Protein AF-A0A0N1I2M0-F1 (afdb_monomer_lite)

Radius of gyration: 33.73 Å; chains: 1; bounding box: 94×77×78 Å

Organism: Papilio xuthus (NCBI:txid66420)

Sequence (434 aa):
MSNEFFLDILQDSLRSSKVVVIFVEEMLCSEDISSRDIKGTPYLNLHEGLLTERVRYFPAVRNPYKSLKQIFANHNTNVFHVSNMDKLKMYDSRNSHYYIYFEDTLNETRIETLRRHDLIIKEIYHAVRNYATGPVLGFYTGKNNPMLGKEIKVLPLKRNIISSDTGVSVESNDALFHFVGVYSSSAKRQSRFSQAPVVADERLTRRHLSTKVAYTDFELEFNFSFKKDGWIIDDVALLEGGEEVGRTRMCAGAPWEHSYVCGEPLVIINLRDGSAVTISFYQIVSAFDLRKNASDLMSVSKDEIKVMHGVRFLTAFMVVTLHVMFINIMATAGNGLDMNDDFKRYAGFLSHSSVVVDTYFMMSGLLLMRSFKPETGRLIREWTYRKRKYPLTVRPPSVELRFNADIFGNFSENVLNFRLGFCPNPGKNGPAIL

pLDDT: mean 70.03, std 20.55, range [20.16, 94.44]

Secondary structure (DSSP, 8-state):
--HHHHHHHHHHHHHH-SEEEEEEEEE--HHHHH--BTTB-S-HHHHHHHHTTSS---TT-SSHHHHHHHHS---GGGEEEESSGGG-----TT-SEEEEEE---TTS-HHHHHHHHHHHHHHHHHHHHHH-SS-EEEEEEEEE-TT--------TT----------EEEE-SSEEEEEEEEEEEETTEEEEE-SPPEEEEEEE-SSEEEEEEE-SS-EEEEEEEE-SSEEEEEEEEEEETTEEEEEEEEEEEEETT--EEE-S-EEEE-TTT--EEEEEEEEEEE---HHHHHHHHT---TTS-HHHHHHHHHHHHHHHHHHHHHHHHHHHTT-HHHHHHHHHHHHHHHTTHHHHHHHHHHHHHHHHHHHT--TT--PPPTTTTHHHH-----PPP---------S---------------------------

Structure (mmCIF, N/CA/C/O backbone):
data_AF-A0A0N1I2M0-F1
#
_entry.id   AF-A0A0N1I2M0-F1
#
loop_
_atom_site.group_PDB
_atom_site.id
_atom_site.type_symbol
_atom_site.label_atom_id
_atom_site.label_alt_id
_atom_site.label_comp_id
_atom_site.label_asym_id
_atom_site.label_entity_id
_atom_site.label_seq_id
_atom_site.pdbx_PDB_ins_code
_atom_site.Cartn_x
_atom_site.Cartn_y
_atom_site.Cartn_z
_atom_site.occupancy
_atom_site.B_iso_or_equiv
_atom_site.auth_seq_id
_atom_site.auth_comp_id
_atom_site.auth_asym_id
_atom_site.auth_atom_id
_atom_site.pdbx_PDB_model_num
ATOM 1 N N . MET A 1 1 ? -14.480 2.207 10.860 1.00 53.50 1 MET A N 1
ATOM 2 C CA . MET A 1 1 ? -15.670 1.389 11.197 1.00 53.50 1 MET A CA 1
ATOM 3 C C . MET A 1 1 ? -16.805 1.741 10.232 1.00 53.50 1 MET A C 1
ATOM 5 O O . MET A 1 1 ? -16.891 2.907 9.858 1.00 53.50 1 MET A O 1
ATOM 9 N N . SER A 1 2 ? -17.624 0.790 9.753 1.00 61.94 2 SER A N 1
ATOM 10 C CA . SER A 1 2 ? -18.790 1.138 8.915 1.00 61.94 2 SER A CA 1
ATOM 11 C C . SER A 1 2 ? -19.864 1.807 9.779 1.00 61.94 2 SER A C 1
ATOM 13 O O . SER A 1 2 ? -20.082 1.396 10.914 1.00 61.94 2 SER A O 1
ATOM 15 N N . ASN A 1 3 ? -20.530 2.843 9.258 1.00 68.19 3 ASN A N 1
ATOM 16 C CA . ASN A 1 3 ? -21.578 3.558 10.000 1.00 68.19 3 ASN A CA 1
ATOM 17 C C . ASN A 1 3 ? -22.731 2.618 10.411 1.00 68.19 3 ASN A C 1
ATOM 19 O O . ASN A 1 3 ? -23.283 2.756 11.493 1.00 68.19 3 ASN A O 1
ATOM 23 N N . GLU A 1 4 ? -23.023 1.612 9.581 1.00 74.75 4 GLU A N 1
ATOM 24 C CA . GLU A 1 4 ? -24.009 0.556 9.859 1.00 74.75 4 GLU A CA 1
ATOM 25 C C . GLU A 1 4 ? -23.700 -0.204 11.154 1.00 74.75 4 GLU A C 1
ATOM 27 O O . GLU A 1 4 ? -24.576 -0.367 11.989 1.00 74.75 4 GLU A O 1
ATOM 32 N N . PHE A 1 5 ? -22.436 -0.576 11.379 1.00 78.44 5 PHE A N 1
ATOM 33 C CA . PHE A 1 5 ? -22.047 -1.310 12.585 1.00 78.44 5 PHE A CA 1
ATOM 34 C C . PHE A 1 5 ? -22.198 -0.458 13.852 1.00 78.44 5 PHE A C 1
ATOM 36 O O . PHE A 1 5 ? -22.575 -0.961 14.905 1.00 78.44 5 PHE A O 1
ATOM 43 N N . PHE A 1 6 ? -21.925 0.846 13.755 1.00 81.25 6 PHE A N 1
ATOM 44 C CA . PHE A 1 6 ? -22.147 1.763 14.871 1.00 81.25 6 PHE A CA 1
ATOM 45 C C . PHE A 1 6 ? -23.642 1.942 15.168 1.00 81.25 6 PHE A C 1
ATOM 47 O O . PHE A 1 6 ? -24.031 1.964 16.331 1.00 81.25 6 PHE A O 1
ATOM 54 N N . LEU A 1 7 ? -24.491 2.012 14.137 1.00 82.06 7 LEU A N 1
ATOM 55 C CA . LEU A 1 7 ? -25.945 2.068 14.311 1.00 82.06 7 LEU A CA 1
ATOM 56 C C . LEU A 1 7 ? -26.498 0.794 14.959 1.00 82.06 7 LEU A C 1
ATOM 58 O O . LEU A 1 7 ? -27.335 0.906 15.853 1.00 82.06 7 LEU A O 1
ATOM 62 N N . ASP A 1 8 ? -25.996 -0.383 14.580 1.00 82.88 8 ASP A N 1
ATOM 63 C CA . ASP A 1 8 ? -26.370 -1.653 15.215 1.00 82.88 8 ASP A CA 1
ATOM 64 C C . ASP A 1 8 ? -26.036 -1.634 16.717 1.00 82.88 8 ASP A C 1
ATOM 66 O O . ASP A 1 8 ? -26.884 -1.958 17.549 1.00 82.88 8 ASP A O 1
ATOM 70 N N . ILE A 1 9 ? -24.846 -1.138 17.088 1.00 82.19 9 ILE A N 1
ATOM 71 C CA . ILE A 1 9 ? -24.457 -0.964 18.499 1.00 82.19 9 ILE A CA 1
ATOM 72 C C . ILE A 1 9 ? -25.418 -0.019 19.226 1.00 82.19 9 ILE A C 1
ATOM 74 O O . ILE A 1 9 ? -25.801 -0.298 20.363 1.00 82.19 9 ILE A O 1
ATOM 78 N N . LEU A 1 10 ? -25.810 1.098 18.607 1.00 83.50 10 LEU A N 1
ATOM 79 C CA . LEU A 1 10 ? -26.746 2.047 19.218 1.00 83.50 10 LEU A CA 1
ATOM 80 C C . LEU A 1 10 ? -28.143 1.436 19.407 1.00 83.50 10 LEU A C 1
ATOM 82 O O . LEU A 1 10 ? -28.784 1.683 20.428 1.00 83.50 10 LEU A O 1
ATOM 86 N N . GLN A 1 11 ? -28.607 0.607 18.470 1.00 83.19 11 GLN A N 1
ATOM 87 C CA . GLN A 1 11 ? -29.886 -0.099 18.587 1.00 83.19 11 GLN A CA 1
ATOM 88 C C . GLN A 1 11 ? -29.857 -1.179 19.675 1.00 83.19 11 GLN A C 1
ATOM 90 O O . GLN A 1 11 ? -30.793 -1.276 20.471 1.00 83.19 11 GLN A O 1
ATOM 95 N N . ASP A 1 12 ? -28.775 -1.952 19.765 1.00 82.12 12 ASP A N 1
ATOM 96 C CA . ASP A 1 12 ? -28.584 -2.933 20.839 1.00 82.12 12 ASP A CA 1
ATOM 97 C C . ASP A 1 12 ? -28.463 -2.249 22.208 1.00 82.12 12 ASP A C 1
ATOM 99 O O . ASP A 1 12 ? -29.004 -2.719 23.213 1.00 82.12 12 ASP A O 1
ATOM 103 N N . SER A 1 13 ? -27.819 -1.084 22.242 1.00 77.38 13 SER A N 1
ATOM 104 C CA . SER A 1 13 ? -27.716 -0.229 23.425 1.00 77.38 13 SER A CA 1
ATOM 105 C C . SER A 1 13 ? -29.082 0.276 23.891 1.00 77.38 13 SER A C 1
ATOM 107 O O . SER A 1 13 ? -29.373 0.247 25.085 1.00 77.38 13 SER A O 1
ATOM 109 N N . LEU A 1 14 ? -29.960 0.673 22.966 1.00 78.94 14 LEU A N 1
ATOM 110 C CA . LEU A 1 14 ? -31.329 1.093 23.277 1.00 78.94 14 LEU A CA 1
ATOM 111 C C . LEU A 1 14 ? -32.161 -0.049 23.883 1.00 78.94 14 LEU A C 1
ATOM 113 O O . LEU A 1 14 ? -32.976 0.181 24.768 1.00 78.94 14 LEU A O 1
ATOM 117 N N . ARG A 1 15 ? -31.956 -1.286 23.417 1.00 80.44 15 ARG A N 1
ATOM 118 C CA . ARG A 1 15 ? -32.669 -2.468 23.933 1.00 80.44 15 ARG A CA 1
ATOM 119 C C . ARG A 1 15 ? -32.161 -2.920 25.298 1.00 80.44 15 ARG A C 1
ATOM 121 O O . ARG A 1 15 ? -32.925 -3.478 26.079 1.00 80.44 15 ARG A O 1
ATOM 128 N N . SER A 1 16 ? -30.870 -2.729 25.557 1.00 79.56 16 SER A N 1
ATOM 129 C CA . SER A 1 16 ? -30.197 -3.227 26.759 1.00 79.56 16 SER A CA 1
ATOM 130 C C . SER A 1 16 ? -30.138 -2.217 27.905 1.00 79.56 16 SER A C 1
ATOM 132 O O . SER A 1 16 ? -29.881 -2.625 29.035 1.00 79.56 16 SER A O 1
ATOM 134 N N . SER A 1 17 ? -30.387 -0.928 27.653 1.00 81.06 17 SER A N 1
ATOM 135 C CA . SER A 1 17 ? -30.320 0.136 28.660 1.00 81.06 17 SER A CA 1
ATOM 136 C C . SER A 1 17 ? -31.691 0.749 28.956 1.00 81.06 17 SER A C 1
ATOM 138 O O . SER A 1 17 ? -32.547 0.873 28.086 1.00 81.06 17 SER A O 1
ATOM 140 N N . LYS A 1 18 ? -31.905 1.133 30.219 1.00 80.88 18 LYS A N 1
ATOM 141 C CA . LYS A 1 18 ? -33.105 1.858 30.668 1.00 80.88 18 LYS A CA 1
ATOM 142 C C . LYS A 1 18 ? -32.882 3.371 30.664 1.00 80.88 18 LYS A C 1
ATOM 144 O O . LYS A 1 18 ? -33.833 4.126 30.486 1.00 80.88 18 LYS A O 1
ATOM 149 N N . VAL A 1 19 ? -31.636 3.796 30.885 1.00 83.88 19 VAL A N 1
ATOM 150 C CA . VAL A 1 19 ? -31.223 5.202 30.889 1.00 83.88 19 VAL A CA 1
ATOM 151 C C . VAL A 1 19 ? -29.927 5.350 30.097 1.00 83.88 19 VAL A C 1
ATOM 153 O O . VAL A 1 19 ? -28.970 4.611 30.337 1.00 83.88 19 VAL A O 1
ATOM 156 N N . VAL A 1 20 ? -29.884 6.322 29.188 1.00 86.56 20 VAL A N 1
ATOM 157 C CA . VAL A 1 20 ? -28.702 6.645 28.377 1.00 86.56 20 VAL A CA 1
ATOM 158 C C . VAL A 1 20 ? -28.195 8.045 28.715 1.00 86.56 20 VAL A C 1
ATOM 160 O O . VAL A 1 20 ? -28.949 9.010 28.694 1.00 86.56 20 VAL A O 1
ATOM 163 N N . VAL A 1 21 ? -26.907 8.186 29.004 1.00 87.31 21 VAL A N 1
ATOM 164 C CA . VAL A 1 21 ? -26.270 9.480 29.274 1.00 87.31 21 VAL A CA 1
ATOM 165 C C . VAL A 1 21 ? -25.265 9.770 28.168 1.00 87.31 21 VAL A C 1
ATOM 167 O O . VAL A 1 21 ? -24.397 8.952 27.888 1.00 87.31 21 VAL A O 1
ATOM 170 N N . ILE A 1 22 ? -25.390 10.918 27.512 1.00 89.56 22 ILE A N 1
ATOM 171 C CA . ILE A 1 22 ? -24.578 11.315 2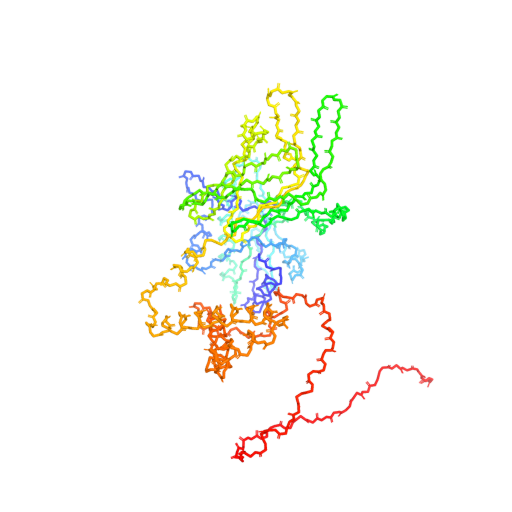6.364 1.00 89.56 22 ILE A CA 1
ATOM 172 C C . ILE A 1 22 ? -23.801 12.569 26.746 1.00 89.56 22 ILE A C 1
ATOM 174 O O . ILE A 1 22 ? -24.355 13.662 26.828 1.00 89.56 22 ILE A O 1
ATOM 178 N N . PHE A 1 23 ? -22.507 12.400 26.964 1.00 90.19 23 PHE A N 1
ATOM 179 C CA . PHE A 1 23 ? -21.549 13.457 27.238 1.00 90.19 23 PHE A CA 1
ATOM 180 C C . PHE A 1 23 ? -20.991 13.994 25.918 1.00 90.19 23 PHE A C 1
ATOM 182 O O . PHE A 1 23 ? -20.499 13.226 25.085 1.00 90.19 23 PHE A O 1
ATOM 189 N N . VAL A 1 24 ? -21.096 15.306 25.722 1.00 89.00 24 VAL A N 1
ATOM 190 C CA . VAL A 1 24 ? -20.780 15.985 24.468 1.00 89.00 24 VAL A CA 1
ATOM 191 C C . VAL A 1 24 ? -19.744 17.076 24.698 1.00 89.00 24 VAL A C 1
ATOM 193 O O . VAL A 1 24 ? -20.010 18.082 25.353 1.00 89.00 24 VAL A O 1
ATOM 196 N N . GLU A 1 25 ? -18.583 16.889 24.087 1.00 87.44 25 GLU A N 1
ATOM 197 C CA . GLU A 1 25 ? -17.538 17.905 23.956 1.00 87.44 25 GLU A CA 1
ATOM 198 C C . GLU A 1 25 ? -17.787 18.781 22.731 1.00 87.44 25 GLU A C 1
ATOM 200 O O . GLU A 1 25 ? -18.238 18.282 21.697 1.00 87.44 25 GLU A O 1
ATOM 205 N N . GLU A 1 26 ? -17.436 20.068 22.784 1.00 82.25 26 GLU A N 1
ATOM 206 C CA . GLU A 1 26 ? -17.550 20.939 21.604 1.00 82.25 26 GLU A CA 1
ATOM 207 C C . GLU A 1 26 ? -16.573 20.495 20.500 1.00 82.25 26 GLU A C 1
ATOM 209 O O . GLU A 1 26 ? -16.955 20.360 19.334 1.00 82.25 26 GLU A O 1
ATOM 214 N N . MET A 1 27 ? -15.334 20.186 20.891 1.00 80.62 27 MET A N 1
ATOM 215 C CA . MET A 1 27 ? -14.269 19.669 20.034 1.00 80.62 27 MET A CA 1
ATOM 216 C C . MET A 1 27 ? -13.685 18.431 20.710 1.00 80.62 27 MET A C 1
ATOM 218 O O . MET A 1 27 ? -13.259 18.519 21.854 1.00 80.62 27 MET A O 1
ATOM 222 N N . LEU A 1 28 ? -13.667 17.282 20.036 1.00 82.69 28 LEU A N 1
ATOM 223 C CA . LEU A 1 28 ? -12.971 16.082 20.517 1.00 82.69 28 LEU A CA 1
ATOM 224 C C . LEU A 1 28 ? -12.279 15.411 19.337 1.00 82.69 28 LEU A C 1
ATOM 226 O O . LEU A 1 28 ? -12.919 15.126 18.319 1.00 82.69 28 LEU A O 1
ATOM 230 N N . CYS A 1 29 ? -10.983 15.147 19.472 1.00 76.50 29 CYS A N 1
ATOM 231 C CA . CYS A 1 29 ? -10.190 14.473 18.448 1.00 76.50 29 CYS A CA 1
ATOM 232 C C . CYS A 1 29 ? -9.466 13.236 18.992 1.00 76.50 29 CYS A C 1
ATOM 234 O O . CYS A 1 29 ? -9.376 13.005 20.196 1.00 76.50 29 CYS A O 1
ATOM 236 N N . SER A 1 30 ? -8.933 12.412 18.088 1.00 77.12 30 SER A N 1
ATOM 237 C CA . SER A 1 30 ? -8.111 11.261 18.476 1.00 77.12 30 SER A CA 1
ATOM 238 C C . SER A 1 30 ? -6.809 11.676 19.162 1.00 77.12 30 SER A C 1
ATOM 240 O O . SER A 1 30 ? -6.307 10.927 19.996 1.00 77.12 30 SER A O 1
ATOM 242 N N . GLU A 1 31 ? -6.281 12.859 18.831 1.00 78.56 31 GLU A N 1
ATOM 243 C CA . GLU A 1 31 ? -5.066 13.395 19.449 1.00 78.56 31 GLU A CA 1
ATOM 244 C C . GLU A 1 31 ? -5.284 13.679 20.937 1.00 78.56 31 GLU A C 1
ATOM 246 O O . GLU A 1 31 ? -4.465 13.244 21.743 1.00 78.56 31 GLU A O 1
ATOM 251 N N . ASP A 1 32 ? -6.428 14.269 21.308 1.00 80.88 32 ASP A N 1
ATOM 252 C CA . ASP A 1 32 ? -6.822 14.510 22.704 1.00 80.88 32 ASP A CA 1
ATOM 253 C C . ASP A 1 32 ? -6.780 13.214 23.530 1.00 80.88 32 ASP A C 1
ATOM 255 O O . ASP A 1 32 ? -6.270 13.198 24.649 1.00 80.88 32 ASP A O 1
ATOM 259 N N . ILE A 1 33 ? -7.269 12.106 22.961 1.00 80.56 33 ILE A N 1
ATOM 260 C CA . ILE A 1 33 ? -7.309 10.783 23.609 1.00 80.56 33 ILE A CA 1
ATOM 261 C C . ILE A 1 33 ? -5.909 10.164 23.713 1.00 80.56 33 ILE A C 1
ATOM 263 O O . ILE A 1 33 ? -5.599 9.487 24.692 1.00 80.56 33 ILE A O 1
ATOM 267 N N . SER A 1 34 ? -5.054 10.388 22.711 1.00 78.06 34 SER A N 1
ATOM 268 C CA . SER A 1 34 ? -3.677 9.875 22.692 1.00 78.06 34 SER A CA 1
ATOM 269 C C . SER A 1 34 ? -2.674 10.733 23.470 1.00 78.06 34 SER A C 1
ATOM 271 O O . SER A 1 34 ? -1.547 10.287 23.697 1.00 78.06 34 SER A O 1
ATOM 273 N N . SER A 1 35 ? -3.064 11.947 23.865 1.00 78.25 35 SER A N 1
ATOM 274 C CA . SER A 1 35 ? -2.185 12.906 24.527 1.00 78.25 35 SER A CA 1
ATOM 275 C C . SER A 1 35 ? -1.706 12.395 25.892 1.00 78.25 35 SER A C 1
ATOM 277 O O . SER A 1 35 ? -2.443 11.752 26.647 1.00 78.25 35 SER A O 1
ATOM 279 N N . ARG A 1 36 ? -0.430 12.650 26.201 1.00 79.69 36 ARG A N 1
ATOM 280 C CA . ARG A 1 36 ? 0.202 12.293 27.477 1.00 79.69 36 ARG A CA 1
ATOM 281 C C . ARG A 1 36 ? 1.066 13.447 27.954 1.00 79.69 36 ARG A C 1
ATOM 283 O O . ARG A 1 36 ? 1.819 14.009 27.163 1.00 79.69 36 ARG A O 1
ATOM 290 N N . ASP A 1 37 ? 0.984 13.760 29.238 1.00 79.19 37 ASP A N 1
ATOM 291 C CA . ASP A 1 37 ? 1.876 14.710 29.898 1.00 79.19 37 ASP A CA 1
ATOM 292 C C . ASP A 1 37 ? 2.664 14.033 31.036 1.00 79.19 37 ASP A C 1
ATOM 294 O O . ASP A 1 37 ? 2.655 12.810 31.189 1.00 79.19 37 ASP A O 1
ATOM 298 N N . ILE A 1 38 ? 3.342 14.840 31.856 1.00 78.81 38 ILE A N 1
ATOM 299 C CA . ILE A 1 38 ? 4.134 14.388 33.012 1.00 78.81 38 ILE A CA 1
ATOM 300 C C . ILE A 1 38 ? 3.270 13.627 34.042 1.00 78.81 38 ILE A C 1
ATOM 302 O O . ILE A 1 38 ? 3.773 12.758 34.749 1.00 78.81 38 ILE A O 1
ATOM 306 N N . LYS A 1 39 ? 1.965 13.920 34.117 1.00 75.69 39 LYS A N 1
ATOM 307 C CA . LYS A 1 39 ? 0.986 13.263 34.997 1.00 75.69 39 LYS A CA 1
ATOM 308 C C . LYS A 1 39 ? 0.252 12.102 34.298 1.00 75.69 39 LYS A C 1
ATOM 310 O O . LYS A 1 39 ? -0.654 11.520 34.889 1.00 75.69 39 LYS A O 1
ATOM 315 N N . GLY A 1 40 ? 0.629 11.748 33.067 1.00 81.19 40 GLY A N 1
ATOM 316 C CA . GLY A 1 40 ? 0.048 10.646 32.301 1.00 81.19 40 GLY A CA 1
ATOM 317 C C . GLY A 1 40 ? -1.086 11.080 31.369 1.00 81.19 40 GLY A C 1
ATOM 318 O O . GLY A 1 40 ? -1.019 12.123 30.722 1.00 81.19 40 GLY A O 1
ATOM 319 N N . THR A 1 41 ? -2.116 10.243 31.232 1.00 84.38 41 THR A N 1
ATOM 320 C CA . THR A 1 41 ? -3.260 10.529 30.350 1.00 84.38 41 THR A CA 1
ATOM 321 C C . THR A 1 41 ? -4.209 11.541 31.003 1.00 84.38 41 THR A C 1
ATOM 323 O O . THR A 1 41 ? -4.422 11.452 32.215 1.00 84.38 41 THR A O 1
ATOM 326 N N . PRO A 1 42 ? -4.860 12.444 30.249 1.00 85.06 42 PRO A N 1
ATOM 327 C CA . PRO A 1 42 ? -5.887 13.324 30.815 1.00 85.06 42 PRO A CA 1
ATOM 328 C C . PRO A 1 42 ? -7.137 12.566 31.298 1.00 85.06 42 PRO A C 1
ATOM 330 O O . PRO A 1 42 ? -7.839 13.050 32.177 1.00 85.06 42 PRO A O 1
ATOM 333 N N . TYR A 1 43 ? -7.380 11.360 30.780 1.00 86.56 43 TYR A N 1
ATOM 334 C CA . TYR A 1 43 ? -8.559 10.542 31.074 1.00 86.56 43 TYR A CA 1
ATOM 335 C C . TYR A 1 43 ? -8.263 9.413 32.067 1.00 86.56 43 TYR A C 1
ATOM 337 O O . TYR A 1 43 ? -8.255 8.241 31.692 1.00 86.56 43 TYR A O 1
ATOM 345 N N . LEU A 1 44 ? -7.969 9.738 33.325 1.00 86.12 44 LEU A N 1
ATOM 346 C CA . LEU A 1 44 ? -7.575 8.728 34.314 1.00 86.12 44 LEU A CA 1
ATOM 347 C C . LEU A 1 44 ? -8.697 7.708 34.582 1.00 86.12 44 LEU A C 1
ATOM 349 O O . LEU A 1 44 ? -8.453 6.502 34.574 1.00 86.12 44 LEU A O 1
ATOM 353 N N . ASN A 1 45 ? -9.929 8.183 34.775 1.00 87.06 45 ASN A N 1
ATOM 354 C CA . ASN A 1 45 ? -11.063 7.342 35.160 1.00 87.06 45 ASN A CA 1
ATOM 355 C C . ASN A 1 45 ? -11.582 6.518 33.975 1.00 87.06 45 ASN A C 1
ATOM 357 O O . ASN A 1 45 ? -11.864 5.326 34.117 1.00 87.06 45 ASN A O 1
ATOM 361 N N . LEU A 1 46 ? -11.672 7.118 32.784 1.00 86.75 46 LEU A N 1
ATOM 362 C CA . LEU A 1 46 ? -12.022 6.363 31.579 1.00 86.75 46 LEU A CA 1
ATOM 363 C C . LEU A 1 46 ? -10.930 5.354 31.191 1.00 86.75 46 LEU A C 1
ATOM 365 O O . LEU A 1 46 ? -11.263 4.275 30.698 1.00 86.75 46 LEU A O 1
ATOM 369 N N . HIS A 1 47 ? -9.649 5.653 31.439 1.00 86.00 47 HIS A N 1
ATOM 370 C CA . HIS A 1 47 ? -8.557 4.706 31.204 1.00 86.00 47 HIS A CA 1
ATOM 371 C C . HIS A 1 47 ? -8.648 3.484 32.129 1.00 86.00 47 HIS A C 1
ATOM 373 O O . HIS A 1 47 ? -8.547 2.352 31.657 1.00 86.00 47 HIS A O 1
ATOM 379 N N . GLU A 1 48 ? -8.931 3.683 33.419 1.00 86.19 48 GLU A N 1
ATOM 380 C CA . GLU A 1 48 ? -9.204 2.585 34.358 1.00 86.19 48 GLU A CA 1
ATOM 381 C C . GLU A 1 48 ? -10.436 1.761 33.928 1.00 86.19 48 GLU A C 1
ATOM 383 O O . GLU A 1 48 ? -10.429 0.525 33.951 1.00 86.19 48 GLU A O 1
ATOM 388 N N . GLY A 1 49 ? -11.483 2.435 33.444 1.00 83.75 49 GLY A N 1
ATOM 389 C CA . GLY A 1 49 ? -12.664 1.795 32.863 1.00 83.75 49 GLY A CA 1
ATOM 390 C C . GLY A 1 49 ? -12.358 0.943 31.625 1.00 83.75 49 GLY A C 1
ATOM 391 O O . GLY A 1 49 ? -13.008 -0.079 31.405 1.00 83.75 49 GLY A O 1
ATOM 392 N N . LEU A 1 50 ? -11.360 1.333 30.831 1.00 85.62 50 LEU A N 1
ATOM 393 C CA . LEU A 1 50 ? -10.913 0.585 29.657 1.00 85.62 50 LEU A CA 1
ATOM 394 C C . LEU A 1 50 ? -10.130 -0.674 30.057 1.00 85.62 50 LEU A C 1
ATOM 396 O O . LEU A 1 50 ? -10.365 -1.739 29.492 1.00 85.62 50 LEU A O 1
ATOM 400 N N . LEU A 1 51 ? -9.254 -0.575 31.064 1.00 85.81 51 LEU A N 1
ATOM 401 C CA . LEU A 1 51 ? -8.507 -1.720 31.606 1.00 85.81 51 LEU A CA 1
ATOM 402 C C . LEU A 1 51 ? -9.424 -2.765 32.256 1.00 85.81 51 LEU A C 1
ATOM 404 O O . LEU A 1 51 ? -9.149 -3.958 32.194 1.00 85.81 51 LEU A O 1
ATOM 408 N N . THR A 1 52 ? -10.527 -2.319 32.858 1.00 86.00 52 THR A N 1
ATOM 409 C CA . THR A 1 52 ? -11.537 -3.189 33.483 1.00 86.00 52 THR A CA 1
ATOM 410 C C . THR A 1 52 ? -12.627 -3.661 32.511 1.00 86.00 52 THR A C 1
ATOM 412 O O . THR A 1 52 ? -13.629 -4.224 32.948 1.00 86.00 52 THR A O 1
ATOM 415 N N . GLU A 1 53 ? -12.460 -3.411 31.205 1.00 82.12 53 GLU A N 1
ATOM 416 C CA . GLU A 1 53 ? -13.407 -3.726 30.118 1.00 82.12 53 GLU A CA 1
ATOM 417 C C . GLU A 1 53 ? -14.823 -3.130 30.278 1.00 82.12 53 GLU A C 1
ATOM 419 O O . GLU A 1 53 ? -15.759 -3.498 29.561 1.00 82.12 53 GLU A O 1
ATOM 424 N N . ARG A 1 54 ? -15.001 -2.165 31.189 1.00 82.88 54 ARG A N 1
ATOM 425 C CA . ARG A 1 54 ? -16.270 -1.450 31.415 1.00 82.88 54 ARG A CA 1
ATOM 426 C C . ARG A 1 54 ? -16.509 -0.346 30.390 1.00 82.88 54 ARG A C 1
ATOM 428 O O . ARG A 1 54 ? -17.654 0.032 30.154 1.00 82.88 54 ARG A O 1
ATOM 435 N N . VAL A 1 55 ? -15.440 0.163 29.781 1.00 86.44 55 VAL A N 1
ATOM 436 C CA . VAL A 1 55 ? -15.465 1.196 28.742 1.00 86.44 55 VAL A CA 1
ATOM 437 C C . VAL A 1 55 ? -14.912 0.614 27.448 1.00 86.44 55 VAL A C 1
ATOM 439 O O . VAL A 1 55 ? -13.866 -0.031 27.436 1.00 86.44 55 VAL A O 1
ATOM 442 N N . ARG A 1 56 ? -15.602 0.870 26.333 1.00 86.44 56 ARG A N 1
ATOM 443 C CA . ARG A 1 56 ? -15.140 0.495 24.992 1.00 86.44 56 ARG A CA 1
ATOM 444 C C . ARG A 1 56 ? -14.865 1.740 24.170 1.00 86.44 56 ARG A C 1
ATOM 446 O O . ARG A 1 56 ? -15.723 2.609 24.047 1.00 86.44 56 ARG A O 1
ATOM 453 N N . TYR A 1 57 ? -13.677 1.790 23.579 1.00 83.81 57 TYR A N 1
ATOM 454 C CA . TYR A 1 57 ? -13.285 2.862 22.678 1.00 83.81 57 TYR A CA 1
ATOM 455 C C . TYR A 1 57 ? -13.522 2.458 21.219 1.00 83.81 57 TYR A C 1
ATOM 457 O O . TYR A 1 57 ? -13.035 1.423 20.762 1.00 83.81 57 TYR A O 1
ATOM 465 N N . PHE A 1 58 ? -14.260 3.288 20.481 1.00 84.25 58 PHE A N 1
ATOM 466 C CA . PHE A 1 58 ? -14.562 3.072 19.067 1.00 84.25 58 PHE A CA 1
ATOM 467 C C . PHE A 1 58 ? -13.872 4.134 18.200 1.00 84.25 58 PHE A C 1
ATOM 469 O O . PHE A 1 58 ? -14.417 5.227 18.017 1.00 84.25 58 PHE A O 1
ATOM 476 N N . PRO A 1 59 ? -12.683 3.843 17.641 1.00 75.75 59 PRO A N 1
ATOM 477 C CA . PRO A 1 59 ? -11.995 4.788 16.774 1.00 75.75 59 PRO A CA 1
ATOM 478 C C . PRO A 1 59 ? -12.687 4.915 15.407 1.00 75.75 59 PRO A C 1
ATOM 480 O O . PRO A 1 59 ? -13.276 3.966 14.880 1.00 75.75 59 PRO A O 1
ATOM 483 N N . ALA A 1 60 ? -12.547 6.093 14.791 1.00 69.94 60 ALA A N 1
ATOM 484 C CA . ALA A 1 60 ? -12.952 6.364 13.407 1.00 69.94 60 ALA A CA 1
ATOM 485 C C . ALA A 1 60 ? -14.444 6.095 13.097 1.00 69.94 60 ALA A C 1
ATOM 487 O O . ALA A 1 60 ? -14.788 5.560 12.034 1.00 69.94 60 ALA A O 1
ATOM 488 N N . VAL A 1 61 ? -15.336 6.472 14.020 1.00 75.00 61 VAL A N 1
ATOM 489 C CA . VAL A 1 61 ? -16.783 6.560 13.766 1.00 75.00 61 VAL A CA 1
ATOM 490 C C . VAL A 1 61 ? -17.080 7.862 13.018 1.00 75.00 61 VAL A C 1
ATOM 492 O O . VAL A 1 61 ? -16.638 8.938 13.418 1.00 75.00 61 VAL A O 1
ATOM 495 N N . ARG A 1 62 ? -17.825 7.780 11.909 1.00 71.19 62 ARG A N 1
ATOM 496 C CA . ARG A 1 62 ? -18.194 8.959 11.111 1.00 71.19 62 ARG A CA 1
ATOM 497 C C . ARG A 1 62 ? -19.344 9.709 11.782 1.00 71.19 62 ARG A C 1
ATOM 499 O O . ARG A 1 62 ? -20.430 9.160 11.897 1.00 71.19 62 ARG A O 1
ATOM 506 N N . ASN A 1 63 ? -19.116 10.971 12.153 1.00 75.88 63 ASN A N 1
ATOM 507 C CA . ASN A 1 63 ? -20.121 11.879 12.731 1.00 75.88 63 ASN A CA 1
ATOM 508 C C . ASN A 1 63 ? -20.983 11.245 13.852 1.00 75.88 63 ASN A C 1
ATOM 510 O O . ASN A 1 63 ? -22.214 11.269 13.754 1.00 75.88 63 ASN A O 1
ATOM 514 N N . PRO A 1 64 ? -20.370 10.702 14.923 1.00 81.81 64 PRO A N 1
ATOM 515 C CA . PRO A 1 64 ? -21.079 9.968 15.978 1.00 81.81 64 PRO A CA 1
ATOM 516 C C . PRO A 1 64 ? -22.209 10.781 16.626 1.00 81.81 64 PRO A C 1
ATOM 518 O O . PRO A 1 64 ? -23.293 10.248 16.853 1.00 81.81 64 PRO A O 1
ATOM 521 N N . TYR A 1 65 ? -22.003 12.085 16.837 1.00 84.31 65 TYR A N 1
ATOM 522 C CA . TYR A 1 65 ? -23.015 12.985 17.395 1.00 84.31 65 TYR A CA 1
ATOM 523 C C . TYR A 1 65 ? -24.302 13.054 16.551 1.00 84.31 65 TYR A C 1
ATOM 525 O O . TYR A 1 65 ? -25.402 13.052 17.103 1.00 84.31 65 TYR A O 1
ATOM 533 N N . LYS A 1 66 ? -24.196 13.055 15.210 1.00 83.88 66 LYS A N 1
ATOM 534 C CA . LYS A 1 66 ? -25.376 13.067 14.324 1.00 83.88 66 LYS A CA 1
ATOM 535 C C . LYS A 1 66 ? -26.171 11.767 14.438 1.00 83.88 66 LYS A C 1
ATOM 537 O O . LYS A 1 66 ? -27.393 11.822 14.537 1.00 83.88 66 LYS A O 1
ATOM 542 N N . SER A 1 67 ? -25.483 10.625 14.463 1.00 83.38 67 SER A N 1
ATOM 543 C CA . SER A 1 67 ? -26.116 9.308 14.613 1.00 83.38 67 SER A CA 1
ATOM 544 C C . SER A 1 67 ? -26.804 9.163 15.974 1.00 83.38 67 SER A C 1
ATOM 546 O O . SER A 1 67 ? -27.925 8.667 16.045 1.00 83.38 67 SER A O 1
ATOM 548 N N . LEU A 1 68 ? -26.182 9.669 17.045 1.00 84.44 68 LEU A N 1
ATOM 549 C CA . LEU A 1 68 ? -26.791 9.705 18.375 1.00 84.44 68 LEU A CA 1
ATOM 550 C C . LEU A 1 68 ? -28.048 10.578 18.393 1.00 84.44 68 LEU A C 1
ATOM 552 O O . LEU A 1 68 ? -29.082 10.120 18.856 1.00 84.44 68 LEU A O 1
ATOM 556 N N . LYS A 1 69 ? -27.993 11.787 17.822 1.00 83.75 69 LYS A N 1
ATOM 557 C CA . LYS A 1 69 ? -29.143 12.706 17.750 1.00 83.75 69 LYS A CA 1
ATOM 558 C C . LYS A 1 69 ? -30.308 12.168 16.908 1.00 83.75 69 LYS A C 1
ATOM 560 O O . LYS A 1 69 ? -31.454 12.548 17.129 1.00 83.75 69 LYS A O 1
ATOM 565 N N . GLN A 1 70 ? -30.028 11.307 15.928 1.00 82.62 70 GLN A N 1
ATOM 566 C CA . GLN A 1 70 ? -31.062 10.655 15.119 1.00 82.62 70 GLN A CA 1
ATOM 567 C C . GLN A 1 70 ? -31.852 9.610 15.921 1.00 82.62 70 GLN A C 1
ATOM 569 O O . GLN A 1 70 ? -33.043 9.434 15.679 1.00 82.62 70 GLN A O 1
ATOM 574 N N . ILE A 1 71 ? -31.195 8.913 16.852 1.00 79.69 71 ILE A N 1
ATOM 575 C CA . ILE A 1 71 ? -31.802 7.846 17.662 1.00 79.69 71 ILE A CA 1
ATOM 576 C C . ILE A 1 71 ? -32.381 8.406 18.968 1.00 79.69 71 ILE A C 1
ATOM 578 O O . ILE A 1 71 ? -33.474 8.022 19.377 1.00 79.69 71 ILE A O 1
ATOM 582 N N . PHE A 1 72 ? -31.671 9.338 19.600 1.00 79.44 72 PHE A N 1
ATOM 583 C CA . PHE A 1 72 ? -32.059 10.009 20.834 1.00 79.44 72 PHE A CA 1
ATOM 584 C C . PHE A 1 72 ? -32.401 11.466 20.507 1.00 79.44 72 PHE A C 1
ATOM 586 O O . PHE A 1 72 ? -31.523 12.311 20.350 1.00 79.44 72 PHE A O 1
ATOM 593 N N . ALA A 1 73 ? -33.688 11.761 20.328 1.00 73.06 73 ALA A N 1
ATOM 594 C CA . ALA A 1 73 ? -34.125 13.097 19.940 1.00 73.06 73 ALA A CA 1
ATOM 595 C C . ALA A 1 73 ? -33.903 14.110 21.076 1.00 73.06 73 ALA A C 1
ATOM 597 O O . ALA A 1 73 ? -34.412 13.942 22.182 1.00 73.06 73 ALA A O 1
ATOM 598 N N . ASN A 1 74 ? -33.188 15.202 20.791 1.00 63.44 74 ASN A N 1
ATOM 599 C CA . ASN A 1 74 ? -32.969 16.274 21.764 1.00 63.44 74 ASN A CA 1
ATOM 600 C C . ASN A 1 74 ? -34.290 17.000 22.062 1.00 63.44 74 ASN A C 1
ATOM 602 O O . ASN A 1 74 ? -34.700 17.886 21.311 1.00 63.44 74 ASN A O 1
ATOM 606 N N . HIS A 1 75 ? -34.927 16.668 23.178 1.00 63.22 75 HIS A N 1
ATOM 607 C CA . HIS A 1 75 ? -35.959 17.509 23.774 1.00 63.22 75 HIS A CA 1
ATOM 608 C C . HIS A 1 75 ? -35.308 18.477 24.768 1.00 63.22 75 HIS A C 1
ATOM 610 O O . HIS A 1 75 ? -34.356 18.109 25.457 1.00 63.22 75 HIS A O 1
ATOM 616 N N . ASN A 1 76 ? -35.814 19.711 24.865 1.00 58.75 76 ASN A N 1
ATOM 617 C CA . ASN A 1 76 ? -35.248 20.751 25.742 1.00 58.75 76 ASN A CA 1
ATOM 618 C C . ASN A 1 76 ? -35.197 20.339 27.228 1.00 58.75 76 ASN A C 1
ATOM 620 O O . ASN A 1 76 ? -34.422 20.902 27.989 1.00 58.75 76 ASN A O 1
ATOM 624 N N . THR A 1 77 ? -35.986 19.343 27.636 1.00 61.06 77 THR A N 1
ATOM 625 C CA . THR A 1 77 ? -35.998 18.765 28.991 1.00 61.06 77 THR A CA 1
ATOM 626 C C . THR A 1 77 ? -34.814 17.840 29.285 1.00 61.06 77 THR A C 1
ATOM 628 O O . THR A 1 77 ? -34.581 17.503 30.442 1.00 61.06 77 THR A O 1
ATOM 631 N N . ASN A 1 78 ? -34.080 17.412 28.253 1.00 71.12 78 ASN A N 1
ATOM 632 C CA . ASN A 1 78 ? -33.058 16.366 28.339 1.00 71.12 78 ASN A CA 1
ATOM 633 C C . ASN A 1 78 ? -31.649 16.915 28.084 1.00 71.12 78 ASN A C 1
ATOM 635 O O . ASN A 1 78 ? -30.711 16.130 27.992 1.00 71.12 78 ASN A O 1
ATOM 639 N N . VAL A 1 79 ? -31.490 18.232 27.925 1.00 77.81 79 VAL A N 1
ATOM 640 C CA . VAL A 1 79 ? -30.225 18.887 27.568 1.00 77.81 79 VAL A CA 1
ATOM 641 C C . VAL A 1 79 ? -29.732 19.738 28.729 1.00 77.81 79 VAL A C 1
ATOM 643 O O . VAL A 1 79 ? -30.452 20.601 29.221 1.00 77.81 79 VAL A O 1
ATOM 646 N N . PHE A 1 80 ? -28.485 19.517 29.134 1.00 78.50 80 PHE A N 1
ATOM 647 C CA . PHE A 1 80 ? -27.868 20.181 30.271 1.00 78.50 80 PHE A CA 1
ATOM 648 C C . PHE A 1 80 ? -26.479 20.678 29.899 1.00 78.50 80 PHE A C 1
ATOM 650 O O . PHE A 1 80 ? -25.722 19.978 29.232 1.00 78.50 80 PHE A O 1
ATOM 657 N N . HIS A 1 81 ? -26.156 21.887 30.341 1.00 79.44 81 HIS A N 1
ATOM 658 C CA . HIS A 1 81 ? -24.856 22.513 30.141 1.00 79.44 81 HIS A CA 1
ATOM 659 C C . HIS A 1 81 ? -24.155 22.618 31.494 1.00 79.44 81 HIS A C 1
ATOM 661 O O . HIS A 1 81 ? -24.705 23.193 32.439 1.00 79.44 81 HIS A O 1
ATOM 667 N N . VAL A 1 82 ? -22.982 21.997 31.609 1.00 76.75 82 VAL A N 1
ATOM 668 C CA . VAL A 1 82 ? -22.277 21.828 32.882 1.00 76.75 82 VAL A CA 1
ATOM 669 C C . VAL A 1 82 ? -20.883 22.438 32.778 1.00 76.75 82 VAL A C 1
ATOM 671 O O . VAL A 1 82 ? -20.003 21.906 32.108 1.00 76.75 82 VAL A O 1
ATOM 674 N N . SER A 1 83 ? -20.694 23.550 33.486 1.00 66.31 83 SER A N 1
ATOM 675 C CA . SER A 1 83 ? -19.393 24.180 33.758 1.00 66.31 83 SER A CA 1
ATOM 676 C C . SER A 1 83 ? -18.813 23.717 35.100 1.00 66.31 83 SER A C 1
ATOM 678 O O . SER A 1 83 ? -17.613 23.472 35.205 1.00 66.31 83 SER A O 1
ATOM 680 N N . ASN A 1 84 ? -19.676 23.550 36.112 1.00 60.34 84 ASN A N 1
ATOM 681 C CA . ASN A 1 84 ? -19.332 23.113 37.468 1.00 60.34 84 ASN A CA 1
ATOM 682 C C . ASN A 1 84 ? -20.400 22.169 38.049 1.00 60.34 84 ASN A C 1
ATOM 684 O O . ASN A 1 84 ? -21.571 22.220 37.665 1.00 60.34 84 ASN A O 1
ATOM 688 N N . MET A 1 85 ? -19.983 21.340 39.010 1.00 57.94 85 MET A N 1
ATOM 689 C CA . MET A 1 85 ? -20.775 20.271 39.645 1.00 57.94 85 MET A CA 1
ATOM 690 C C . MET A 1 85 ? -22.083 20.739 40.312 1.00 57.94 85 MET A C 1
ATOM 692 O O . MET A 1 85 ? -23.026 19.959 40.436 1.00 57.94 85 MET A O 1
ATOM 696 N N . ASP A 1 86 ? -22.182 22.017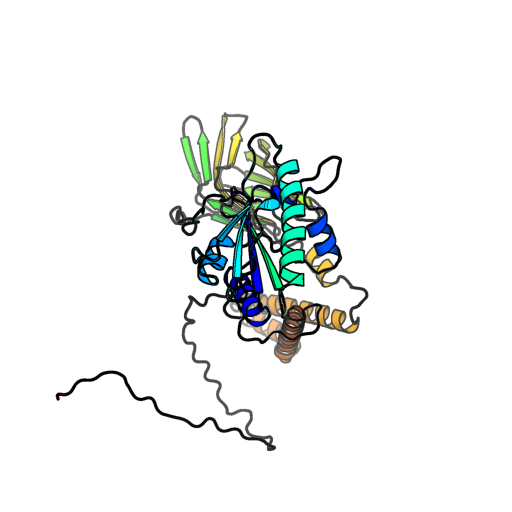 40.685 1.00 54.12 86 ASP A N 1
ATOM 697 C CA . ASP A 1 86 ? -23.273 22.549 41.517 1.00 54.12 86 ASP A CA 1
ATOM 698 C C . ASP A 1 86 ? -24.637 22.664 40.809 1.00 54.12 86 ASP A C 1
ATOM 700 O O . ASP A 1 86 ? -25.652 22.945 41.450 1.00 54.12 86 ASP A O 1
ATOM 704 N N . LYS A 1 87 ? -24.704 22.435 39.489 1.00 51.12 87 LYS A N 1
ATOM 705 C CA . LYS A 1 87 ? -25.951 22.551 38.705 1.00 51.12 87 LYS A CA 1
ATOM 706 C C . LYS A 1 87 ? -26.717 21.233 38.512 1.00 51.12 87 LYS A C 1
ATOM 708 O O . LYS A 1 87 ? -27.795 21.243 37.918 1.00 51.12 87 LYS A O 1
ATOM 713 N N . LEU A 1 88 ? -26.224 20.098 39.011 1.00 55.22 88 LEU A N 1
ATOM 714 C CA . LEU A 1 88 ? -26.830 18.786 38.744 1.00 55.22 88 LEU A CA 1
ATOM 715 C C . LEU A 1 88 ? -28.005 18.435 39.677 1.00 55.22 88 LEU A C 1
ATOM 717 O O . LEU A 1 88 ? -27.913 17.568 40.539 1.00 55.22 88 LEU A O 1
ATOM 721 N N . LYS A 1 89 ? -29.171 19.043 39.433 1.00 55.97 89 LYS A N 1
ATOM 722 C CA . LYS A 1 89 ? -30.483 18.505 39.854 1.00 55.97 89 LYS A CA 1
ATOM 723 C C . LYS A 1 89 ? -31.154 17.809 38.664 1.00 55.97 89 LYS A C 1
ATOM 725 O O . LYS A 1 89 ? -32.165 18.278 38.158 1.00 55.97 89 LYS A O 1
ATOM 730 N N . MET A 1 90 ? -30.526 16.758 38.137 1.00 58.06 90 MET A N 1
ATOM 731 C CA . MET A 1 90 ? -30.804 16.283 36.769 1.00 58.06 90 MET A CA 1
ATOM 732 C C . MET A 1 90 ? -31.705 15.054 36.636 1.00 58.06 90 MET A C 1
ATOM 734 O O . MET A 1 90 ? -32.027 14.681 35.512 1.00 58.06 90 MET A O 1
ATOM 738 N N . TYR A 1 91 ? -32.118 14.404 37.723 1.00 54.56 91 TYR A N 1
ATOM 739 C CA . TYR A 1 91 ? -32.884 13.166 37.587 1.00 54.56 91 TYR A CA 1
ATOM 740 C C . TYR A 1 91 ? -34.394 13.428 37.581 1.00 54.56 91 TYR A C 1
ATOM 742 O O . TYR A 1 91 ? -35.009 13.562 38.637 1.00 54.56 91 TYR A O 1
ATOM 750 N N . ASP A 1 92 ? -34.993 13.450 36.389 1.00 59.62 92 ASP A N 1
ATOM 751 C CA . ASP A 1 92 ? -36.428 13.210 36.229 1.00 59.62 92 ASP A CA 1
ATOM 752 C C . ASP A 1 92 ? -36.621 11.774 35.729 1.00 59.62 92 ASP A C 1
ATOM 754 O O . ASP A 1 92 ? -36.224 11.414 34.621 1.00 59.62 92 ASP A O 1
ATOM 758 N N . SER A 1 93 ? -37.253 10.937 36.551 1.00 57.25 93 SER A N 1
ATOM 759 C CA . SER A 1 93 ? -37.552 9.523 36.263 1.00 57.25 93 SER A CA 1
ATOM 760 C C . SER A 1 93 ? -38.249 9.256 34.916 1.00 57.25 93 SER A C 1
ATOM 762 O O . SER A 1 93 ? -38.310 8.106 34.479 1.00 57.25 93 SER A O 1
ATOM 764 N N . ARG A 1 94 ? -38.784 10.296 34.263 1.00 62.12 94 ARG A N 1
ATOM 765 C CA . ARG A 1 94 ? -39.475 10.225 32.970 1.00 62.12 94 ARG A CA 1
ATOM 766 C C . ARG A 1 94 ? -38.540 10.228 31.760 1.00 62.12 94 ARG A C 1
ATOM 768 O O . ARG A 1 94 ? -38.954 9.780 30.692 1.00 62.12 94 ARG A O 1
ATOM 775 N N . ASN A 1 95 ? -37.299 10.693 31.904 1.00 69.12 95 ASN A N 1
ATOM 776 C CA . ASN A 1 95 ? -36.380 10.824 30.776 1.00 69.12 95 ASN A CA 1
ATOM 777 C C . ASN A 1 95 ? -35.534 9.560 30.596 1.00 69.12 95 ASN A C 1
ATOM 779 O O . ASN A 1 95 ? -34.764 9.164 31.472 1.00 69.12 95 ASN A O 1
ATOM 783 N N . SER A 1 96 ? -35.659 8.938 29.422 1.00 74.62 96 SER A N 1
ATOM 784 C CA . SER A 1 96 ? -34.872 7.761 29.031 1.00 74.62 96 SER A CA 1
ATOM 785 C C . SER A 1 96 ? -33.443 8.104 28.608 1.00 74.62 96 SER A C 1
ATOM 787 O O . SER A 1 96 ? -32.588 7.220 28.564 1.00 74.62 96 SER A O 1
ATOM 789 N N . HIS A 1 97 ? -33.166 9.372 28.291 1.00 82.25 97 HIS A N 1
ATOM 790 C CA . HIS A 1 97 ? -31.847 9.816 27.865 1.00 82.25 97 HIS A CA 1
ATOM 791 C C . HIS A 1 97 ? -31.543 11.261 28.273 1.00 82.25 97 HIS A C 1
ATOM 793 O O . HIS A 1 97 ? -32.447 12.092 28.359 1.00 82.25 97 HIS A O 1
ATOM 799 N N . TYR A 1 98 ? -30.258 11.553 28.478 1.00 84.19 98 TYR A N 1
ATOM 800 C CA . TYR A 1 98 ? -29.739 12.851 28.908 1.00 84.19 98 TYR A CA 1
ATOM 801 C C . TYR A 1 98 ? -28.547 13.263 28.049 1.00 84.19 98 TYR A C 1
ATOM 803 O O . TYR A 1 98 ? -27.637 12.468 27.838 1.00 84.19 98 TYR A O 1
ATOM 811 N N . TYR A 1 99 ? -28.527 14.511 27.596 1.00 85.25 99 TYR A N 1
ATOM 812 C CA . TYR A 1 99 ? -27.407 15.150 26.921 1.00 85.25 99 TYR A CA 1
ATOM 813 C C . TYR A 1 99 ? -26.722 16.125 27.872 1.00 85.25 99 TYR A C 1
ATOM 815 O O . TYR A 1 99 ? -27.366 17.029 28.401 1.00 85.25 99 TYR A O 1
ATOM 823 N N . ILE A 1 100 ? -25.417 15.963 28.050 1.00 86.81 100 ILE A N 1
ATOM 824 C CA . ILE A 1 100 ? -24.582 16.799 28.908 1.00 86.81 100 ILE A CA 1
ATOM 825 C C . ILE A 1 100 ? -23.523 17.442 28.026 1.00 86.81 100 ILE A C 1
ATOM 827 O O . ILE A 1 100 ? -22.665 16.749 27.489 1.00 86.81 100 ILE A O 1
ATOM 831 N N . TYR A 1 101 ? -23.600 18.755 27.868 1.00 86.69 101 TYR A N 1
ATOM 832 C CA . TYR A 1 101 ? -22.617 19.558 27.155 1.00 86.69 101 TYR A CA 1
ATOM 833 C C . TYR A 1 101 ? -21.659 20.177 28.165 1.00 86.69 101 TYR A C 1
ATOM 835 O O . TYR A 1 101 ? -22.103 20.773 29.151 1.00 86.69 101 TYR A O 1
ATOM 843 N N . PHE A 1 102 ? -20.362 20.049 27.916 1.00 85.50 102 PHE A N 1
ATOM 844 C CA . PHE A 1 102 ? -19.357 20.701 28.746 1.00 85.50 102 PHE A CA 1
ATOM 845 C C . PHE A 1 102 ? -19.241 22.183 28.386 1.00 85.50 102 PHE A C 1
ATOM 847 O O . PHE A 1 102 ? -19.233 22.552 27.211 1.00 85.50 102 PHE A O 1
ATOM 854 N N . GLU A 1 103 ? -19.190 23.033 29.409 1.00 81.56 103 GLU A N 1
ATOM 855 C CA . GLU A 1 103 ? -18.868 24.452 29.268 1.00 81.56 103 GLU A CA 1
ATOM 856 C C . GLU A 1 103 ? -17.437 24.692 29.755 1.00 81.56 103 GLU A C 1
ATOM 858 O O . GLU A 1 103 ? -17.131 24.499 30.937 1.00 81.56 103 GLU A O 1
ATOM 863 N N . ASP A 1 104 ? -16.576 25.125 28.835 1.00 78.06 104 ASP A N 1
ATOM 864 C CA . ASP A 1 104 ? -15.162 25.378 29.102 1.00 78.06 104 ASP A CA 1
ATOM 865 C C . ASP A 1 104 ? -14.935 26.777 29.680 1.00 78.06 104 ASP A C 1
ATOM 867 O O . ASP A 1 104 ? -15.524 27.768 29.243 1.00 78.06 104 ASP A O 1
ATOM 871 N N . THR A 1 105 ? -14.033 26.867 30.655 1.00 71.38 105 THR A N 1
ATOM 872 C CA . THR A 1 105 ? -13.528 28.130 31.197 1.00 71.38 105 THR A CA 1
ATOM 873 C C . THR A 1 105 ? -12.312 28.592 30.386 1.00 71.38 105 THR A C 1
ATOM 875 O O . THR A 1 105 ? -11.436 27.806 30.041 1.00 71.38 105 THR A O 1
ATOM 878 N N . LEU A 1 106 ? -12.226 29.892 30.079 1.00 66.12 106 LEU A N 1
ATOM 879 C CA . LEU A 1 106 ? -11.215 30.446 29.157 1.00 66.12 106 LEU A CA 1
ATOM 880 C C . LEU A 1 106 ? -9.758 30.408 29.673 1.00 66.12 106 LEU A C 1
ATOM 882 O O . LEU A 1 106 ? -8.847 30.721 28.912 1.00 66.12 106 LEU A O 1
ATOM 886 N N . ASN A 1 107 ? -9.525 30.043 30.938 1.00 76.81 107 ASN A N 1
ATOM 887 C CA . ASN A 1 107 ? -8.221 30.178 31.603 1.00 76.81 107 ASN A CA 1
ATOM 888 C C . ASN A 1 107 ? -7.459 28.850 31.800 1.00 76.81 107 ASN A C 1
ATOM 890 O O . ASN A 1 107 ? -6.392 28.864 32.410 1.00 76.81 107 ASN A O 1
ATOM 894 N N . GLU A 1 108 ? -7.985 27.716 31.329 1.00 78.50 108 GLU A N 1
ATOM 895 C CA . GLU A 1 108 ? -7.377 26.387 31.514 1.00 78.50 108 GLU A CA 1
ATOM 896 C C . GLU A 1 108 ? -6.654 25.907 30.247 1.00 78.50 108 GLU A C 1
ATOM 898 O O . GLU A 1 108 ? -7.058 26.211 29.121 1.00 78.50 108 GLU A O 1
ATOM 903 N N . THR A 1 109 ? -5.583 25.121 30.406 1.00 83.81 109 THR A N 1
ATOM 904 C CA . THR A 1 109 ? -4.998 24.411 29.260 1.00 83.81 109 THR A CA 1
ATOM 905 C C . THR A 1 109 ? -5.917 23.272 28.818 1.00 83.81 109 THR A C 1
ATOM 907 O O . THR A 1 109 ? -6.600 22.656 29.635 1.00 83.81 109 THR A O 1
ATOM 910 N N . ARG A 1 110 ? -5.886 22.907 27.529 1.00 85.00 110 ARG A N 1
ATOM 911 C CA . ARG A 1 110 ? -6.737 21.831 26.985 1.00 85.00 110 ARG A CA 1
ATOM 912 C C . ARG A 1 110 ? -6.629 20.517 27.772 1.00 85.00 110 ARG A C 1
ATOM 914 O O . ARG A 1 110 ? -7.636 19.859 28.001 1.00 85.00 110 ARG A O 1
ATOM 921 N N . ILE A 1 111 ? -5.427 20.144 28.213 1.00 83.69 111 ILE A N 1
ATOM 922 C CA . ILE A 1 111 ? -5.191 18.910 28.983 1.00 83.69 111 ILE A CA 1
ATOM 923 C C . ILE A 1 111 ? -5.845 18.989 30.374 1.00 83.69 111 ILE A C 1
ATOM 925 O O . ILE A 1 111 ? -6.388 17.996 30.857 1.00 83.69 111 ILE A O 1
ATOM 929 N N . GLU A 1 112 ? -5.819 20.155 31.021 1.00 84.56 112 GLU A N 1
ATOM 930 C CA . GLU A 1 112 ? -6.478 20.379 32.315 1.00 84.56 112 GLU A CA 1
ATOM 931 C C . GLU A 1 112 ? -8.003 20.366 32.182 1.00 84.56 112 GLU A C 1
ATOM 933 O O . GLU A 1 112 ? -8.675 19.708 32.976 1.00 84.56 112 GLU A O 1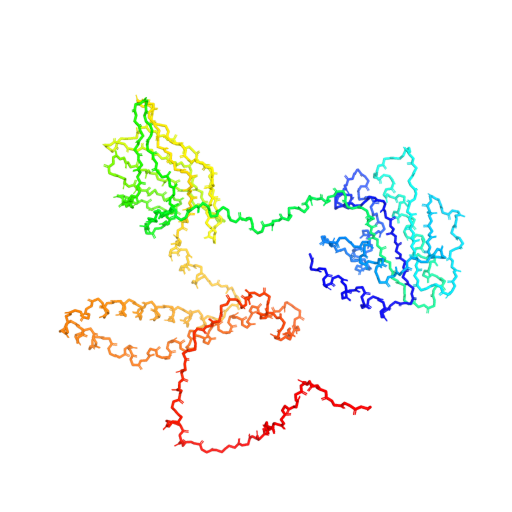
ATOM 938 N N . THR A 1 113 ? -8.536 20.981 31.125 1.00 86.69 113 THR A N 1
ATOM 939 C CA . THR A 1 113 ? -9.963 20.930 30.782 1.00 86.69 113 THR A CA 1
ATOM 940 C C . THR A 1 113 ? -10.445 19.487 30.613 1.00 86.69 113 THR A C 1
ATOM 942 O O . THR A 1 113 ? -11.420 19.079 31.241 1.00 86.69 113 THR A O 1
ATOM 945 N N . LEU A 1 114 ? -9.713 18.666 29.850 1.00 87.88 114 LEU A N 1
ATOM 946 C CA . LEU A 1 114 ? -10.063 17.256 29.637 1.00 87.88 114 LEU A CA 1
ATOM 947 C C . LEU A 1 114 ? -10.041 16.430 30.932 1.00 87.88 114 LEU A C 1
ATOM 949 O O . LEU A 1 114 ? -10.894 15.565 31.124 1.00 87.88 114 LEU A O 1
ATOM 953 N N . ARG A 1 115 ? -9.115 16.717 31.857 1.00 87.75 115 ARG A N 1
ATOM 954 C CA . ARG A 1 115 ? -9.093 16.082 33.188 1.00 87.75 115 ARG A CA 1
ATOM 955 C C . ARG A 1 115 ? -10.306 16.440 34.025 1.00 87.75 115 ARG A C 1
ATOM 957 O O . ARG A 1 115 ? -10.872 15.578 34.693 1.00 87.75 115 ARG A O 1
ATOM 964 N N . ARG A 1 116 ? -10.700 17.714 34.003 1.00 86.94 116 ARG A N 1
ATOM 965 C CA . ARG A 1 116 ? -11.912 18.175 34.681 1.00 86.94 116 ARG A CA 1
ATOM 966 C C . ARG A 1 116 ? -13.136 17.470 34.098 1.00 86.94 116 ARG A C 1
ATOM 968 O O . ARG A 1 116 ? -13.978 17.000 34.857 1.00 86.94 116 ARG A O 1
ATOM 975 N N . HIS A 1 117 ? -13.205 17.321 32.778 1.00 89.06 117 HIS A N 1
ATOM 976 C CA . HIS A 1 117 ? -14.304 16.615 32.122 1.00 89.06 117 HIS A CA 1
ATOM 977 C C . HIS A 1 117 ? -14.338 15.128 32.481 1.00 89.06 117 HIS A C 1
ATOM 979 O O . HIS A 1 117 ? -15.409 14.621 32.792 1.00 89.06 117 HIS A O 1
ATOM 985 N N . ASP A 1 118 ? -13.192 14.444 32.548 1.00 89.44 118 ASP A N 1
ATOM 986 C CA . ASP A 1 118 ? -13.104 13.047 33.005 1.00 89.44 118 ASP A CA 1
ATOM 987 C C . ASP A 1 118 ? -13.658 12.863 34.433 1.00 89.44 118 ASP A C 1
ATOM 989 O O . ASP A 1 118 ? -14.409 11.920 34.697 1.00 89.44 118 ASP A O 1
ATOM 993 N N . LEU A 1 119 ? -13.372 13.807 35.340 1.00 87.88 119 LEU A N 1
ATOM 994 C CA . LEU A 1 119 ? -13.952 13.823 36.689 1.00 87.88 119 LEU A CA 1
ATOM 995 C C . LEU A 1 119 ? -15.469 14.053 36.661 1.00 87.88 119 LEU A C 1
ATOM 997 O O . LEU A 1 119 ? -16.213 13.320 37.309 1.00 87.88 119 LEU A O 1
ATOM 1001 N N . ILE A 1 120 ? -15.941 15.026 35.878 1.00 86.56 120 ILE A N 1
ATOM 1002 C CA . ILE A 1 120 ? -17.375 15.318 35.741 1.00 86.56 120 ILE A CA 1
ATOM 1003 C C . ILE A 1 120 ? -18.123 14.104 35.166 1.00 86.56 120 ILE A C 1
ATOM 1005 O O . ILE A 1 120 ? -19.186 13.742 35.669 1.00 86.56 120 ILE A O 1
ATOM 1009 N N . ILE A 1 121 ? -17.568 13.435 34.151 1.00 88.50 121 ILE A N 1
ATOM 1010 C CA . ILE A 1 121 ? -18.152 12.227 33.548 1.00 88.50 121 ILE A CA 1
ATOM 1011 C C . ILE A 1 121 ? -18.353 11.154 34.611 1.00 88.50 121 ILE A C 1
ATOM 1013 O O . ILE A 1 121 ? -19.449 10.600 34.723 1.00 88.50 121 ILE A O 1
ATOM 1017 N N . LYS A 1 122 ? -17.315 10.879 35.407 1.00 88.06 122 LYS A N 1
ATOM 1018 C CA . LYS A 1 122 ? -17.372 9.887 36.481 1.00 88.06 122 LYS A CA 1
ATOM 1019 C C . LYS A 1 122 ? -18.472 10.213 37.484 1.00 88.06 122 LYS A C 1
ATOM 1021 O O . LYS A 1 122 ? -19.316 9.360 37.757 1.00 88.06 122 LYS A O 1
ATOM 1026 N N . GLU A 1 123 ? -18.481 11.432 38.007 1.00 85.62 123 GLU A N 1
ATOM 1027 C CA . GLU A 1 123 ? -19.421 11.826 39.055 1.00 85.62 123 GLU A CA 1
ATOM 1028 C C . GLU A 1 123 ? -20.870 11.810 38.563 1.00 85.62 123 GLU A C 1
ATOM 1030 O O . GLU A 1 123 ? -21.743 11.238 39.219 1.00 85.62 123 GLU A O 1
ATOM 1035 N N . ILE A 1 124 ? -21.137 12.349 37.369 1.00 84.62 124 ILE A N 1
ATOM 1036 C CA . ILE A 1 124 ? -22.493 12.340 36.811 1.00 84.62 124 ILE A CA 1
ATOM 1037 C C . ILE A 1 124 ? -22.942 10.912 36.504 1.00 84.62 124 ILE A C 1
ATOM 1039 O O . ILE A 1 124 ? -24.076 10.540 36.810 1.00 84.62 124 ILE A O 1
ATOM 1043 N N . TYR A 1 125 ? -22.066 10.087 35.928 1.00 86.75 125 TYR A N 1
ATOM 1044 C CA . TYR A 1 125 ? -22.400 8.698 35.637 1.00 86.75 125 TYR A CA 1
ATOM 1045 C C . TYR A 1 125 ? -22.714 7.914 36.919 1.00 86.75 125 TYR A C 1
ATOM 1047 O O . TYR A 1 125 ? -23.706 7.183 36.962 1.00 86.75 125 TYR A O 1
ATOM 1055 N N . HIS A 1 126 ? -21.930 8.105 37.986 1.00 86.00 126 HIS A N 1
ATOM 1056 C CA . HIS A 1 126 ? -22.197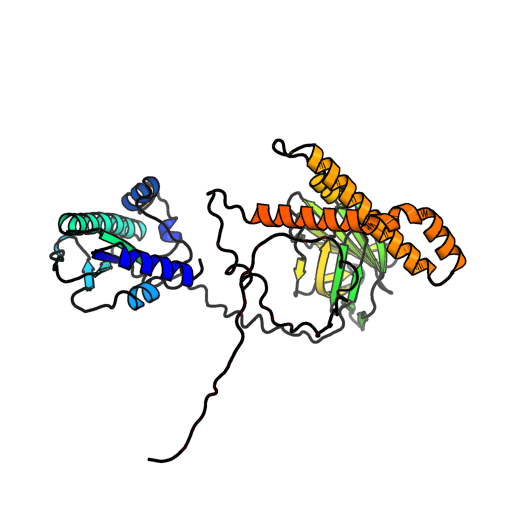 7.498 39.290 1.00 86.00 126 HIS A CA 1
ATOM 1057 C C . HIS A 1 126 ? -23.492 8.010 39.923 1.00 86.00 126 HIS A C 1
ATOM 1059 O O . HIS A 1 126 ? -24.279 7.201 40.417 1.00 86.00 126 HIS A O 1
ATOM 1065 N N . ALA A 1 127 ? -23.759 9.316 39.857 1.00 82.94 127 ALA A N 1
ATOM 1066 C CA . ALA A 1 127 ? -25.006 9.889 40.346 1.00 82.94 127 ALA A CA 1
ATOM 1067 C C . ALA A 1 127 ? -26.212 9.265 39.627 1.00 82.94 127 ALA A C 1
ATOM 1069 O O . ALA A 1 127 ? -27.093 8.703 40.274 1.00 82.94 127 ALA A O 1
ATOM 1070 N N . VAL A 1 128 ? -26.223 9.260 38.290 1.00 81.00 128 VAL A N 1
ATOM 1071 C CA . VAL A 1 128 ? -27.315 8.661 37.502 1.00 81.00 128 VAL A CA 1
ATOM 1072 C C . VAL A 1 128 ? -27.451 7.167 37.793 1.00 81.00 128 VAL A C 1
ATOM 1074 O O . VAL A 1 128 ? -28.569 6.665 37.909 1.00 81.00 128 VAL A O 1
ATOM 1077 N N . ARG A 1 129 ? -26.336 6.448 37.965 1.00 83.25 129 ARG A N 1
ATOM 1078 C CA . ARG A 1 129 ? -26.351 5.022 38.303 1.00 83.25 129 ARG A CA 1
ATOM 1079 C C . ARG A 1 129 ? -26.993 4.737 39.660 1.00 83.25 129 ARG A C 1
ATOM 1081 O O . ARG A 1 129 ? -27.687 3.732 39.768 1.00 83.25 129 ARG A O 1
ATOM 1088 N N . ASN A 1 130 ? -26.790 5.600 40.654 1.00 82.25 130 ASN A N 1
ATOM 1089 C CA . ASN A 1 130 ? -27.364 5.433 41.991 1.00 82.25 130 ASN A CA 1
ATOM 1090 C C . ASN A 1 130 ? -28.884 5.660 42.014 1.00 82.25 130 ASN A C 1
ATOM 1092 O O . ASN A 1 130 ? -29.581 5.030 42.805 1.00 82.25 130 ASN A O 1
ATOM 1096 N N . TYR A 1 131 ? -29.405 6.525 41.139 1.00 76.00 131 TYR A N 1
ATOM 1097 C CA . TYR A 1 131 ? -30.843 6.812 41.056 1.00 76.00 131 TYR A CA 1
ATOM 1098 C C . TYR A 1 131 ? -31.597 5.926 40.053 1.00 76.00 131 TYR A C 1
ATOM 1100 O O . TYR A 1 131 ? -32.804 5.720 40.188 1.00 76.00 131 TYR A O 1
ATOM 1108 N N . ALA A 1 132 ? -30.918 5.386 39.039 1.00 76.88 132 ALA A N 1
ATOM 1109 C CA . ALA A 1 132 ? -31.559 4.592 38.000 1.00 76.88 132 ALA A CA 1
ATOM 1110 C C . ALA A 1 132 ? -31.920 3.174 38.468 1.00 76.88 132 ALA A C 1
ATOM 1112 O O . ALA A 1 132 ? -31.082 2.395 38.908 1.00 76.88 132 ALA A O 1
ATOM 1113 N N . THR A 1 133 ? -33.173 2.780 38.237 1.00 75.69 133 THR A N 1
ATOM 1114 C CA . THR A 1 133 ? -33.698 1.435 38.555 1.00 75.69 133 THR A CA 1
ATOM 1115 C C . THR A 1 133 ? -33.275 0.339 37.563 1.00 75.69 133 THR A C 1
ATOM 1117 O O . THR A 1 133 ? -33.780 -0.778 37.630 1.00 75.69 133 THR A O 1
ATOM 1120 N N . GLY A 1 134 ? -32.399 0.635 36.598 1.00 79.88 134 GLY A N 1
ATOM 1121 C CA . GLY A 1 134 ? -32.049 -0.279 35.508 1.00 79.88 134 GLY A CA 1
ATOM 1122 C C . GLY A 1 134 ? -30.643 -0.056 34.943 1.00 79.88 134 GLY A C 1
ATOM 1123 O O . GLY A 1 134 ? -29.895 0.779 35.455 1.00 79.88 134 GLY A O 1
ATOM 1124 N N . PRO A 1 135 ? -30.246 -0.820 33.910 1.00 84.50 135 PRO A N 1
ATOM 1125 C CA . PRO A 1 135 ? -28.949 -0.668 33.252 1.00 84.50 135 PRO A CA 1
ATOM 1126 C C . PRO A 1 135 ? -28.791 0.746 32.678 1.00 84.50 135 PRO A C 1
ATOM 1128 O O . PRO A 1 135 ? -29.659 1.223 31.944 1.00 84.50 135 PRO A O 1
ATOM 1131 N N . VAL A 1 136 ? -27.693 1.409 33.045 1.00 85.31 136 VAL A N 1
ATOM 1132 C CA . VAL A 1 136 ? -27.327 2.750 32.569 1.00 85.31 136 VAL A CA 1
ATOM 1133 C C . VAL A 1 136 ? -26.197 2.603 31.566 1.00 85.31 136 VAL A C 1
ATOM 1135 O O . VAL A 1 136 ? -25.283 1.814 31.800 1.00 85.31 136 VAL A O 1
ATOM 1138 N N . LEU A 1 137 ? -26.258 3.354 30.470 1.00 89.25 137 LEU A N 1
ATOM 1139 C CA . LEU A 1 137 ? -25.204 3.386 29.464 1.00 89.25 137 LEU A CA 1
ATOM 1140 C C . LEU A 1 137 ? -24.733 4.818 29.218 1.00 89.25 137 LEU A C 1
ATOM 1142 O O . LEU A 1 137 ? -25.550 5.727 29.099 1.00 89.25 137 LEU A O 1
ATOM 1146 N N . GLY A 1 138 ? -23.417 5.005 29.137 1.00 88.38 138 GLY A N 1
ATOM 1147 C CA . GLY A 1 138 ? -22.782 6.292 28.866 1.00 88.38 138 GLY A CA 1
ATOM 1148 C C . GLY A 1 138 ? -22.151 6.331 27.475 1.00 88.38 138 GLY A C 1
ATOM 1149 O O . GLY A 1 138 ? -21.404 5.422 27.118 1.00 88.38 138 GLY A O 1
ATOM 1150 N N . PHE A 1 139 ? -22.400 7.393 26.712 1.00 90.06 139 PHE A N 1
ATOM 1151 C CA . PHE A 1 139 ? -21.670 7.719 25.488 1.00 90.06 139 PHE A CA 1
ATOM 1152 C C . PHE A 1 139 ? -20.870 8.999 25.700 1.00 90.06 139 PHE A C 1
ATOM 1154 O O . PHE A 1 139 ? -21.420 9.988 26.167 1.00 90.06 139 PHE A O 1
ATOM 1161 N N . TYR A 1 140 ? -19.597 8.997 25.316 1.00 90.38 140 TYR A N 1
ATOM 1162 C CA . TYR A 1 140 ? -18.755 10.192 25.285 1.00 90.38 140 TYR A CA 1
ATOM 1163 C C . TYR A 1 140 ? -18.385 10.503 23.835 1.00 90.38 140 TYR A C 1
ATOM 1165 O O . TYR A 1 140 ? -17.920 9.620 23.108 1.00 90.38 140 TYR A O 1
ATOM 1173 N N . THR A 1 141 ? -18.668 11.721 23.372 1.00 89.31 141 THR A N 1
ATOM 1174 C CA . THR A 1 141 ? -18.528 12.079 21.957 1.00 89.31 141 THR A CA 1
ATOM 1175 C C . THR A 1 141 ? -18.224 13.560 21.741 1.00 89.31 141 THR A C 1
ATOM 1177 O O . THR A 1 141 ? -18.569 14.399 22.564 1.00 89.31 141 THR A O 1
ATOM 1180 N N . GLY A 1 142 ? -17.610 13.889 20.603 1.00 86.12 142 GLY A N 1
ATOM 1181 C CA . GLY A 1 142 ? -17.433 15.269 20.147 1.00 86.12 142 GLY A CA 1
ATOM 1182 C C . GLY A 1 142 ? -18.562 15.711 19.224 1.00 86.12 142 GLY A C 1
ATOM 1183 O O . GLY A 1 142 ? -18.958 14.971 18.318 1.00 86.12 142 GLY A O 1
ATOM 1184 N N . LYS A 1 143 ? -19.046 16.937 19.417 1.00 82.56 143 LYS A N 1
ATOM 1185 C CA . LYS A 1 143 ? -20.006 17.616 18.540 1.00 82.56 143 LYS A CA 1
ATOM 1186 C C . LYS A 1 143 ? -19.383 17.917 17.182 1.00 82.56 143 LYS A C 1
ATOM 1188 O O . LYS A 1 143 ? -19.973 17.583 16.153 1.00 82.56 143 LYS A O 1
ATOM 1193 N N . ASN A 1 144 ? -18.176 18.482 17.192 1.00 74.38 144 ASN A N 1
ATOM 1194 C CA . ASN A 1 144 ? -17.370 18.728 16.006 1.00 74.38 144 ASN A CA 1
ATOM 1195 C C . ASN A 1 144 ? -16.084 17.897 16.074 1.00 74.38 144 ASN A C 1
ATOM 1197 O O . ASN A 1 144 ? -15.404 17.850 17.098 1.00 74.38 144 ASN A O 1
ATOM 1201 N N . ASN A 1 145 ? -15.737 17.248 14.962 1.00 64.12 145 ASN A N 1
ATOM 1202 C CA . ASN A 1 145 ? -14.425 16.637 14.799 1.00 64.12 145 ASN A CA 1
ATOM 1203 C C . ASN A 1 145 ? -13.528 17.639 14.046 1.00 64.12 145 ASN A C 1
ATOM 1205 O O . ASN A 1 145 ? -13.807 17.893 12.871 1.00 64.12 145 ASN A O 1
ATOM 1209 N N . PRO A 1 146 ? -12.474 18.208 14.666 1.00 57.41 146 PRO A N 1
ATOM 1210 C CA . PRO A 1 146 ? -11.551 19.112 13.971 1.00 57.41 146 PRO A CA 1
ATOM 1211 C C . PRO A 1 146 ? -10.815 18.414 12.822 1.00 57.41 146 PRO A C 1
ATOM 1213 O O . PRO A 1 146 ? -10.466 19.053 11.835 1.00 57.41 146 PRO A O 1
ATOM 1216 N N . MET A 1 147 ? -10.672 17.087 12.898 1.00 48.41 147 MET A N 1
ATOM 1217 C CA . MET A 1 147 ? -10.171 16.232 11.823 1.00 48.41 147 MET A CA 1
ATOM 1218 C C . MET A 1 147 ? -11.306 15.801 10.888 1.00 48.41 147 MET A C 1
ATOM 1220 O O . MET A 1 147 ? -11.365 14.653 10.437 1.00 48.41 147 MET A O 1
ATOM 1224 N N . LEU A 1 148 ? -12.200 16.725 10.526 1.00 47.00 148 LEU A N 1
ATOM 1225 C CA . LEU A 1 148 ? -12.810 16.675 9.202 1.00 47.00 148 LEU A CA 1
ATOM 1226 C C . LEU A 1 148 ? -11.686 16.975 8.208 1.00 47.00 148 LEU A C 1
ATOM 1228 O O . LEU A 1 148 ? -11.638 18.042 7.597 1.00 47.00 148 LEU A O 1
ATOM 1232 N N . GLY A 1 149 ? -10.776 16.006 8.033 1.00 42.44 149 GLY A N 1
ATOM 1233 C CA . GLY A 1 149 ? -10.082 15.865 6.768 1.00 42.44 149 GLY A CA 1
ATOM 1234 C C . GLY A 1 149 ? -11.181 16.016 5.741 1.00 42.44 149 GLY A C 1
ATOM 1235 O O . GLY A 1 149 ? -12.183 15.292 5.836 1.00 42.44 149 GLY A O 1
ATOM 1236 N N . LYS A 1 150 ? -11.066 17.065 4.907 1.00 36.34 150 LYS A N 1
ATOM 1237 C CA . LYS A 1 150 ? -12.028 17.363 3.848 1.00 36.34 150 LYS A CA 1
ATOM 1238 C C . LYS A 1 150 ? -12.498 16.018 3.347 1.00 36.34 150 LYS A C 1
ATOM 1240 O O . LYS A 1 150 ? -11.663 15.140 3.113 1.00 36.34 150 LYS A O 1
ATOM 1245 N N . GLU A 1 151 ? -13.808 15.846 3.213 1.00 40.03 151 GLU A N 1
ATOM 1246 C CA . GLU A 1 151 ? -14.289 14.883 2.249 1.00 40.03 151 GLU A CA 1
ATOM 1247 C C . GLU A 1 151 ? -13.554 15.273 0.961 1.00 40.03 151 GLU A C 1
ATOM 1249 O O . GLU A 1 151 ? -13.996 16.111 0.177 1.00 40.03 151 GLU A O 1
ATOM 1254 N N . ILE A 1 152 ? -12.403 14.648 0.718 1.00 40.00 152 ILE A N 1
ATOM 1255 C CA . ILE A 1 152 ? -12.072 14.194 -0.594 1.00 40.00 152 ILE A CA 1
ATOM 1256 C C . ILE A 1 152 ? -13.223 13.219 -0.786 1.00 40.00 152 ILE A C 1
ATOM 1258 O O . ILE A 1 152 ? -13.140 12.025 -0.504 1.00 40.00 152 ILE A O 1
ATOM 1262 N N . LYS A 1 153 ? -14.367 13.769 -1.221 1.00 35.03 153 LYS A N 1
ATOM 1263 C CA . LYS A 1 153 ? -15.123 13.142 -2.270 1.00 35.03 153 LYS A CA 1
ATOM 1264 C C . LYS A 1 153 ? -14.036 12.868 -3.278 1.00 35.03 153 LYS A C 1
ATOM 1266 O O . LYS A 1 153 ? -13.687 13.718 -4.093 1.00 35.03 153 LYS A O 1
ATOM 1271 N N . VAL A 1 154 ? -13.448 11.686 -3.161 1.00 40.19 154 VAL A N 1
ATOM 1272 C CA . VAL A 1 154 ? -12.880 11.012 -4.290 1.00 40.19 154 VAL A CA 1
ATOM 1273 C C . VAL A 1 154 ? -14.135 10.788 -5.127 1.00 40.19 154 VAL A C 1
ATOM 1275 O O . VAL A 1 154 ? -14.754 9.733 -5.079 1.00 40.19 154 VAL A O 1
ATOM 1278 N N . LEU A 1 155 ? -14.596 11.854 -5.808 1.00 36.12 155 LEU A N 1
ATOM 1279 C CA . LEU A 1 155 ? -15.179 11.755 -7.131 1.00 36.12 155 LEU A CA 1
ATOM 1280 C C . LEU A 1 155 ? -14.296 10.702 -7.758 1.00 36.12 155 LEU A C 1
ATOM 1282 O O . LEU A 1 155 ? -13.120 11.030 -7.855 1.00 36.12 155 LEU A O 1
ATOM 1286 N N . PRO A 1 156 ? -14.775 9.463 -7.961 1.00 35.31 156 PRO A N 1
ATOM 1287 C CA . PRO A 1 156 ? -13.942 8.276 -8.141 1.00 35.31 156 PRO A CA 1
ATOM 1288 C C . PRO A 1 156 ? -12.827 8.645 -9.086 1.00 35.31 156 PRO A C 1
ATOM 1290 O O . PRO A 1 156 ? -13.177 8.776 -10.254 1.00 35.31 156 PRO A O 1
ATOM 1293 N N . LEU A 1 157 ? -11.624 8.956 -8.541 1.00 37.62 157 LEU A N 1
ATOM 1294 C CA . LEU A 1 157 ? -10.722 10.023 -9.028 1.00 37.62 157 LEU A CA 1
ATOM 1295 C C . LEU A 1 157 ? -11.031 10.223 -10.482 1.00 37.62 157 LEU A C 1
ATOM 1297 O O . LEU A 1 157 ? -10.553 9.335 -11.181 1.00 37.62 157 LEU A O 1
ATOM 1301 N N . LYS A 1 158 ? -11.983 11.135 -10.853 1.00 37.91 158 LYS A N 1
ATOM 1302 C CA . LYS A 1 158 ? -12.687 11.064 -12.164 1.00 37.91 158 LYS A CA 1
ATOM 1303 C C . LYS A 1 158 ? -11.564 10.791 -13.094 1.00 37.91 158 LYS A C 1
ATOM 1305 O O . LYS A 1 158 ? -10.713 11.682 -13.157 1.00 37.91 158 LYS A O 1
ATOM 1310 N N . ARG A 1 159 ? -11.464 9.532 -13.578 1.00 40.03 159 ARG A N 1
ATOM 1311 C CA . ARG A 1 159 ? -10.200 9.098 -14.160 1.00 40.03 159 ARG A CA 1
ATOM 1312 C C . ARG A 1 159 ? -10.027 10.203 -15.163 1.00 40.03 159 ARG A C 1
ATOM 1314 O O . ARG A 1 159 ? -10.906 10.396 -16.011 1.00 40.03 159 ARG A O 1
ATOM 1321 N N . ASN A 1 160 ? -8.942 10.960 -15.046 1.00 34.25 160 ASN A N 1
ATOM 1322 C CA . ASN A 1 160 ? -8.340 11.332 -16.279 1.00 34.25 160 ASN A CA 1
ATOM 1323 C C . ASN A 1 160 ? -8.056 9.928 -16.809 1.00 34.25 160 ASN A C 1
ATOM 1325 O O . ASN A 1 160 ? -7.067 9.285 -16.484 1.00 34.25 160 ASN A O 1
ATOM 1329 N N . ILE A 1 161 ? -9.019 9.424 -17.583 1.00 42.41 161 ILE A N 1
ATOM 1330 C CA . ILE A 1 161 ? -8.764 8.970 -18.909 1.00 42.41 161 ILE A CA 1
ATOM 1331 C C . ILE A 1 161 ? -7.931 10.136 -19.467 1.00 42.41 161 ILE A C 1
ATOM 1333 O O . ILE A 1 161 ? -8.423 10.998 -20.183 1.00 42.41 161 ILE A O 1
ATOM 1337 N N . ILE A 1 162 ? -6.655 10.197 -19.026 1.00 41.31 162 ILE A N 1
ATOM 1338 C CA . ILE A 1 162 ? -5.524 10.265 -19.908 1.00 41.31 162 ILE A CA 1
ATOM 1339 C C . ILE A 1 162 ? -6.043 9.383 -21.007 1.00 41.31 162 ILE A C 1
ATOM 1341 O O . ILE A 1 162 ? -6.406 8.221 -20.750 1.00 41.31 162 ILE A O 1
ATOM 1345 N N . SER A 1 163 ? -6.346 10.046 -22.118 1.00 41.06 163 SER A N 1
ATOM 1346 C CA . SER A 1 163 ? -6.746 9.403 -23.348 1.00 41.06 163 SER A CA 1
ATOM 1347 C C . SER A 1 163 ? -6.073 8.046 -23.400 1.00 41.06 163 SER A C 1
ATOM 1349 O O . SER A 1 163 ? -4.955 7.889 -22.911 1.00 41.06 163 SER A O 1
ATOM 1351 N N . SER A 1 164 ? -6.764 7.061 -23.944 1.00 42.81 164 SER A N 1
ATOM 1352 C CA . SER A 1 164 ? -6.178 5.798 -24.364 1.00 42.81 164 SER A CA 1
ATOM 1353 C C . SER A 1 164 ? -5.039 6.023 -25.382 1.00 42.81 164 SER A C 1
ATOM 1355 O O . SER A 1 164 ? -5.106 5.539 -26.505 1.00 42.81 164 SER A O 1
ATOM 1357 N N . ASP A 1 165 ? -4.023 6.803 -25.023 1.00 51.59 165 ASP A N 1
ATOM 1358 C CA . ASP A 1 165 ? -2.678 6.726 -25.515 1.00 51.59 165 ASP A CA 1
ATOM 1359 C C . ASP A 1 165 ? -2.270 5.333 -25.098 1.00 51.59 165 ASP A C 1
ATOM 1361 O O . ASP A 1 165 ? -2.147 5.014 -23.914 1.00 51.59 165 ASP A O 1
ATOM 1365 N N . THR A 1 166 ? -2.213 4.481 -26.109 1.00 63.34 166 THR A N 1
ATOM 1366 C CA . THR A 1 166 ? -1.690 3.130 -26.065 1.00 63.34 166 THR A CA 1
ATOM 1367 C C . THR A 1 166 ? -0.336 3.169 -25.374 1.00 63.34 166 THR A C 1
ATOM 1369 O O . THR A 1 166 ? 0.687 3.456 -25.995 1.00 63.34 166 THR A O 1
ATOM 1372 N N . GLY A 1 167 ? -0.360 2.970 -24.057 1.00 71.31 167 GLY A N 1
ATOM 1373 C CA . GLY A 1 167 ? 0.823 2.759 -23.256 1.00 71.31 167 GLY A CA 1
ATOM 1374 C C . GLY A 1 167 ? 1.520 1.502 -23.732 1.00 71.31 167 GLY A C 1
ATOM 1375 O O . GLY A 1 167 ? 0.912 0.580 -24.278 1.00 71.31 167 GLY A O 1
ATOM 1376 N N . VAL A 1 168 ? 2.816 1.492 -23.529 1.00 83.06 168 VAL A N 1
ATOM 1377 C CA . VAL A 1 168 ? 3.689 0.416 -23.933 1.00 83.06 168 VAL A CA 1
ATOM 1378 C C . VAL A 1 168 ? 3.974 -0.436 -22.708 1.00 83.06 168 VAL A C 1
ATOM 1380 O O . VAL A 1 168 ? 4.417 0.087 -21.688 1.00 83.06 168 VAL A O 1
ATOM 1383 N N . SER A 1 169 ? 3.727 -1.738 -22.812 1.00 83.06 169 SER A N 1
ATOM 1384 C CA . SER A 1 169 ? 4.074 -2.699 -21.767 1.00 83.06 169 SER A CA 1
ATOM 1385 C C . SER A 1 169 ? 5.283 -3.525 -22.187 1.00 83.06 169 SER A C 1
ATOM 1387 O O . SER A 1 169 ? 5.377 -3.941 -23.340 1.00 83.06 169 SER A O 1
ATOM 1389 N N . VAL A 1 170 ? 6.189 -3.755 -21.243 1.00 85.00 170 VAL A N 1
ATOM 1390 C CA . VAL A 1 170 ? 7.437 -4.498 -21.423 1.00 85.00 170 VAL A CA 1
ATOM 1391 C C . VAL A 1 170 ? 7.517 -5.518 -20.308 1.00 85.00 170 VAL A C 1
ATOM 1393 O O . VAL A 1 170 ? 7.465 -5.158 -19.131 1.00 85.00 170 VAL A O 1
ATOM 1396 N N . GLU A 1 171 ? 7.626 -6.781 -20.685 1.00 81.06 171 GLU A N 1
ATOM 1397 C CA . GLU A 1 171 ? 7.766 -7.898 -19.760 1.00 81.06 171 GLU A CA 1
ATOM 1398 C C . GLU A 1 171 ? 9.226 -8.356 -19.756 1.00 81.06 171 GLU A C 1
ATOM 1400 O O . GLU A 1 171 ? 9.799 -8.637 -20.810 1.00 81.06 171 GLU A O 1
ATOM 1405 N N . SER A 1 172 ? 9.831 -8.384 -18.572 1.00 81.38 172 SER A N 1
ATOM 1406 C CA . SER A 1 172 ? 11.086 -9.080 -18.289 1.00 81.38 172 SER A CA 1
ATOM 1407 C C . SER A 1 172 ? 10.798 -10.314 -17.427 1.00 81.38 172 SER A C 1
ATOM 1409 O O . SER A 1 172 ? 9.645 -10.561 -17.069 1.00 81.38 172 SER A O 1
ATOM 1411 N N . ASN A 1 173 ? 11.812 -11.121 -17.094 1.00 75.88 173 ASN A N 1
ATOM 1412 C CA . ASN A 1 173 ? 11.555 -12.349 -16.332 1.00 75.88 173 ASN A CA 1
ATOM 1413 C C . ASN A 1 173 ? 11.108 -12.046 -14.894 1.00 75.88 173 ASN A C 1
ATOM 1415 O O . ASN A 1 173 ? 10.274 -12.767 -14.349 1.00 75.88 173 ASN A O 1
ATOM 1419 N N . ASP A 1 174 ? 11.641 -10.974 -14.300 1.00 78.62 174 ASP A N 1
ATOM 1420 C CA . ASP A 1 174 ? 11.424 -10.612 -12.893 1.00 78.62 174 ASP A CA 1
ATOM 1421 C C . ASP A 1 174 ? 10.809 -9.205 -12.712 1.00 78.62 174 ASP A C 1
ATOM 1423 O O . ASP A 1 174 ? 10.669 -8.707 -11.587 1.00 78.62 174 ASP A O 1
ATOM 1427 N N . ALA A 1 175 ? 10.421 -8.530 -13.798 1.00 82.94 175 ALA A N 1
ATOM 1428 C CA . ALA A 1 175 ? 9.751 -7.234 -13.753 1.00 82.94 175 ALA A CA 1
ATOM 1429 C C . ALA A 1 175 ? 8.798 -7.001 -14.937 1.00 82.94 175 ALA A C 1
ATOM 1431 O O . ALA A 1 175 ? 8.987 -7.469 -16.053 1.00 82.94 175 ALA A O 1
ATOM 1432 N N . LEU A 1 176 ? 7.749 -6.227 -14.684 1.00 85.44 176 LEU A N 1
ATOM 1433 C CA . LEU A 1 176 ? 6.789 -5.759 -15.670 1.00 85.44 176 LEU A CA 1
ATOM 1434 C C . LEU A 1 176 ? 6.754 -4.234 -15.622 1.00 85.44 176 LEU A C 1
ATOM 1436 O O . LEU A 1 176 ? 6.508 -3.631 -14.572 1.00 85.44 176 LEU A O 1
ATOM 1440 N N . PHE A 1 177 ? 6.964 -3.619 -16.778 1.00 88.94 177 PHE A N 1
ATOM 1441 C CA . PHE A 1 177 ? 6.976 -2.175 -16.947 1.00 88.94 177 PHE A CA 1
ATOM 1442 C C . PHE A 1 177 ? 5.826 -1.752 -17.844 1.00 88.94 177 PHE A C 1
ATOM 1444 O O . PHE A 1 177 ? 5.554 -2.374 -18.868 1.00 88.94 177 PHE A O 1
ATOM 1451 N N . HIS A 1 178 ? 5.175 -0.658 -17.483 1.00 89.50 178 HIS A N 1
ATOM 1452 C CA . HIS A 1 178 ? 4.188 0.000 -18.316 1.00 89.50 178 HIS A CA 1
ATOM 1453 C C . HIS A 1 178 ? 4.521 1.486 -18.400 1.00 89.50 178 HIS A C 1
ATOM 1455 O O . HIS A 1 178 ? 4.504 2.188 -17.388 1.00 89.50 178 HIS A O 1
ATOM 1461 N N . PHE A 1 179 ? 4.829 1.960 -19.604 1.00 89.56 179 PHE A N 1
ATOM 1462 C CA . PHE A 1 179 ? 5.244 3.331 -19.875 1.00 89.56 179 PHE A CA 1
ATOM 1463 C C . PHE A 1 179 ? 4.235 4.039 -20.772 1.00 89.56 179 PHE A C 1
ATOM 1465 O O . PHE A 1 179 ? 3.751 3.486 -21.759 1.00 89.56 179 PHE A O 1
ATOM 1472 N N . VAL A 1 180 ? 3.954 5.301 -20.466 1.00 87.81 180 VAL A N 1
ATOM 1473 C CA . VAL A 1 180 ? 3.088 6.157 -21.279 1.00 87.81 180 VAL A CA 1
ATOM 1474 C C . VAL A 1 180 ? 3.810 7.471 -21.549 1.00 87.81 180 VAL A C 1
ATOM 1476 O O . VAL A 1 180 ? 4.332 8.112 -20.637 1.00 87.81 180 VAL A O 1
ATOM 1479 N N . GLY A 1 181 ? 3.820 7.884 -22.819 1.00 83.94 181 GLY A N 1
ATOM 1480 C CA . GLY A 1 181 ? 4.388 9.168 -23.228 1.00 83.94 181 GLY A CA 1
ATOM 1481 C C . GLY A 1 181 ? 5.902 9.238 -23.039 1.00 83.94 181 GLY A C 1
ATOM 1482 O O . GLY A 1 181 ? 6.381 10.129 -22.341 1.00 83.94 181 GLY A O 1
ATOM 1483 N N . VAL A 1 182 ? 6.636 8.302 -23.649 1.00 87.12 182 VAL A N 1
ATOM 1484 C CA . VAL A 1 182 ? 8.104 8.325 -23.686 1.00 87.12 182 VAL A CA 1
ATOM 1485 C C . VAL A 1 182 ? 8.559 9.230 -24.824 1.00 87.12 182 VAL A C 1
ATOM 1487 O O . VAL A 1 182 ? 8.163 9.047 -25.979 1.00 87.12 182 VAL A O 1
ATOM 1490 N N . TYR A 1 183 ? 9.378 10.227 -24.514 1.00 87.88 183 TYR A N 1
ATOM 1491 C CA . TYR A 1 183 ? 9.980 11.095 -25.519 1.00 87.88 183 TYR A CA 1
ATOM 1492 C C . TYR A 1 183 ? 11.384 11.525 -25.110 1.00 87.88 183 TYR A C 1
ATOM 1494 O O . TYR A 1 183 ? 11.672 11.701 -23.929 1.00 87.88 183 TYR A O 1
ATOM 1502 N N . SER A 1 184 ? 12.246 11.730 -26.100 1.00 86.81 184 SER A N 1
ATOM 1503 C CA . SER A 1 184 ? 13.514 12.428 -25.920 1.00 86.81 184 SER A CA 1
ATOM 1504 C C . SER A 1 184 ? 13.361 13.879 -26.365 1.00 86.81 184 SER A C 1
ATOM 1506 O O . SER A 1 184 ? 12.687 14.177 -27.355 1.00 86.81 184 SER A O 1
ATOM 1508 N N . SER A 1 185 ? 13.958 14.797 -25.614 1.00 83.88 185 SER A N 1
ATOM 1509 C CA . SER A 1 185 ? 14.008 16.223 -25.924 1.00 83.88 185 SER A CA 1
ATOM 1510 C C . SER A 1 185 ? 15.455 16.695 -25.937 1.00 83.88 185 SER A C 1
ATOM 1512 O O . SER A 1 185 ? 16.157 16.558 -24.939 1.00 83.88 185 SER A O 1
ATOM 1514 N N . SER A 1 186 ? 15.885 17.286 -27.045 1.00 78.00 186 SER A N 1
ATOM 1515 C CA . SER A 1 186 ? 17.138 18.032 -27.165 1.00 78.00 186 SER A CA 1
ATOM 1516 C C . SER A 1 186 ? 16.842 19.499 -27.475 1.00 78.00 186 SER A C 1
ATOM 1518 O O . SER A 1 186 ? 15.712 19.860 -27.807 1.00 78.00 186 SER A O 1
ATOM 1520 N N . ALA A 1 187 ? 17.864 20.359 -27.438 1.00 67.88 187 ALA A N 1
ATOM 1521 C CA . ALA A 1 187 ? 17.723 21.793 -27.716 1.00 67.88 187 ALA A CA 1
ATOM 1522 C C . ALA A 1 187 ? 17.088 22.127 -29.087 1.00 67.88 187 ALA A C 1
ATOM 1524 O O . ALA A 1 187 ? 16.659 23.258 -29.301 1.00 67.88 187 ALA A O 1
ATOM 1525 N N . LYS A 1 188 ? 17.043 21.172 -30.030 1.00 65.06 188 LYS A N 1
ATOM 1526 C CA . LYS A 1 188 ? 16.539 21.382 -31.398 1.00 65.06 188 LYS A CA 1
ATOM 1527 C C . LYS A 1 188 ? 15.435 20.413 -31.833 1.00 65.06 188 LYS A C 1
ATOM 1529 O O . LYS A 1 188 ? 14.841 20.640 -32.885 1.00 65.06 188 LYS A O 1
ATOM 1534 N N . ARG A 1 189 ? 15.170 19.325 -31.098 1.00 75.38 189 ARG A N 1
ATOM 1535 C CA . ARG A 1 189 ? 14.253 18.265 -31.549 1.00 75.38 189 ARG A CA 1
ATOM 1536 C C . ARG A 1 189 ? 13.596 17.540 -30.379 1.00 75.38 189 ARG A C 1
ATOM 1538 O O . ARG A 1 189 ? 14.231 17.302 -29.359 1.00 75.38 189 ARG A O 1
ATOM 1545 N N . GLN A 1 190 ? 12.347 17.128 -30.581 1.00 80.31 190 GLN A N 1
ATOM 1546 C CA . GLN A 1 190 ? 11.651 16.179 -29.719 1.00 80.31 190 GLN A CA 1
ATOM 1547 C C . GLN A 1 190 ? 11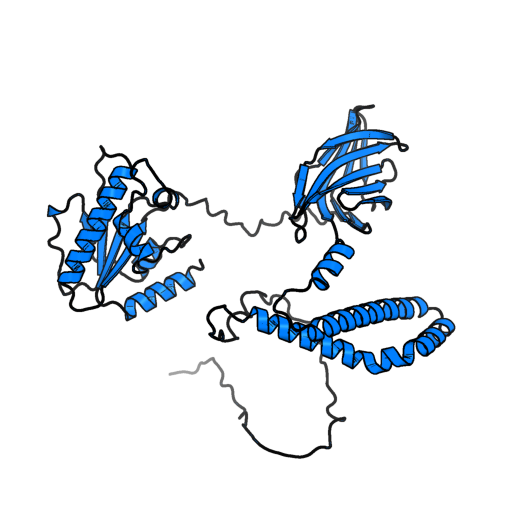.288 14.938 -30.540 1.00 80.31 190 GLN A C 1
ATOM 1549 O O . GLN A 1 190 ? 10.712 15.064 -31.623 1.00 80.31 190 GLN A O 1
ATOM 1554 N N . SER A 1 191 ? 11.630 13.754 -30.041 1.00 82.56 191 SER A N 1
ATOM 1555 C CA . SER A 1 191 ? 11.281 12.469 -30.656 1.00 82.56 191 SER A CA 1
ATOM 1556 C C . SER A 1 191 ? 10.408 11.681 -29.689 1.00 82.56 191 SER A C 1
ATOM 1558 O O . SER A 1 191 ? 10.761 11.525 -28.524 1.00 82.56 191 SER A O 1
ATOM 1560 N N . ARG A 1 192 ? 9.251 11.200 -30.152 1.00 84.00 192 ARG A N 1
ATOM 1561 C CA . ARG A 1 192 ? 8.319 10.408 -29.341 1.00 84.00 192 ARG A CA 1
ATOM 1562 C C . ARG A 1 192 ? 8.473 8.929 -29.674 1.00 84.00 192 ARG A C 1
ATOM 1564 O O . ARG A 1 192 ? 8.434 8.559 -30.844 1.00 84.00 192 ARG A O 1
ATOM 1571 N N . PHE A 1 193 ? 8.575 8.101 -28.643 1.00 83.25 193 PHE A N 1
ATOM 1572 C CA . PHE A 1 193 ? 8.713 6.655 -28.759 1.00 83.25 193 PHE A CA 1
ATOM 1573 C C . PHE A 1 193 ? 7.396 6.004 -28.338 1.00 83.25 193 PHE A C 1
ATOM 1575 O O . PHE A 1 193 ? 7.014 6.027 -27.170 1.00 83.25 193 PHE A O 1
ATOM 1582 N N . SER A 1 194 ? 6.662 5.478 -29.318 1.00 77.25 194 SER A N 1
ATOM 1583 C CA . SER A 1 194 ? 5.384 4.781 -29.109 1.00 77.25 194 SER A CA 1
ATOM 1584 C C . SER A 1 194 ? 5.482 3.268 -29.301 1.00 77.25 194 SER A C 1
ATOM 1586 O O . SER A 1 194 ? 4.495 2.566 -29.106 1.00 77.25 194 SER A O 1
ATOM 1588 N N . GLN A 1 195 ? 6.639 2.767 -29.735 1.00 80.50 195 GLN A N 1
ATOM 1589 C CA . GLN A 1 195 ? 6.889 1.338 -29.895 1.00 80.50 195 GLN A CA 1
ATOM 1590 C C . GLN A 1 195 ? 7.313 0.715 -28.567 1.00 80.50 195 GLN A C 1
ATOM 1592 O O . GLN A 1 195 ? 7.884 1.397 -27.712 1.00 80.50 195 GLN A O 1
ATOM 1597 N N . ALA A 1 196 ? 7.047 -0.583 -28.420 1.00 81.06 196 ALA A N 1
ATOM 1598 C CA . ALA A 1 196 ? 7.514 -1.329 -27.267 1.00 81.06 196 ALA A CA 1
ATOM 1599 C C . ALA A 1 196 ? 9.034 -1.488 -27.285 1.00 81.06 196 ALA A C 1
ATOM 1601 O O . ALA A 1 196 ? 9.549 -2.019 -28.271 1.00 81.06 196 ALA A O 1
ATOM 1602 N N . PRO A 1 197 ? 9.760 -1.026 -26.249 1.00 87.00 197 PRO A N 1
ATOM 1603 C CA . PRO A 1 197 ? 11.173 -1.323 -26.139 1.00 87.00 197 PRO A CA 1
ATOM 1604 C C . PRO A 1 197 ? 11.354 -2.804 -25.803 1.00 87.00 197 PRO A C 1
ATOM 1606 O O . PRO A 1 197 ? 10.435 -3.482 -25.334 1.00 87.00 197 PRO A O 1
ATOM 1609 N N . VAL A 1 198 ? 12.561 -3.298 -26.036 1.00 88.88 198 VAL A N 1
ATOM 1610 C CA . VAL A 1 198 ? 12.919 -4.702 -25.826 1.00 88.88 198 VAL A CA 1
ATOM 1611 C C . VAL A 1 198 ? 13.823 -4.806 -24.605 1.00 88.88 198 VAL A C 1
ATOM 1613 O O . VAL A 1 198 ? 14.639 -3.922 -24.354 1.00 88.88 198 VAL A O 1
ATOM 1616 N N . VAL A 1 199 ? 13.693 -5.878 -23.828 1.00 89.19 199 VAL A N 1
ATOM 1617 C CA . VAL A 1 199 ? 14.631 -6.160 -22.735 1.00 89.19 199 VAL A CA 1
ATOM 1618 C C . VAL A 1 199 ? 15.954 -6.634 -23.343 1.00 89.19 199 VAL A C 1
ATOM 1620 O O . VAL A 1 199 ? 15.988 -7.662 -24.015 1.00 89.19 199 VAL A O 1
ATOM 1623 N N . ALA A 1 200 ? 17.026 -5.866 -23.146 1.00 87.50 200 ALA A N 1
ATOM 1624 C CA . ALA A 1 200 ? 18.337 -6.123 -23.745 1.00 87.50 200 ALA A CA 1
ATOM 1625 C C . ALA A 1 200 ? 19.236 -7.007 -22.867 1.00 87.50 200 ALA A C 1
ATOM 1627 O O . ALA A 1 200 ? 19.933 -7.880 -23.378 1.00 87.50 200 ALA A O 1
ATOM 1628 N N . ASP A 1 201 ? 19.220 -6.786 -21.552 1.00 88.00 201 ASP A N 1
ATOM 1629 C CA . ASP A 1 201 ? 19.964 -7.573 -20.562 1.00 88.00 201 ASP A CA 1
ATOM 1630 C C . ASP A 1 201 ? 19.200 -7.547 -19.233 1.00 88.00 201 ASP A C 1
ATOM 1632 O O . ASP A 1 201 ? 18.526 -6.567 -18.905 1.00 88.00 201 ASP A O 1
ATOM 1636 N N . GLU A 1 202 ? 19.317 -8.615 -18.452 1.00 87.31 202 GLU A N 1
ATOM 1637 C CA . GLU A 1 202 ? 18.727 -8.710 -17.121 1.00 87.31 202 GLU A CA 1
ATOM 1638 C C . GLU A 1 202 ? 19.657 -9.477 -16.184 1.00 87.31 202 GLU A C 1
ATOM 1640 O O . GLU A 1 202 ? 20.101 -10.591 -16.467 1.00 87.31 202 GLU A O 1
ATOM 1645 N N . ARG A 1 203 ? 19.965 -8.871 -15.036 1.00 87.81 203 ARG A N 1
ATOM 1646 C CA . ARG A 1 203 ? 20.885 -9.419 -14.041 1.00 87.81 203 ARG A CA 1
ATOM 1647 C C . ARG A 1 203 ? 20.196 -9.517 -12.697 1.00 87.81 203 ARG A C 1
ATOM 1649 O O . ARG A 1 203 ? 20.087 -8.534 -11.965 1.00 87.81 203 ARG A O 1
ATOM 1656 N N . LEU A 1 204 ? 19.789 -10.733 -12.352 1.00 83.19 204 LEU A N 1
ATOM 1657 C CA . LEU A 1 204 ? 19.210 -11.048 -11.055 1.00 83.19 204 LEU A CA 1
ATOM 1658 C C . LEU A 1 204 ? 20.280 -11.544 -10.073 1.00 83.19 204 LEU A C 1
ATOM 1660 O O . LEU A 1 204 ? 21.005 -12.510 -10.315 1.00 83.19 204 LEU A O 1
ATOM 1664 N N . THR A 1 205 ? 20.319 -10.928 -8.899 1.00 80.88 205 THR A N 1
ATOM 1665 C CA . THR A 1 205 ? 21.028 -11.419 -7.713 1.00 80.88 205 THR A CA 1
ATOM 1666 C C . THR A 1 205 ? 20.039 -11.603 -6.560 1.00 80.88 205 THR A C 1
ATOM 1668 O O . THR A 1 205 ? 18.912 -11.123 -6.609 1.00 80.88 205 THR A O 1
ATOM 1671 N N . ARG A 1 206 ? 20.454 -12.243 -5.454 1.00 75.00 206 ARG A N 1
ATOM 1672 C CA . ARG A 1 206 ? 19.571 -12.484 -4.287 1.00 75.00 206 ARG A CA 1
ATOM 1673 C C . ARG A 1 206 ? 18.919 -11.226 -3.694 1.00 75.00 206 ARG A C 1
ATOM 1675 O O . ARG A 1 206 ? 17.969 -11.355 -2.930 1.00 75.00 206 ARG A O 1
ATOM 1682 N N . ARG A 1 207 ? 19.492 -10.042 -3.922 1.00 84.00 207 ARG A N 1
ATOM 1683 C CA . ARG A 1 207 ? 19.020 -8.780 -3.329 1.00 84.00 207 ARG A CA 1
ATOM 1684 C C . ARG A 1 207 ? 18.916 -7.625 -4.312 1.00 84.00 207 ARG A C 1
ATOM 1686 O O . ARG A 1 207 ? 18.464 -6.568 -3.897 1.00 84.00 207 ARG A O 1
ATOM 1693 N N . HIS A 1 208 ? 19.347 -7.804 -5.553 1.00 88.56 208 HIS A N 1
ATOM 1694 C CA . HIS A 1 208 ? 19.324 -6.743 -6.549 1.00 88.56 208 HIS A CA 1
ATOM 1695 C C . HIS A 1 208 ? 18.926 -7.314 -7.897 1.00 88.56 208 HIS A C 1
ATOM 1697 O O . HIS A 1 208 ? 19.384 -8.404 -8.249 1.00 88.56 208 HIS A O 1
ATOM 1703 N N . LEU A 1 209 ? 18.130 -6.560 -8.636 1.00 88.69 209 LEU A N 1
ATOM 1704 C CA . LEU A 1 209 ? 17.769 -6.831 -10.020 1.00 88.69 209 LEU A CA 1
ATOM 1705 C C . LEU A 1 209 ? 18.205 -5.617 -10.841 1.00 88.69 209 LEU A C 1
ATOM 1707 O O . LEU A 1 209 ? 17.915 -4.491 -10.452 1.00 88.69 209 LEU A O 1
ATOM 1711 N N . SER A 1 210 ? 18.921 -5.836 -11.938 1.00 92.00 210 SER A N 1
ATOM 1712 C CA . SER A 1 210 ? 19.162 -4.809 -12.955 1.00 92.00 210 SER A CA 1
ATOM 1713 C C . SER A 1 210 ? 18.485 -5.252 -14.243 1.00 92.00 210 SER A C 1
ATOM 1715 O O . SER A 1 210 ? 18.760 -6.351 -14.727 1.00 92.00 210 SER A O 1
ATOM 1717 N N . THR A 1 211 ? 17.597 -4.418 -14.779 1.00 91.88 211 THR A N 1
ATOM 1718 C CA . THR A 1 211 ? 16.886 -4.688 -16.033 1.00 91.88 211 THR A CA 1
ATOM 1719 C C . THR A 1 211 ? 17.184 -3.581 -17.034 1.00 91.88 211 THR A C 1
ATOM 1721 O O . THR A 1 211 ? 16.879 -2.414 -16.783 1.00 91.88 211 THR A O 1
ATOM 1724 N N . LYS A 1 212 ? 17.751 -3.946 -18.186 1.00 93.25 212 LYS A N 1
ATOM 1725 C CA . LYS A 1 212 ? 18.026 -3.027 -19.293 1.00 93.25 212 LYS A CA 1
ATOM 1726 C C . LYS A 1 212 ? 16.926 -3.092 -20.337 1.00 93.25 212 LYS A C 1
ATOM 1728 O O . LYS A 1 212 ? 16.658 -4.144 -20.910 1.00 93.25 212 LYS A O 1
ATOM 1733 N N . VAL A 1 213 ? 16.318 -1.947 -20.606 1.00 92.38 213 VAL A N 1
ATOM 1734 C CA . VAL A 1 213 ? 15.226 -1.757 -21.557 1.00 92.38 213 VAL A CA 1
ATOM 1735 C C . VAL A 1 213 ? 15.730 -0.890 -22.709 1.00 92.38 213 VAL A C 1
ATOM 1737 O O . VAL A 1 213 ? 16.006 0.294 -22.524 1.00 92.38 213 VAL A O 1
ATOM 1740 N N . ALA A 1 214 ? 15.857 -1.474 -23.897 1.00 91.50 214 ALA A N 1
ATOM 1741 C CA . ALA A 1 214 ? 16.390 -0.827 -25.089 1.00 91.50 214 ALA A CA 1
ATOM 1742 C C . ALA A 1 214 ? 15.281 -0.257 -25.982 1.00 91.50 214 ALA A C 1
ATOM 1744 O O . ALA A 1 214 ? 14.389 -0.975 -26.445 1.00 91.50 214 ALA A O 1
ATOM 1745 N N . TYR A 1 215 ? 15.375 1.042 -26.252 1.00 89.19 215 TYR A N 1
ATOM 1746 C CA . TYR A 1 215 ? 14.689 1.730 -27.342 1.00 89.19 215 TYR A CA 1
ATOM 1747 C C . TYR A 1 215 ? 15.604 1.772 -28.575 1.00 89.19 215 TYR A C 1
ATOM 1749 O O . TYR A 1 215 ? 16.772 1.401 -28.509 1.00 89.19 215 TYR A O 1
ATOM 1757 N N . THR A 1 216 ? 15.089 2.230 -29.719 1.00 84.50 216 THR A N 1
ATOM 1758 C CA . THR A 1 216 ? 15.872 2.290 -30.969 1.00 84.50 216 THR A CA 1
ATOM 1759 C C . THR A 1 216 ? 17.132 3.147 -30.854 1.00 84.50 216 THR A C 1
ATOM 1761 O O . THR A 1 216 ? 18.121 2.860 -31.522 1.00 84.50 216 THR A O 1
ATOM 1764 N N . ASP A 1 217 ? 17.089 4.180 -30.007 1.00 83.50 217 ASP A N 1
ATOM 1765 C CA . ASP A 1 217 ? 18.107 5.233 -29.967 1.00 83.50 217 ASP A CA 1
ATOM 1766 C C . ASP A 1 217 ? 18.893 5.253 -28.640 1.00 83.50 217 ASP A C 1
ATOM 1768 O O . ASP A 1 217 ? 19.966 5.848 -28.577 1.00 83.50 217 ASP A O 1
ATOM 1772 N N . PHE A 1 218 ? 18.372 4.633 -27.577 1.00 89.81 218 PHE A N 1
ATOM 1773 C CA . PHE A 1 218 ? 18.956 4.647 -26.231 1.00 89.81 218 PHE A CA 1
ATOM 1774 C C . PHE A 1 218 ? 18.490 3.442 -25.408 1.00 89.81 218 PHE A C 1
ATOM 1776 O O . PHE A 1 218 ? 17.474 2.819 -25.715 1.00 89.81 218 PHE A O 1
ATOM 1783 N N . GLU A 1 219 ? 19.181 3.156 -24.311 1.00 93.12 219 GLU A N 1
ATOM 1784 C CA . GLU A 1 219 ? 18.807 2.120 -23.349 1.00 93.12 219 GLU A CA 1
ATOM 1785 C C . GLU A 1 219 ? 18.579 2.724 -21.961 1.00 93.12 219 GLU A C 1
ATOM 1787 O O . GLU A 1 219 ? 19.216 3.702 -21.571 1.00 93.12 219 GLU A O 1
ATOM 1792 N N . LEU A 1 220 ? 17.660 2.135 -21.201 1.00 93.12 220 LEU A N 1
ATOM 1793 C CA . LEU A 1 220 ? 17.388 2.482 -19.812 1.00 93.12 220 LEU A CA 1
ATOM 1794 C C . LEU A 1 220 ? 17.709 1.292 -18.919 1.00 93.12 220 LEU A C 1
ATOM 1796 O O . LEU A 1 220 ? 17.131 0.223 -19.090 1.00 93.12 220 LEU A O 1
ATOM 1800 N N . GLU A 1 221 ? 18.589 1.476 -17.945 1.00 94.44 221 GLU A N 1
ATOM 1801 C CA . GLU A 1 221 ? 18.904 0.468 -16.935 1.00 94.44 221 GLU A CA 1
ATOM 1802 C C . GLU A 1 221 ? 18.190 0.803 -15.626 1.00 94.44 221 GLU A C 1
ATOM 1804 O O . GLU A 1 221 ? 18.458 1.831 -15.005 1.00 94.44 221 GLU A O 1
ATOM 1809 N N . PHE A 1 222 ? 17.270 -0.069 -15.217 1.00 93.12 222 PHE A N 1
ATOM 1810 C CA . PHE A 1 222 ? 16.528 0.030 -13.966 1.00 93.12 222 PHE A CA 1
ATOM 1811 C C . PHE A 1 222 ? 17.201 -0.830 -12.902 1.00 93.12 222 PHE A C 1
ATOM 1813 O O . PHE A 1 222 ? 17.238 -2.055 -13.029 1.00 93.12 222 PHE A O 1
ATOM 1820 N N . ASN A 1 223 ? 17.688 -0.191 -11.839 1.00 93.38 223 ASN A N 1
ATOM 1821 C CA . ASN A 1 223 ? 18.329 -0.862 -10.716 1.00 93.38 223 ASN A CA 1
ATOM 1822 C C . ASN A 1 223 ? 17.361 -0.985 -9.539 1.00 93.38 223 ASN A C 1
ATOM 1824 O O . ASN A 1 223 ? 16.862 0.012 -9.014 1.00 93.38 223 ASN A O 1
ATOM 1828 N N . PHE A 1 224 ? 17.123 -2.217 -9.102 1.00 91.75 224 PHE A N 1
ATOM 1829 C CA . PHE A 1 224 ? 16.239 -2.554 -7.997 1.00 91.75 224 PHE A CA 1
ATOM 1830 C C . PHE A 1 224 ? 17.013 -3.160 -6.827 1.00 91.75 224 PHE A C 1
ATOM 1832 O O . PHE A 1 224 ? 17.888 -4.005 -7.025 1.00 91.75 224 PHE A O 1
ATOM 1839 N N . SER A 1 225 ? 16.599 -2.831 -5.604 1.00 90.69 225 SER A N 1
ATOM 1840 C CA . SER A 1 225 ? 17.002 -3.491 -4.365 1.00 90.69 225 SER A CA 1
ATOM 1841 C C . SER A 1 225 ? 15.816 -4.166 -3.671 1.00 90.69 225 SER A C 1
ATOM 1843 O O . SER A 1 225 ? 14.733 -3.605 -3.488 1.00 90.69 225 SER A O 1
ATOM 1845 N N . PHE A 1 226 ? 16.024 -5.407 -3.239 1.00 88.25 226 PHE A N 1
ATOM 1846 C CA . PHE A 1 226 ? 15.022 -6.225 -2.567 1.00 88.25 226 PHE A CA 1
ATOM 1847 C C . PHE A 1 226 ? 15.211 -6.196 -1.055 1.00 88.25 226 PHE A C 1
ATOM 1849 O O . PHE A 1 226 ? 16.261 -6.555 -0.511 1.00 88.25 226 PHE A O 1
ATOM 1856 N N . LYS A 1 227 ? 14.145 -5.802 -0.359 1.00 83.50 227 LYS A N 1
ATOM 1857 C CA . LYS A 1 227 ? 14.034 -5.803 1.098 1.00 83.50 227 LYS A CA 1
ATOM 1858 C C . LYS A 1 227 ? 13.062 -6.891 1.551 1.00 83.50 227 LYS A C 1
ATOM 1860 O O . LYS A 1 227 ? 12.355 -7.521 0.765 1.00 83.50 227 LYS A O 1
ATOM 1865 N N . LYS A 1 228 ? 13.030 -7.134 2.863 1.00 76.94 228 LYS A N 1
ATOM 1866 C CA . LYS A 1 228 ? 12.148 -8.148 3.458 1.00 76.94 228 LYS A CA 1
ATOM 1867 C C . LYS A 1 228 ? 10.676 -7.884 3.112 1.00 76.94 228 LYS A C 1
ATOM 1869 O O . LYS A 1 228 ? 9.990 -8.806 2.673 1.00 76.94 228 LYS A O 1
ATOM 1874 N N . ASP A 1 229 ? 10.267 -6.620 3.197 1.00 78.38 229 ASP A N 1
ATOM 1875 C CA . ASP A 1 229 ? 8.863 -6.199 3.119 1.00 78.38 229 ASP A CA 1
ATOM 1876 C C . ASP A 1 229 ? 8.459 -5.632 1.742 1.00 78.38 229 ASP A C 1
ATOM 1878 O O . ASP A 1 229 ? 7.292 -5.321 1.519 1.00 78.38 229 ASP A O 1
ATOM 1882 N N . GLY A 1 230 ? 9.399 -5.516 0.796 1.00 84.25 230 GLY A N 1
ATOM 1883 C CA . GLY A 1 230 ? 9.130 -4.997 -0.546 1.00 84.25 230 GLY A CA 1
ATOM 1884 C C . GLY A 1 230 ? 10.387 -4.807 -1.386 1.00 84.25 230 GLY A C 1
ATOM 1885 O O . GLY A 1 230 ? 11.478 -5.227 -0.999 1.00 84.25 230 GLY A O 1
ATOM 1886 N N . TRP A 1 231 ? 10.232 -4.139 -2.519 1.00 87.69 231 TRP A N 1
ATOM 1887 C CA . TRP A 1 231 ? 11.298 -3.808 -3.462 1.00 87.69 231 TRP A CA 1
ATOM 1888 C C . TRP A 1 231 ? 11.391 -2.291 -3.639 1.00 87.69 231 TRP A C 1
ATOM 1890 O O . TRP A 1 231 ? 10.418 -1.569 -3.419 1.00 87.69 231 TRP A O 1
ATOM 1900 N N . ILE A 1 232 ? 12.574 -1.798 -3.996 1.00 90.94 232 ILE A N 1
ATOM 1901 C CA . ILE A 1 232 ? 12.858 -0.379 -4.227 1.00 90.94 232 ILE A CA 1
ATOM 1902 C C . ILE A 1 232 ? 13.610 -0.249 -5.546 1.00 90.94 232 ILE A C 1
ATOM 1904 O O . ILE A 1 232 ? 14.495 -1.044 -5.818 1.00 90.94 232 ILE A O 1
ATOM 1908 N N . ILE A 1 233 ? 13.258 0.748 -6.347 1.00 91.75 233 ILE A N 1
ATOM 1909 C CA . ILE A 1 233 ? 14.028 1.240 -7.486 1.00 91.75 233 ILE A CA 1
ATOM 1910 C C . ILE A 1 233 ? 15.036 2.244 -6.936 1.00 91.75 233 ILE A C 1
ATOM 1912 O O . ILE A 1 233 ? 14.654 3.312 -6.446 1.00 91.75 233 ILE A O 1
ATOM 1916 N N . ASP A 1 234 ? 16.314 1.892 -6.974 1.00 91.06 234 ASP A N 1
ATOM 1917 C CA . ASP A 1 234 ? 17.386 2.739 -6.461 1.00 91.06 234 ASP A CA 1
ATOM 1918 C C . ASP A 1 234 ? 17.645 3.890 -7.440 1.00 91.06 234 ASP A C 1
ATOM 1920 O O . ASP A 1 234 ? 17.534 5.072 -7.087 1.00 91.06 234 ASP A O 1
ATOM 1924 N N . ASP A 1 235 ? 17.900 3.546 -8.701 1.00 93.25 235 ASP A N 1
ATOM 1925 C CA . ASP A 1 235 ? 18.163 4.495 -9.773 1.00 93.25 235 ASP A CA 1
ATOM 1926 C C . ASP A 1 235 ? 17.787 3.954 -11.155 1.00 93.25 235 ASP A C 1
ATOM 1928 O O . ASP A 1 235 ? 17.617 2.750 -11.360 1.00 93.25 235 ASP A O 1
ATOM 1932 N N . VAL A 1 236 ? 17.637 4.893 -12.087 1.00 94.00 236 VAL A N 1
ATOM 1933 C CA . VAL A 1 236 ? 17.480 4.630 -13.515 1.00 94.00 236 VAL A CA 1
ATOM 1934 C C . VAL A 1 236 ? 18.612 5.328 -14.247 1.00 94.00 236 VAL A C 1
ATOM 1936 O O . VAL A 1 236 ? 18.752 6.553 -14.151 1.00 94.00 236 VAL A O 1
ATOM 1939 N N . ALA A 1 237 ? 19.419 4.552 -14.960 1.00 93.94 237 ALA A N 1
ATOM 1940 C CA . ALA A 1 237 ? 20.504 5.049 -15.789 1.00 93.94 237 ALA A CA 1
ATOM 1941 C C . ALA A 1 237 ? 20.085 5.082 -17.265 1.00 93.94 237 ALA A C 1
ATOM 1943 O O . ALA A 1 237 ? 19.389 4.193 -17.747 1.00 93.94 237 ALA A O 1
ATOM 1944 N N . LEU A 1 238 ? 20.509 6.124 -17.973 1.00 93.69 238 LEU A N 1
ATOM 1945 C CA . LEU A 1 238 ? 20.388 6.276 -19.418 1.00 93.69 238 LEU A CA 1
ATOM 1946 C C . LEU A 1 238 ? 21.719 5.875 -20.049 1.00 93.69 238 LEU A C 1
ATOM 1948 O O . LEU A 1 238 ? 22.764 6.411 -19.666 1.00 93.69 238 LEU A O 1
ATOM 1952 N N . LEU A 1 239 ? 21.673 4.957 -21.011 1.00 92.56 239 LEU A N 1
ATOM 1953 C CA . LEU A 1 239 ? 22.829 4.511 -21.771 1.00 92.56 239 LEU A CA 1
ATOM 1954 C C . LEU A 1 239 ? 22.649 4.817 -23.259 1.00 92.56 239 LEU A C 1
ATOM 1956 O O . LEU A 1 239 ? 21.594 4.568 -23.838 1.00 92.56 239 LEU A O 1
ATOM 1960 N N . GLU A 1 240 ? 23.709 5.308 -23.888 1.00 88.12 240 GLU A N 1
ATOM 1961 C CA . GLU A 1 240 ? 23.787 5.527 -25.334 1.00 88.12 240 GLU A CA 1
ATOM 1962 C C . GLU A 1 240 ? 25.057 4.844 -25.848 1.00 88.12 240 GLU A C 1
ATOM 1964 O O . GLU A 1 240 ? 26.152 5.078 -25.335 1.00 88.12 240 GLU A O 1
ATOM 1969 N N . GLY A 1 241 ? 24.923 3.937 -26.821 1.00 82.38 241 GLY A N 1
ATOM 1970 C CA . GLY A 1 241 ? 26.061 3.150 -27.316 1.00 82.38 241 GLY A CA 1
ATOM 1971 C C . GLY A 1 241 ? 26.718 2.251 -26.255 1.00 82.38 241 GLY A C 1
ATOM 1972 O O . GLY A 1 241 ? 27.898 1.935 -26.372 1.00 82.38 241 GLY A O 1
ATOM 1973 N N . GLY A 1 242 ? 25.973 1.864 -25.212 1.00 81.38 242 GLY A N 1
ATOM 1974 C CA . GLY A 1 242 ? 26.454 1.027 -24.107 1.00 81.38 242 GLY A CA 1
ATOM 1975 C C . GLY A 1 242 ? 27.194 1.775 -22.992 1.00 81.38 242 GLY A C 1
ATOM 1976 O O . GLY A 1 242 ? 27.569 1.152 -21.999 1.00 81.38 242 GLY A O 1
ATOM 1977 N N . GLU A 1 243 ? 27.379 3.092 -23.111 1.00 88.25 243 GLU A N 1
ATOM 1978 C CA . GLU A 1 243 ? 27.965 3.922 -22.057 1.00 88.25 243 GLU A CA 1
ATOM 1979 C C . GLU A 1 243 ? 26.887 4.674 -21.279 1.00 88.25 243 GLU A C 1
ATOM 1981 O O . GLU A 1 243 ? 25.945 5.205 -21.863 1.00 88.25 243 GLU A O 1
ATOM 1986 N N . GLU A 1 244 ? 27.048 4.771 -19.958 1.00 91.50 244 GLU A N 1
ATOM 1987 C CA . GLU A 1 244 ? 26.173 5.587 -19.116 1.00 91.50 244 GLU A CA 1
ATOM 1988 C C . GLU A 1 244 ? 26.379 7.078 -19.420 1.00 91.50 244 GLU A C 1
ATOM 1990 O O . GLU A 1 244 ? 27.491 7.613 -19.333 1.00 91.50 244 GLU A O 1
ATOM 1995 N N . VAL A 1 245 ? 25.287 7.751 -19.774 1.00 90.75 245 VAL A N 1
ATOM 1996 C CA . VAL A 1 245 ? 25.270 9.177 -20.125 1.00 90.75 245 VAL A CA 1
ATOM 1997 C C . VAL A 1 245 ? 24.447 10.020 -19.151 1.00 90.75 245 VAL A C 1
ATOM 1999 O O . VAL A 1 245 ? 24.607 11.239 -19.104 1.00 90.75 245 VAL A O 1
ATOM 2002 N N . GLY A 1 246 ? 23.603 9.393 -18.331 1.00 88.44 246 GLY A N 1
ATOM 2003 C CA . GLY A 1 246 ? 22.801 10.072 -17.317 1.00 88.44 246 GLY A CA 1
ATOM 2004 C C . GLY A 1 246 ? 22.248 9.102 -16.281 1.00 88.44 246 GLY A C 1
ATOM 2005 O O . GLY A 1 246 ? 22.096 7.916 -16.555 1.00 88.44 246 GLY A O 1
ATOM 2006 N N . ARG A 1 247 ? 21.931 9.604 -15.084 1.00 91.81 247 ARG A N 1
ATOM 2007 C CA . ARG A 1 247 ? 21.329 8.802 -14.012 1.00 91.81 247 ARG A CA 1
ATOM 2008 C C . ARG A 1 247 ? 20.395 9.638 -13.156 1.00 91.81 247 ARG A C 1
ATOM 2010 O O . ARG A 1 247 ? 20.769 10.715 -12.694 1.00 91.81 247 ARG A O 1
ATOM 2017 N N . THR A 1 248 ? 19.224 9.088 -12.866 1.00 90.38 248 THR A N 1
ATOM 2018 C CA . THR A 1 248 ? 18.250 9.676 -11.947 1.00 90.38 248 THR A CA 1
ATOM 2019 C C . THR A 1 248 ? 18.013 8.721 -10.785 1.00 90.38 248 THR A C 1
ATOM 2021 O O . THR A 1 248 ? 17.611 7.576 -10.977 1.00 90.38 248 THR A O 1
ATOM 2024 N N . ARG A 1 249 ? 18.255 9.190 -9.556 1.00 90.56 249 ARG A N 1
ATOM 2025 C CA . ARG A 1 249 ? 17.915 8.430 -8.345 1.00 90.56 249 ARG A CA 1
ATOM 2026 C C . ARG A 1 249 ? 16.416 8.498 -8.106 1.00 90.56 249 ARG A C 1
ATOM 2028 O O . ARG A 1 249 ? 15.856 9.591 -8.085 1.00 90.56 249 ARG A O 1
ATOM 2035 N N . MET A 1 250 ? 15.792 7.345 -7.895 1.00 85.62 250 MET A N 1
ATOM 2036 C CA . MET A 1 250 ? 14.352 7.260 -7.651 1.00 85.62 250 MET A CA 1
ATOM 2037 C C . MET A 1 250 ? 14.041 7.036 -6.177 1.00 85.62 250 MET A C 1
ATOM 2039 O O . MET A 1 250 ? 13.157 7.696 -5.638 1.00 85.62 250 MET A O 1
ATOM 2043 N N . CYS A 1 251 ? 14.766 6.124 -5.521 1.00 86.12 251 CYS A N 1
ATOM 2044 C CA . CYS A 1 251 ? 14.514 5.714 -4.135 1.00 86.12 251 CYS A CA 1
ATOM 2045 C C . CYS A 1 251 ? 13.032 5.379 -3.860 1.00 86.12 251 CYS A C 1
ATOM 2047 O O . CYS A 1 251 ? 12.523 5.620 -2.764 1.00 86.12 251 CYS A O 1
ATOM 2049 N N . ALA A 1 252 ? 12.335 4.850 -4.864 1.00 85.69 252 ALA A N 1
ATOM 2050 C CA . ALA A 1 252 ? 10.893 4.644 -4.851 1.00 85.69 252 ALA A CA 1
ATOM 2051 C C . ALA A 1 252 ? 10.586 3.152 -4.905 1.00 85.69 252 ALA A C 1
ATOM 2053 O O . ALA A 1 252 ? 11.238 2.423 -5.637 1.00 85.69 252 ALA A O 1
ATOM 2054 N N . GLY A 1 253 ? 9.617 2.669 -4.137 1.00 86.56 253 GLY A N 1
ATOM 2055 C CA . GLY A 1 253 ? 9.389 1.233 -4.012 1.00 86.56 253 GLY A CA 1
ATOM 2056 C C . GLY A 1 253 ? 7.981 0.881 -3.581 1.00 86.56 253 GLY A C 1
ATOM 2057 O O . GLY A 1 253 ? 7.205 1.746 -3.171 1.00 86.56 253 GLY A O 1
ATOM 2058 N N . ALA A 1 254 ? 7.663 -0.405 -3.662 1.00 85.75 254 ALA A N 1
ATOM 2059 C CA . ALA A 1 254 ? 6.376 -0.944 -3.260 1.00 85.75 254 ALA A CA 1
ATOM 2060 C C . ALA A 1 254 ? 6.545 -2.266 -2.489 1.00 85.75 254 ALA A C 1
ATOM 2062 O O . ALA A 1 254 ? 7.546 -2.972 -2.655 1.00 85.75 254 ALA A O 1
ATOM 2063 N N . PRO A 1 255 ? 5.571 -2.630 -1.634 1.00 84.56 255 PRO A N 1
ATOM 2064 C CA . PRO A 1 255 ? 5.473 -3.984 -1.097 1.00 84.56 255 PRO A CA 1
ATOM 2065 C C . PRO A 1 255 ? 5.370 -5.034 -2.212 1.00 84.56 255 PRO A C 1
ATOM 2067 O O . PRO A 1 255 ? 4.882 -4.736 -3.299 1.00 84.56 255 PRO A O 1
ATOM 2070 N N . TRP A 1 256 ? 5.755 -6.283 -1.929 1.00 75.31 256 TRP A N 1
ATOM 2071 C CA . TRP A 1 256 ? 5.775 -7.386 -2.912 1.00 75.31 256 TRP A CA 1
ATOM 2072 C C . TRP A 1 256 ? 4.442 -7.630 -3.644 1.00 75.31 256 TRP A C 1
ATOM 2074 O O . TRP A 1 256 ? 4.441 -8.103 -4.773 1.00 75.31 256 TRP A O 1
ATOM 2084 N N . GLU A 1 257 ? 3.311 -7.289 -3.025 1.00 73.06 257 GLU A N 1
ATOM 2085 C CA . GLU A 1 257 ? 1.965 -7.482 -3.591 1.00 73.06 257 GLU A CA 1
ATOM 2086 C C . GLU A 1 257 ? 1.435 -6.260 -4.364 1.00 73.06 257 GLU A C 1
ATOM 2088 O O . GLU A 1 257 ? 0.291 -6.259 -4.816 1.00 73.06 257 GLU A O 1
ATOM 2093 N N . HIS A 1 258 ? 2.222 -5.187 -4.465 1.00 77.19 258 HIS A N 1
ATOM 2094 C CA . HIS A 1 258 ? 1.781 -3.906 -5.009 1.00 77.19 258 HIS A CA 1
ATOM 2095 C C . HIS A 1 258 ? 2.674 -3.448 -6.166 1.00 77.19 258 HIS A C 1
ATOM 2097 O O . HIS A 1 258 ? 3.885 -3.663 -6.180 1.00 77.19 258 HIS A O 1
ATOM 2103 N N . SER A 1 259 ? 2.061 -2.756 -7.128 1.00 82.81 259 SER A N 1
ATOM 2104 C CA . SER A 1 259 ? 2.769 -2.033 -8.184 1.00 82.81 259 SER A CA 1
ATOM 2105 C C . SER A 1 259 ? 3.113 -0.619 -7.730 1.00 82.81 259 SER A C 1
ATOM 2107 O O . SER A 1 259 ? 2.265 0.046 -7.127 1.00 82.81 259 SER A O 1
ATOM 2109 N N . TYR A 1 260 ? 4.284 -0.116 -8.106 1.00 87.44 260 TYR A N 1
ATOM 2110 C CA . TYR A 1 260 ? 4.578 1.309 -7.998 1.00 87.44 260 TYR A CA 1
ATOM 2111 C C . TYR A 1 260 ? 3.988 2.044 -9.205 1.00 87.44 260 TYR A C 1
ATOM 2113 O O . TYR A 1 260 ? 4.216 1.639 -10.343 1.00 87.44 260 TYR A O 1
ATOM 2121 N N . VAL A 1 261 ? 3.218 3.107 -8.965 1.00 87.19 261 VAL A N 1
ATOM 2122 C CA . VAL A 1 261 ? 2.600 3.935 -10.012 1.00 87.19 261 VAL A CA 1
ATOM 2123 C C . VAL A 1 261 ? 2.923 5.390 -9.727 1.00 87.19 261 VAL A C 1
ATOM 2125 O O . VAL A 1 261 ? 2.629 5.875 -8.634 1.00 87.19 261 VAL A O 1
ATOM 2128 N N . CYS A 1 262 ? 3.466 6.095 -10.716 1.00 82.88 262 CYS A N 1
ATOM 2129 C CA . CYS A 1 262 ? 3.716 7.525 -10.614 1.00 82.88 262 CYS A CA 1
ATOM 2130 C C . CYS A 1 262 ? 3.218 8.256 -11.863 1.00 82.88 262 CYS A C 1
ATOM 2132 O O . CYS A 1 262 ? 3.477 7.842 -12.994 1.00 82.88 262 CYS A O 1
ATOM 2134 N N . GLY A 1 263 ? 2.480 9.345 -11.633 1.00 77.31 263 GLY A N 1
ATOM 2135 C CA . GLY A 1 263 ? 2.017 10.258 -12.680 1.00 77.31 263 GLY A CA 1
ATOM 2136 C C . GLY A 1 263 ? 2.866 11.517 -12.824 1.00 77.31 263 GLY A C 1
ATOM 2137 O O . GLY A 1 263 ? 2.530 12.368 -13.643 1.00 77.31 263 GLY A O 1
ATOM 2138 N N . GLU A 1 264 ? 3.926 11.659 -12.026 1.00 81.69 264 GLU A N 1
ATOM 2139 C CA . GLU A 1 264 ? 4.934 12.692 -12.247 1.00 81.69 264 GLU A CA 1
ATOM 2140 C C . GLU A 1 264 ? 5.945 12.196 -13.288 1.00 81.69 264 GLU A C 1
ATOM 2142 O O . GLU A 1 264 ? 6.376 11.037 -13.215 1.00 81.69 264 GLU A O 1
ATOM 2147 N N . PRO A 1 265 ? 6.332 13.045 -14.257 1.00 84.69 265 PRO A N 1
ATOM 2148 C CA . PRO A 1 265 ? 7.217 12.635 -15.329 1.00 84.69 265 PRO A CA 1
ATOM 2149 C C . PRO A 1 265 ? 8.606 12.286 -14.785 1.00 84.69 265 PRO A C 1
ATOM 2151 O O . PRO A 1 265 ? 9.254 13.106 -14.134 1.00 84.69 265 PRO A O 1
ATOM 2154 N N . LEU A 1 266 ? 9.092 11.083 -15.091 1.00 87.88 266 LEU A N 1
ATOM 2155 C CA . LEU A 1 266 ? 10.480 10.712 -14.829 1.00 87.88 266 LEU A CA 1
ATOM 2156 C C . LEU A 1 266 ? 11.357 11.353 -15.903 1.00 87.88 266 LEU A C 1
ATOM 2158 O O . LEU A 1 266 ? 11.234 11.004 -17.075 1.00 87.88 266 LEU A O 1
ATOM 2162 N N . VAL A 1 267 ? 12.230 12.275 -15.499 1.00 88.12 267 VAL A N 1
ATOM 2163 C CA . VAL A 1 267 ? 13.170 12.964 -16.390 1.00 88.12 267 VAL A CA 1
ATOM 2164 C C . VAL A 1 267 ? 14.583 12.471 -16.100 1.00 88.12 267 VAL A C 1
ATOM 2166 O O . VAL A 1 267 ? 15.041 12.490 -14.955 1.00 88.12 267 VAL A O 1
ATOM 2169 N N . ILE A 1 268 ? 15.276 12.030 -17.143 1.00 90.25 268 ILE A N 1
ATOM 2170 C CA . ILE A 1 268 ? 16.660 11.567 -17.079 1.00 90.25 268 ILE A CA 1
ATOM 2171 C C . ILE A 1 268 ? 17.461 12.429 -18.042 1.00 90.25 268 ILE A C 1
ATOM 2173 O O . ILE A 1 268 ? 17.217 12.410 -19.246 1.00 90.25 268 ILE A O 1
ATOM 2177 N N . ILE A 1 269 ? 18.372 13.230 -17.495 1.00 86.31 269 ILE A N 1
ATOM 2178 C CA . ILE A 1 269 ? 19.161 14.196 -18.261 1.00 86.31 269 ILE A CA 1
ATOM 2179 C C . ILE A 1 269 ? 20.459 13.523 -18.701 1.00 86.31 269 ILE A C 1
ATOM 2181 O O . ILE A 1 269 ? 21.201 12.997 -17.870 1.00 86.31 269 ILE A O 1
ATOM 2185 N N . ASN A 1 270 ? 20.735 13.568 -19.999 1.00 86.25 270 ASN A N 1
ATOM 2186 C CA . ASN A 1 270 ? 22.024 13.229 -20.572 1.00 86.25 270 ASN A CA 1
ATOM 2187 C C . ASN A 1 270 ? 23.018 14.353 -20.238 1.00 86.25 270 ASN A C 1
ATOM 2189 O O . ASN A 1 270 ? 22.860 15.508 -20.640 1.00 86.25 270 ASN A O 1
ATOM 2193 N N . LEU A 1 271 ? 24.051 14.018 -19.468 1.00 83.88 271 LEU A N 1
ATOM 2194 C CA . LEU A 1 271 ? 25.055 14.969 -18.992 1.00 83.88 271 LEU A CA 1
ATOM 2195 C C . LEU A 1 271 ? 26.057 15.378 -20.082 1.00 83.88 271 LEU A C 1
ATOM 2197 O O . LEU A 1 271 ? 26.798 16.339 -19.881 1.00 83.88 271 LEU A O 1
ATOM 2201 N N . ARG A 1 272 ? 26.106 14.668 -21.217 1.00 81.56 272 ARG A N 1
ATOM 2202 C CA . ARG A 1 272 ? 27.040 14.954 -22.318 1.00 81.56 272 ARG A CA 1
ATOM 2203 C C . ARG A 1 272 ? 26.556 16.099 -23.197 1.00 81.56 272 ARG A C 1
ATOM 2205 O O . ARG A 1 272 ? 27.350 16.963 -23.559 1.00 81.56 272 ARG A O 1
ATOM 2212 N N . ASP A 1 273 ? 25.273 16.097 -23.549 1.00 79.62 273 ASP A N 1
ATOM 2213 C CA . ASP A 1 273 ? 24.697 17.013 -24.540 1.00 79.62 273 ASP A CA 1
ATOM 2214 C C . ASP A 1 273 ? 23.525 17.859 -24.004 1.00 79.62 273 ASP A C 1
ATOM 2216 O O . ASP A 1 273 ? 23.040 18.755 -24.700 1.00 79.62 273 ASP A O 1
ATOM 2220 N N . GLY A 1 274 ? 23.082 17.611 -22.767 1.00 77.69 274 GLY A N 1
ATOM 2221 C CA . GLY A 1 274 ? 21.950 18.298 -22.149 1.00 77.69 274 GLY A CA 1
ATOM 2222 C C . GLY A 1 274 ? 20.589 17.878 -22.708 1.00 77.69 274 GLY A C 1
ATOM 2223 O O . GLY A 1 274 ? 19.588 18.541 -22.423 1.00 77.69 274 GLY A O 1
ATOM 2224 N N . SER A 1 275 ? 20.526 16.810 -23.508 1.00 83.25 275 SER A N 1
ATOM 2225 C CA . SER A 1 275 ? 19.262 16.183 -23.881 1.00 83.25 275 SER A CA 1
ATOM 2226 C C . SER A 1 275 ? 18.634 15.480 -22.674 1.00 83.25 275 SER A C 1
ATOM 2228 O O . SER A 1 275 ? 19.279 15.245 -21.653 1.00 83.25 275 SER A O 1
ATOM 2230 N N . ALA A 1 276 ? 17.341 15.179 -22.744 1.00 86.75 276 ALA A N 1
ATOM 2231 C CA . ALA A 1 276 ? 16.648 14.474 -21.677 1.00 86.75 276 ALA A CA 1
ATOM 2232 C C . ALA A 1 276 ? 15.657 13.461 -22.236 1.00 86.75 276 ALA A C 1
ATOM 2234 O O . ALA A 1 276 ? 14.918 13.753 -23.179 1.00 86.75 276 ALA A O 1
ATOM 2235 N N . VAL A 1 277 ? 15.603 12.289 -21.613 1.00 88.44 277 VAL A N 1
ATOM 2236 C CA . VAL A 1 277 ? 14.539 11.308 -21.815 1.00 88.44 277 VAL A CA 1
ATOM 2237 C C . VAL A 1 277 ? 13.494 11.529 -20.736 1.00 88.44 277 VAL A C 1
ATOM 2239 O O . VAL A 1 277 ? 13.813 11.573 -19.549 1.00 88.44 277 VAL A O 1
ATOM 2242 N N . THR A 1 278 ? 12.242 11.696 -21.151 1.00 87.88 278 THR A N 1
ATOM 2243 C CA . THR A 1 278 ? 11.117 11.887 -20.241 1.00 87.88 278 THR A CA 1
ATOM 2244 C C . THR A 1 278 ? 10.072 10.801 -20.439 1.00 87.88 278 THR A C 1
ATOM 2246 O O . THR A 1 278 ? 9.639 10.536 -21.562 1.00 87.88 278 THR A O 1
ATOM 2249 N N . ILE A 1 279 ? 9.635 10.205 -19.333 1.00 89.25 279 ILE A N 1
ATOM 2250 C CA . ILE A 1 279 ? 8.530 9.249 -19.279 1.00 89.25 279 ILE A CA 1
ATOM 2251 C C . ILE A 1 279 ? 7.398 9.915 -18.509 1.00 89.25 279 ILE A C 1
ATOM 2253 O O . ILE A 1 279 ? 7.519 10.130 -17.307 1.00 89.25 279 ILE A O 1
ATOM 2257 N N . SER A 1 280 ? 6.308 10.263 -19.193 1.00 84.62 280 SER A N 1
ATOM 2258 C CA . SER A 1 280 ? 5.215 11.041 -18.586 1.00 84.62 280 SER A CA 1
ATOM 2259 C C . SER A 1 280 ? 4.469 10.288 -17.488 1.00 84.62 280 SER A C 1
ATOM 2261 O O . SER A 1 280 ? 4.038 10.890 -16.510 1.00 84.62 280 SER A O 1
ATOM 2263 N N . PHE A 1 281 ? 4.309 8.978 -17.649 1.00 87.31 281 PHE A N 1
ATOM 2264 C CA . PHE A 1 281 ? 3.684 8.118 -16.654 1.00 87.31 281 PHE A CA 1
ATOM 2265 C C . PHE A 1 281 ? 4.308 6.730 -16.714 1.00 87.31 281 PHE A C 1
ATOM 2267 O O . PHE A 1 281 ? 4.569 6.202 -17.800 1.00 87.31 281 PHE A O 1
ATOM 2274 N N . TYR A 1 282 ? 4.527 6.136 -15.544 1.00 88.25 282 TYR A N 1
ATOM 2275 C CA . TYR A 1 282 ? 5.087 4.799 -15.442 1.00 88.25 282 TYR A CA 1
ATOM 2276 C C . TYR A 1 282 ? 4.455 4.005 -14.299 1.00 88.25 282 TYR A C 1
ATOM 2278 O O . TYR A 1 282 ? 4.200 4.511 -13.202 1.00 88.25 282 TYR A O 1
ATOM 2286 N N . GLN A 1 283 ? 4.222 2.728 -14.578 1.00 89.25 283 GLN A N 1
ATOM 2287 C CA . GLN A 1 283 ? 3.816 1.724 -13.611 1.00 89.25 283 GLN A CA 1
ATOM 2288 C C . GLN A 1 283 ? 4.794 0.557 -13.688 1.00 89.25 283 GLN A C 1
ATOM 2290 O O . GLN A 1 283 ? 5.054 0.029 -14.765 1.00 89.25 283 GLN A O 1
ATOM 2295 N N . ILE A 1 284 ? 5.347 0.175 -12.542 1.00 86.75 284 ILE A N 1
ATOM 2296 C CA . ILE A 1 284 ? 6.387 -0.847 -12.447 1.00 86.75 284 ILE A CA 1
ATOM 2297 C C . ILE A 1 284 ? 5.969 -1.870 -11.396 1.00 86.75 284 ILE A C 1
ATOM 2299 O O . ILE A 1 284 ? 5.506 -1.522 -10.305 1.00 86.75 284 ILE A O 1
ATOM 2303 N N . VAL A 1 285 ? 6.128 -3.140 -11.739 1.00 84.12 285 VAL A N 1
ATOM 2304 C CA . VAL A 1 285 ? 5.946 -4.284 -10.848 1.00 84.12 285 VAL A CA 1
ATOM 2305 C C . VAL A 1 285 ? 7.213 -5.111 -10.932 1.00 84.12 285 VAL A C 1
ATOM 2307 O O . VAL A 1 285 ? 7.572 -5.533 -12.020 1.00 84.12 285 VAL A O 1
ATOM 2310 N N . SER A 1 286 ? 7.877 -5.382 -9.812 1.00 74.00 286 SER A N 1
ATOM 2311 C CA . SER A 1 286 ? 8.842 -6.485 -9.780 1.00 74.00 286 SER A CA 1
ATOM 2312 C C . SER A 1 286 ? 8.061 -7.776 -9.540 1.00 74.00 286 SER A C 1
ATOM 2314 O O . SER A 1 286 ? 7.337 -7.900 -8.548 1.00 74.00 286 SER A O 1
ATOM 2316 N N . ALA A 1 287 ? 8.122 -8.692 -10.500 1.00 60.22 287 ALA A N 1
ATOM 2317 C CA . ALA A 1 287 ? 7.416 -9.956 -10.458 1.00 60.22 287 ALA A CA 1
ATOM 2318 C C . ALA A 1 287 ? 8.211 -10.985 -9.641 1.00 60.22 287 ALA A C 1
ATOM 2320 O O . ALA A 1 287 ? 9.399 -11.181 -9.845 1.00 60.22 287 ALA A O 1
ATOM 2321 N N . PHE A 1 288 ? 7.502 -11.639 -8.716 1.00 51.44 288 PHE A N 1
ATOM 2322 C CA . PHE A 1 288 ? 7.689 -13.035 -8.310 1.00 51.44 288 PHE A CA 1
ATOM 2323 C C . PHE A 1 288 ? 9.137 -13.556 -8.245 1.00 51.44 288 PHE A C 1
ATOM 2325 O O . PHE A 1 288 ? 9.611 -14.216 -9.163 1.00 51.44 288 PHE A O 1
ATOM 2332 N N . ASP A 1 289 ? 9.763 -13.476 -7.067 1.00 53.22 289 ASP A N 1
ATOM 2333 C CA . ASP A 1 289 ? 10.838 -14.419 -6.750 1.00 53.22 289 ASP A CA 1
ATOM 2334 C C . ASP A 1 289 ? 10.217 -15.827 -6.637 1.00 53.22 289 ASP A C 1
ATOM 2336 O O . ASP A 1 289 ? 9.684 -16.222 -5.597 1.00 53.22 289 ASP A O 1
ATOM 2340 N N . LEU A 1 290 ? 10.244 -16.587 -7.738 1.00 45.94 290 LEU A N 1
ATOM 2341 C CA . LEU A 1 290 ? 9.799 -17.983 -7.809 1.00 45.94 290 LEU A CA 1
ATOM 2342 C C . LEU A 1 290 ? 10.474 -18.845 -6.738 1.00 45.94 290 LEU A C 1
ATOM 2344 O O . LEU A 1 290 ? 9.850 -19.777 -6.235 1.00 45.94 290 LEU A O 1
ATOM 2348 N N . ARG A 1 291 ? 11.717 -18.533 -6.339 1.00 49.25 291 ARG A N 1
ATOM 2349 C CA . ARG A 1 291 ? 12.407 -19.258 -5.265 1.00 49.25 291 ARG A CA 1
ATOM 2350 C C . ARG A 1 291 ? 11.873 -18.870 -3.898 1.00 49.25 291 ARG A C 1
ATOM 2352 O O . ARG A 1 291 ? 11.721 -19.766 -3.075 1.00 49.25 291 ARG A O 1
ATOM 2359 N N . LYS A 1 292 ? 11.561 -17.594 -3.658 1.00 53.75 292 LYS A N 1
ATOM 2360 C CA . LYS A 1 292 ? 10.941 -17.135 -2.403 1.00 53.75 292 LYS A CA 1
ATOM 2361 C C . LYS A 1 292 ? 9.516 -17.652 -2.262 1.00 53.75 292 LYS A C 1
ATOM 2363 O O . LYS A 1 292 ? 9.171 -18.192 -1.220 1.00 53.75 292 LYS A O 1
ATOM 2368 N N . ASN A 1 293 ? 8.726 -17.591 -3.329 1.00 56.84 293 ASN A N 1
ATOM 2369 C CA . ASN A 1 293 ? 7.372 -18.134 -3.351 1.00 56.84 293 ASN A CA 1
ATOM 2370 C C . ASN A 1 293 ? 7.375 -19.661 -3.231 1.00 56.84 293 ASN A C 1
ATOM 2372 O O . ASN A 1 293 ? 6.558 -20.206 -2.498 1.00 56.84 293 ASN A O 1
ATOM 2376 N N . ALA A 1 294 ? 8.330 -20.359 -3.856 1.00 53.72 294 ALA A N 1
ATOM 2377 C CA . ALA A 1 294 ? 8.526 -21.787 -3.616 1.00 53.72 294 ALA A CA 1
ATOM 2378 C C . ALA A 1 294 ? 8.980 -22.067 -2.175 1.00 53.72 294 ALA A C 1
ATOM 2380 O O . ALA A 1 294 ? 8.479 -23.002 -1.559 1.00 53.72 294 ALA A O 1
ATOM 2381 N N . SER A 1 295 ? 9.889 -21.268 -1.604 1.00 56.47 295 SER A N 1
ATOM 2382 C CA . SER A 1 295 ? 10.356 -21.462 -0.226 1.00 56.47 295 SER A CA 1
ATOM 2383 C C . SER A 1 295 ? 9.281 -21.159 0.812 1.00 56.47 295 SER A C 1
ATOM 2385 O O . SER A 1 295 ? 9.210 -21.866 1.810 1.00 56.47 295 SER A O 1
ATOM 2387 N N . ASP A 1 296 ? 8.424 -20.169 0.561 1.00 60.38 296 ASP A N 1
ATOM 2388 C CA . ASP A 1 296 ? 7.290 -19.823 1.417 1.00 60.38 296 ASP A CA 1
ATOM 2389 C C . ASP A 1 296 ? 6.181 -20.875 1.287 1.00 60.38 296 ASP A C 1
ATOM 2391 O O . ASP A 1 296 ? 5.650 -21.327 2.302 1.00 60.38 296 ASP A O 1
ATOM 2395 N N . LEU A 1 297 ? 5.900 -21.368 0.073 1.00 58.69 297 LEU A N 1
ATOM 2396 C CA . LEU A 1 297 ? 4.964 -22.476 -0.161 1.00 58.69 297 LEU A CA 1
ATOM 2397 C C . LEU A 1 297 ? 5.433 -23.784 0.504 1.00 58.69 297 LEU A C 1
ATOM 2399 O O . LEU A 1 297 ? 4.612 -24.583 0.960 1.00 58.69 297 LEU A O 1
ATOM 2403 N N . MET A 1 298 ? 6.751 -23.988 0.577 1.00 60.72 298 MET A N 1
ATOM 2404 C CA . MET A 1 298 ? 7.398 -25.144 1.208 1.00 60.72 298 MET A CA 1
ATOM 2405 C C . MET A 1 298 ? 7.800 -24.894 2.667 1.00 60.72 298 MET A C 1
ATOM 2407 O O . MET A 1 298 ? 8.385 -25.778 3.299 1.00 60.72 298 MET A O 1
ATOM 2411 N N . SER A 1 299 ? 7.498 -23.717 3.221 1.00 61.69 299 SER A N 1
ATOM 2412 C CA . SER A 1 299 ? 7.837 -23.393 4.602 1.00 61.69 299 SER A CA 1
ATOM 2413 C C . SER A 1 299 ? 6.958 -24.204 5.559 1.00 61.69 299 SER A C 1
ATOM 2415 O O . SER A 1 299 ? 5.738 -24.300 5.413 1.00 61.69 299 SER A O 1
ATOM 2417 N N . VAL A 1 300 ? 7.597 -24.865 6.525 1.00 59.44 300 VAL A N 1
ATOM 2418 C CA . VAL A 1 300 ? 6.924 -25.759 7.474 1.00 59.44 300 VAL A CA 1
ATOM 2419 C C . VAL A 1 300 ? 6.602 -24.978 8.745 1.00 59.44 300 VAL A C 1
ATOM 2421 O O . VAL A 1 300 ? 7.511 -24.563 9.468 1.00 59.44 300 VAL A O 1
ATOM 2424 N N . SER A 1 301 ? 5.315 -24.793 9.045 1.00 60.94 301 SER A N 1
ATOM 2425 C CA . SER A 1 301 ? 4.866 -24.297 10.349 1.00 60.94 301 SER A CA 1
ATOM 2426 C C . SER A 1 301 ? 4.826 -25.461 11.353 1.00 60.94 301 SER A C 1
ATOM 2428 O O . SER A 1 301 ? 4.512 -26.599 11.001 1.00 60.94 301 SER A O 1
ATOM 2430 N N . LYS A 1 302 ? 5.202 -25.215 12.618 1.00 57.72 302 LYS A N 1
ATOM 2431 C CA . LYS A 1 302 ? 5.360 -26.277 13.638 1.00 57.72 302 LYS A CA 1
ATOM 2432 C C . LYS A 1 302 ? 4.051 -26.997 14.001 1.00 57.72 302 LYS A C 1
ATOM 2434 O O . LYS A 1 302 ? 4.116 -28.103 14.527 1.00 57.72 302 LYS A O 1
ATOM 2439 N N . ASP A 1 303 ? 2.907 -26.403 13.666 1.00 61.12 303 ASP A N 1
ATOM 2440 C CA . ASP A 1 303 ? 1.569 -26.895 14.013 1.00 61.12 303 ASP A CA 1
ATOM 2441 C C . ASP A 1 303 ? 0.834 -27.573 12.835 1.00 61.12 303 ASP A C 1
ATOM 2443 O O . ASP A 1 303 ? -0.348 -27.907 12.949 1.00 61.12 303 ASP A O 1
ATOM 2447 N N . GLU A 1 304 ? 1.492 -27.782 11.686 1.00 63.34 304 GLU A N 1
ATOM 2448 C CA . GLU A 1 304 ? 0.870 -28.384 10.497 1.00 63.34 304 GLU A CA 1
ATOM 2449 C C . GLU A 1 304 ? 1.178 -29.882 10.309 1.00 63.34 304 GLU A C 1
ATOM 2451 O O . GLU A 1 304 ? 2.254 -30.401 10.614 1.00 63.34 304 GLU A O 1
ATOM 2456 N N . ILE A 1 305 ? 0.190 -30.610 9.773 1.00 71.44 305 ILE A N 1
ATOM 2457 C CA . ILE A 1 305 ? 0.274 -32.050 9.506 1.00 71.44 305 ILE A CA 1
ATOM 2458 C C . ILE A 1 305 ? 1.233 -32.278 8.329 1.00 71.44 305 ILE A C 1
ATOM 2460 O O . ILE A 1 305 ? 0.921 -31.921 7.194 1.00 71.44 305 ILE A O 1
ATOM 2464 N N . LYS A 1 306 ? 2.371 -32.944 8.574 1.00 68.69 306 LYS A N 1
ATOM 2465 C CA . LYS A 1 306 ? 3.426 -33.219 7.570 1.00 68.69 306 LYS A CA 1
ATOM 2466 C C . LYS A 1 306 ? 2.906 -33.804 6.248 1.00 68.69 306 LYS A C 1
ATOM 2468 O O . LYS A 1 306 ? 3.394 -33.446 5.181 1.00 68.69 306 LYS A O 1
ATOM 2473 N N . VAL A 1 307 ? 1.890 -34.665 6.309 1.00 72.25 307 VAL A N 1
ATOM 2474 C CA . VAL A 1 307 ? 1.273 -35.296 5.127 1.00 72.25 307 VAL A CA 1
ATOM 2475 C C . VAL A 1 307 ? 0.605 -34.262 4.211 1.00 72.25 307 VAL A C 1
ATOM 2477 O O . VAL A 1 307 ? 0.668 -34.384 2.991 1.00 72.25 307 VAL A O 1
ATOM 2480 N N . MET A 1 308 ? 0.033 -33.194 4.774 1.00 71.25 308 MET A N 1
ATOM 2481 C CA . MET A 1 308 ? -0.641 -32.142 4.009 1.00 71.25 308 MET A CA 1
ATOM 2482 C C . MET A 1 308 ? 0.341 -31.317 3.166 1.00 71.25 308 MET A C 1
ATOM 2484 O O . MET A 1 308 ? -0.006 -30.895 2.065 1.00 71.25 308 MET A O 1
ATOM 2488 N N . HIS A 1 309 ? 1.582 -31.143 3.629 1.00 69.69 309 HIS A N 1
ATOM 2489 C CA . HIS A 1 309 ? 2.640 -30.505 2.839 1.00 69.69 309 HIS A CA 1
ATOM 2490 C C . HIS A 1 309 ? 3.062 -31.364 1.645 1.00 69.69 309 HIS A C 1
ATOM 2492 O O . HIS A 1 309 ? 3.234 -30.833 0.551 1.00 69.69 309 HIS A O 1
ATOM 2498 N N . GLY A 1 310 ? 3.149 -32.687 1.823 1.00 71.62 310 GLY A N 1
ATOM 2499 C CA . GLY A 1 310 ? 3.403 -33.616 0.718 1.00 71.62 310 GLY A CA 1
ATOM 2500 C C . GLY A 1 310 ? 2.328 -33.524 -0.366 1.00 71.62 310 GLY A C 1
ATOM 2501 O O . GLY A 1 310 ? 2.649 -33.446 -1.549 1.00 71.62 310 GLY A O 1
ATOM 2502 N N . VAL A 1 311 ? 1.056 -33.427 0.038 1.00 77.38 311 VAL A N 1
ATOM 2503 C CA . VAL A 1 311 ? -0.071 -33.238 -0.889 1.00 77.38 311 VAL A CA 1
ATOM 2504 C C . VAL A 1 311 ? -0.011 -31.873 -1.585 1.00 77.38 311 VAL A C 1
ATOM 2506 O O . VAL A 1 311 ? -0.214 -31.812 -2.795 1.00 77.38 311 VAL A O 1
ATOM 2509 N N . ARG A 1 312 ? 0.311 -30.779 -0.878 1.00 73.25 312 ARG A N 1
ATOM 2510 C CA . ARG A 1 312 ? 0.480 -29.441 -1.487 1.00 73.25 312 ARG A CA 1
ATOM 2511 C C . ARG A 1 312 ? 1.613 -29.404 -2.513 1.00 73.25 312 ARG A C 1
ATOM 2513 O O . ARG A 1 312 ? 1.429 -28.864 -3.598 1.00 73.25 312 ARG A O 1
ATOM 2520 N N . PHE A 1 313 ? 2.758 -30.003 -2.194 1.00 76.44 313 PHE A N 1
ATOM 2521 C CA . PHE A 1 313 ? 3.886 -30.085 -3.120 1.00 76.44 313 PHE A CA 1
ATOM 2522 C C . PHE A 1 313 ? 3.535 -30.914 -4.358 1.00 76.44 313 PHE A C 1
ATOM 2524 O O . PHE A 1 313 ? 3.740 -30.460 -5.482 1.00 76.44 313 PHE A O 1
ATOM 2531 N N . LEU A 1 314 ? 2.954 -32.102 -4.158 1.00 77.75 314 LEU A N 1
ATOM 2532 C CA . LEU A 1 314 ? 2.589 -32.995 -5.253 1.00 77.75 314 LEU A CA 1
ATOM 2533 C C . LEU A 1 314 ? 1.545 -32.351 -6.171 1.00 77.75 314 LEU A C 1
ATOM 2535 O O . LEU A 1 314 ? 1.704 -32.371 -7.384 1.00 77.75 314 LEU A O 1
ATOM 2539 N N . THR A 1 315 ? 0.507 -31.731 -5.606 1.00 77.62 315 THR A N 1
ATOM 2540 C CA . THR A 1 315 ? -0.529 -31.034 -6.385 1.00 77.62 315 THR A CA 1
ATOM 2541 C C . THR A 1 315 ? 0.032 -29.833 -7.146 1.00 77.62 315 THR A C 1
ATOM 2543 O O . THR A 1 315 ? -0.245 -29.708 -8.335 1.00 77.62 315 THR A O 1
ATOM 2546 N N . ALA A 1 316 ? 0.872 -28.996 -6.526 1.00 74.75 316 ALA A N 1
ATOM 2547 C CA . ALA A 1 316 ? 1.514 -27.870 -7.210 1.00 74.75 316 ALA A CA 1
ATOM 2548 C C . ALA A 1 316 ? 2.419 -28.333 -8.366 1.00 74.75 316 ALA A C 1
ATOM 2550 O O . ALA A 1 316 ? 2.318 -27.811 -9.475 1.00 74.75 316 ALA A O 1
ATOM 2551 N N . PHE A 1 317 ? 3.246 -29.358 -8.139 1.00 78.06 317 PHE A N 1
ATOM 2552 C CA . PHE A 1 317 ? 4.099 -29.954 -9.169 1.00 78.06 317 PHE A CA 1
ATOM 2553 C C . PHE A 1 317 ? 3.281 -30.515 -10.342 1.00 78.06 317 PHE A C 1
ATOM 2555 O O . PHE A 1 317 ? 3.596 -30.263 -11.507 1.00 78.06 317 PHE A O 1
ATOM 2562 N N . MET A 1 318 ? 2.200 -31.237 -10.040 1.00 76.00 318 MET A N 1
ATOM 2563 C CA . MET A 1 318 ? 1.319 -31.825 -11.047 1.00 76.00 318 MET A CA 1
ATOM 2564 C C . MET A 1 318 ? 0.595 -30.745 -11.870 1.00 76.00 318 MET A C 1
ATOM 2566 O O . MET A 1 318 ? 0.519 -30.855 -13.090 1.00 76.00 318 MET A O 1
ATOM 2570 N N . VAL A 1 319 ? 0.117 -29.667 -11.240 1.00 78.94 319 VAL A N 1
ATOM 2571 C CA . VAL A 1 319 ? -0.551 -28.553 -11.939 1.00 78.94 319 VAL A CA 1
ATOM 2572 C C . VAL A 1 319 ? 0.415 -27.809 -12.863 1.00 78.94 319 VAL A C 1
ATOM 2574 O O . VAL A 1 319 ? 0.054 -27.522 -14.004 1.00 78.94 319 VAL A O 1
ATOM 2577 N N . VAL A 1 320 ? 1.641 -27.526 -12.412 1.00 79.06 320 VAL A N 1
ATOM 2578 C CA . VAL A 1 320 ? 2.668 -26.885 -13.254 1.00 79.06 320 VAL A CA 1
ATOM 2579 C C . VAL A 1 320 ? 3.022 -27.780 -14.441 1.00 79.06 320 VAL A C 1
ATOM 2581 O O . VAL A 1 320 ? 3.044 -27.311 -15.576 1.00 79.06 320 VAL A O 1
ATOM 2584 N N . THR A 1 321 ? 3.215 -29.079 -14.201 1.00 75.44 321 THR A N 1
ATOM 2585 C CA . THR A 1 321 ? 3.499 -30.057 -15.263 1.00 75.44 321 THR A CA 1
ATOM 2586 C C . THR A 1 321 ? 2.363 -30.116 -16.287 1.00 75.44 321 THR A C 1
ATOM 2588 O O . THR A 1 321 ? 2.629 -30.114 -17.486 1.00 75.44 321 THR A O 1
ATOM 2591 N N . LEU A 1 322 ? 1.102 -30.083 -15.835 1.00 78.69 322 LEU A N 1
ATOM 2592 C CA . LEU A 1 322 ? -0.070 -30.036 -16.713 1.00 78.69 322 LEU A CA 1
ATOM 2593 C C . LEU A 1 322 ? -0.078 -28.775 -17.594 1.00 78.69 322 LEU A C 1
ATOM 2595 O O . LEU A 1 322 ? -0.365 -28.871 -18.782 1.00 78.69 322 LEU A O 1
ATOM 2599 N N . HIS A 1 323 ? 0.254 -27.605 -17.038 1.00 77.31 323 HIS A N 1
ATOM 2600 C CA . HIS A 1 323 ? 0.290 -26.349 -17.799 1.00 77.31 323 HIS A CA 1
ATOM 2601 C C . HIS A 1 323 ? 1.415 -26.335 -18.833 1.00 77.31 323 HIS A C 1
ATOM 2603 O O . HIS A 1 323 ? 1.179 -25.964 -19.979 1.00 77.31 323 HIS A O 1
ATOM 2609 N N . VAL A 1 324 ? 2.618 -26.781 -18.460 1.00 76.00 324 VAL A N 1
ATOM 2610 C CA . VAL A 1 324 ? 3.750 -26.903 -19.394 1.00 76.00 324 VAL A CA 1
ATOM 2611 C C . VAL A 1 324 ? 3.400 -27.863 -20.527 1.00 76.00 324 VAL A C 1
ATOM 2613 O O . VAL A 1 324 ? 3.613 -27.557 -21.696 1.00 76.00 324 VAL A O 1
ATOM 2616 N N . MET A 1 325 ? 2.796 -29.001 -20.190 1.00 71.81 325 MET A N 1
ATOM 2617 C CA . MET A 1 325 ? 2.338 -29.976 -21.168 1.00 71.81 325 MET A CA 1
ATOM 2618 C C . MET A 1 325 ? 1.259 -29.400 -22.096 1.00 71.81 325 MET A C 1
ATOM 2620 O O . MET A 1 325 ? 1.326 -29.600 -23.305 1.00 71.81 325 MET A O 1
ATOM 2624 N N . PHE A 1 326 ? 0.284 -28.668 -21.554 1.00 75.06 326 PHE A N 1
ATOM 2625 C CA . PHE A 1 326 ? -0.769 -28.028 -22.341 1.00 75.06 326 PHE A CA 1
ATOM 2626 C C . PHE A 1 326 ? -0.196 -26.998 -23.319 1.00 75.06 326 PHE A C 1
ATOM 2628 O O . PHE A 1 326 ? -0.572 -26.991 -24.487 1.00 75.06 326 PHE A O 1
ATOM 2635 N N . ILE A 1 327 ? 0.753 -26.170 -22.871 1.00 75.25 327 ILE A N 1
ATOM 2636 C CA . ILE A 1 327 ? 1.443 -25.197 -23.727 1.00 75.25 327 ILE A CA 1
ATOM 2637 C C . ILE A 1 327 ? 2.219 -25.912 -24.835 1.00 75.25 327 ILE A C 1
ATOM 2639 O O . ILE A 1 327 ? 2.108 -25.515 -25.991 1.00 75.25 327 ILE A O 1
ATOM 2643 N N . ASN A 1 328 ? 2.942 -26.987 -24.513 1.00 67.69 328 ASN A N 1
ATOM 2644 C CA . ASN A 1 328 ? 3.697 -27.753 -25.504 1.00 67.69 328 ASN A CA 1
ATOM 2645 C C . ASN A 1 328 ? 2.779 -28.402 -26.545 1.00 67.69 328 ASN A C 1
ATOM 2647 O O . ASN A 1 328 ? 3.052 -28.271 -27.729 1.00 67.69 328 ASN A O 1
ATOM 2651 N N . ILE A 1 329 ? 1.659 -29.005 -26.135 1.00 69.12 329 ILE A N 1
ATOM 2652 C CA . ILE A 1 329 ? 0.670 -29.581 -27.063 1.00 69.12 329 ILE A CA 1
ATOM 2653 C C . ILE A 1 329 ? 0.033 -28.502 -27.946 1.00 69.12 329 ILE A C 1
ATOM 2655 O O . ILE A 1 329 ? -0.158 -28.705 -29.141 1.00 69.12 329 ILE A O 1
ATOM 2659 N N . MET A 1 330 ? -0.292 -27.337 -27.379 1.00 68.38 330 MET A N 1
ATOM 2660 C CA . MET A 1 330 ? -0.837 -26.216 -28.151 1.00 68.38 330 MET A CA 1
ATOM 2661 C C . MET A 1 330 ? 0.197 -25.637 -29.125 1.00 68.38 330 MET A C 1
ATOM 2663 O O . MET A 1 330 ? -0.168 -25.227 -30.224 1.00 68.38 330 MET A O 1
ATOM 2667 N N . ALA A 1 331 ? 1.481 -25.636 -28.757 1.00 65.38 331 ALA A N 1
ATOM 2668 C CA . ALA A 1 331 ? 2.578 -25.227 -29.628 1.00 65.38 331 ALA A CA 1
ATOM 2669 C C . ALA A 1 331 ? 2.867 -26.264 -30.731 1.00 65.38 331 ALA A C 1
ATOM 2671 O O . ALA A 1 331 ? 3.145 -25.882 -31.867 1.00 65.38 331 ALA A O 1
ATOM 2672 N N . THR A 1 332 ? 2.746 -27.565 -30.437 1.00 60.78 332 THR A N 1
ATOM 2673 C CA . THR A 1 332 ? 2.915 -28.660 -31.410 1.00 60.78 332 THR A CA 1
ATOM 2674 C C . THR A 1 332 ? 1.659 -28.942 -32.233 1.00 60.78 332 THR A C 1
ATOM 2676 O O . THR A 1 332 ? 1.726 -29.716 -33.182 1.00 60.78 332 THR A O 1
ATOM 2679 N N . ALA A 1 333 ? 0.536 -28.259 -31.983 1.00 59.81 333 ALA A N 1
ATOM 2680 C CA . ALA A 1 333 ? -0.697 -28.391 -32.768 1.00 59.81 333 ALA A CA 1
ATOM 2681 C C . ALA A 1 333 ? -0.516 -28.075 -34.272 1.00 59.81 333 ALA A C 1
ATOM 2683 O O . ALA A 1 333 ? -1.340 -28.482 -35.090 1.00 59.81 333 ALA A O 1
ATOM 2684 N N . GLY A 1 334 ? 0.571 -27.392 -34.657 1.00 59.47 334 GLY A N 1
ATOM 2685 C CA . GLY A 1 334 ? 0.968 -27.205 -36.058 1.00 59.47 334 GLY A CA 1
ATOM 2686 C C . GLY A 1 334 ? 1.629 -28.430 -36.714 1.00 59.47 334 GLY A C 1
ATOM 2687 O O . GLY A 1 334 ? 1.679 -28.499 -37.940 1.00 59.47 334 GLY A O 1
ATOM 2688 N N . ASN A 1 335 ? 2.109 -29.402 -35.929 1.00 70.44 335 ASN A N 1
ATOM 2689 C CA . ASN A 1 335 ? 2.780 -30.618 -36.386 1.00 70.44 335 ASN A CA 1
ATOM 2690 C C . ASN A 1 335 ? 2.173 -31.870 -35.721 1.00 70.44 335 ASN A C 1
ATOM 2692 O O . ASN A 1 335 ? 2.557 -32.283 -34.627 1.00 70.44 335 ASN A O 1
ATOM 2696 N N . GLY A 1 336 ? 1.220 -32.509 -36.404 1.00 65.81 336 GLY A N 1
ATOM 2697 C CA . GLY A 1 336 ? 0.453 -33.637 -35.855 1.00 65.81 336 GLY A CA 1
ATOM 2698 C C . GLY A 1 336 ? 1.273 -34.885 -35.486 1.00 65.81 336 GLY A C 1
ATOM 2699 O O . GLY A 1 336 ? 0.786 -35.715 -34.718 1.00 65.81 336 GLY A O 1
ATOM 2700 N N . LEU A 1 337 ? 2.503 -35.022 -35.998 1.00 71.31 337 LEU A N 1
ATOM 2701 C CA . LEU A 1 337 ? 3.433 -36.094 -35.619 1.00 71.31 337 LEU A CA 1
ATOM 2702 C C . LEU A 1 337 ? 4.001 -35.881 -34.210 1.00 71.31 337 LEU A C 1
ATOM 2704 O O . LEU A 1 337 ? 3.923 -36.795 -33.390 1.00 71.31 337 LEU A O 1
ATOM 2708 N N . ASP A 1 338 ? 4.461 -34.665 -33.906 1.00 69.62 338 ASP A N 1
ATOM 2709 C CA . ASP A 1 338 ? 4.985 -34.308 -32.580 1.00 69.62 338 ASP A CA 1
ATOM 2710 C C . ASP A 1 338 ? 3.878 -34.357 -31.523 1.00 69.62 338 ASP A C 1
ATOM 2712 O O . ASP A 1 338 ? 4.075 -34.877 -30.428 1.00 69.62 338 ASP A O 1
ATOM 2716 N N . MET A 1 339 ? 2.667 -33.921 -31.885 1.00 68.69 339 MET A N 1
ATOM 2717 C CA . MET A 1 339 ? 1.505 -33.996 -30.999 1.00 68.69 339 MET A CA 1
ATOM 2718 C C . MET A 1 339 ? 1.175 -35.443 -30.589 1.00 68.69 339 MET A C 1
ATOM 2720 O O . MET A 1 339 ? 0.808 -35.695 -29.442 1.00 68.69 339 MET A O 1
ATOM 2724 N N . ASN A 1 340 ? 1.299 -36.409 -31.506 1.00 75.25 340 ASN A N 1
ATOM 2725 C CA . ASN A 1 340 ? 1.021 -37.818 -31.215 1.00 75.25 340 ASN A CA 1
ATOM 2726 C C . ASN A 1 340 ? 2.099 -38.447 -30.317 1.00 75.25 340 ASN A C 1
ATOM 2728 O O . ASN A 1 340 ? 1.781 -39.259 -29.443 1.00 75.25 340 ASN A O 1
ATOM 2732 N N . ASP A 1 341 ? 3.362 -38.068 -30.506 1.00 77.75 341 ASP A N 1
ATOM 2733 C CA . ASP A 1 341 ? 4.465 -38.541 -29.667 1.00 77.75 341 ASP A CA 1
ATOM 2734 C C . ASP A 1 341 ? 4.418 -37.926 -28.262 1.00 77.75 341 ASP A C 1
ATOM 2736 O O . ASP A 1 341 ? 4.578 -38.652 -27.276 1.00 77.75 341 ASP A O 1
ATOM 2740 N N . ASP A 1 342 ? 4.068 -36.643 -28.142 1.00 70.50 342 ASP A N 1
ATOM 2741 C CA . ASP A 1 342 ? 3.793 -36.003 -26.854 1.00 70.50 342 ASP A CA 1
ATOM 2742 C C . ASP A 1 342 ? 2.597 -36.660 -26.156 1.00 70.50 342 ASP A C 1
ATOM 2744 O O . ASP A 1 342 ? 2.667 -37.011 -24.975 1.00 70.50 342 ASP A O 1
ATOM 2748 N N . PHE A 1 343 ? 1.509 -36.924 -26.883 1.00 74.12 343 PHE A N 1
ATOM 2749 C CA . PHE A 1 343 ? 0.342 -37.578 -26.299 1.00 74.12 343 PHE A CA 1
ATOM 2750 C C . PHE A 1 343 ? 0.686 -38.970 -25.761 1.00 74.12 343 PHE A C 1
ATOM 2752 O O . PHE A 1 343 ? 0.306 -39.294 -24.641 1.00 74.12 343 PHE A O 1
ATOM 2759 N N . LYS A 1 344 ? 1.469 -39.780 -26.487 1.00 77.19 344 LYS A N 1
ATOM 2760 C CA . LYS A 1 344 ? 1.942 -41.087 -25.989 1.00 77.19 344 LYS A CA 1
ATOM 2761 C C . LYS A 1 344 ? 2.845 -40.955 -24.769 1.00 77.19 344 LYS A C 1
ATOM 2763 O O . LYS A 1 344 ? 2.726 -41.748 -23.836 1.00 77.19 344 LYS A O 1
ATOM 2768 N N . ARG A 1 345 ? 3.735 -39.959 -24.761 1.00 74.88 345 ARG A N 1
ATOM 2769 C CA . ARG A 1 345 ? 4.683 -39.721 -23.666 1.00 74.88 345 ARG A CA 1
ATOM 2770 C C . ARG A 1 345 ? 3.988 -39.319 -22.366 1.00 74.88 345 ARG A C 1
ATOM 2772 O O . ARG A 1 345 ? 4.485 -39.633 -21.287 1.00 74.88 345 ARG A O 1
ATOM 2779 N N . TYR A 1 346 ? 2.832 -38.670 -22.470 1.00 71.12 346 TYR A N 1
ATOM 2780 C CA . TYR A 1 346 ? 2.116 -38.098 -21.333 1.00 71.12 346 TYR A CA 1
ATOM 2781 C C . TYR A 1 346 ? 0.701 -38.671 -21.108 1.00 71.12 346 TYR A C 1
ATOM 2783 O O . TYR A 1 346 ? -0.002 -38.224 -20.200 1.00 71.12 346 TYR A O 1
ATOM 2791 N N . ALA A 1 347 ? 0.271 -39.677 -21.879 1.00 68.62 347 ALA A N 1
ATOM 2792 C CA . ALA A 1 347 ? -1.087 -40.238 -21.845 1.00 68.62 347 ALA A CA 1
ATOM 2793 C C . ALA A 1 347 ? -1.536 -40.658 -20.437 1.00 68.62 347 ALA A C 1
ATOM 2795 O O . ALA A 1 347 ? -2.654 -40.347 -20.026 1.00 68.62 347 ALA A O 1
ATOM 2796 N N . GLY A 1 348 ? -0.650 -41.310 -19.676 1.00 69.88 348 GLY A N 1
ATOM 2797 C CA . GLY A 1 348 ? -0.945 -41.744 -18.305 1.00 69.88 348 GLY A CA 1
ATOM 2798 C C . GLY A 1 348 ? -1.108 -40.593 -17.306 1.00 69.88 348 GLY A C 1
ATOM 2799 O O . GLY A 1 348 ? -1.738 -40.757 -16.267 1.00 69.88 348 GLY A O 1
ATOM 2800 N N . PHE A 1 349 ? -0.562 -39.414 -17.609 1.00 67.06 349 PHE A N 1
ATOM 2801 C CA . PHE A 1 349 ? -0.724 -38.219 -16.785 1.00 67.06 349 PHE A CA 1
ATOM 2802 C C . PHE A 1 349 ? -2.044 -37.505 -17.097 1.00 67.06 349 PHE A C 1
ATOM 2804 O O . PHE A 1 349 ? -2.787 -37.128 -16.190 1.00 67.06 349 PHE A O 1
ATOM 2811 N N . LEU A 1 350 ? -2.378 -37.375 -18.385 1.00 67.81 350 LEU A N 1
ATOM 2812 C CA . LEU A 1 350 ? -3.640 -36.777 -18.827 1.00 67.81 350 LEU A CA 1
ATOM 2813 C C . LEU A 1 350 ? -4.859 -37.569 -18.356 1.00 67.81 350 LEU A C 1
ATOM 2815 O O . LEU A 1 350 ? -5.856 -36.956 -17.966 1.00 67.81 350 LEU A O 1
ATOM 2819 N N . SER A 1 351 ? -4.775 -38.904 -18.332 1.00 68.62 351 SER A N 1
ATOM 2820 C CA . SER A 1 351 ? -5.879 -39.776 -17.911 1.00 68.62 351 SER A CA 1
ATOM 2821 C C . SER A 1 351 ? -6.292 -39.582 -16.449 1.00 68.62 351 SER A C 1
ATOM 2823 O O . SER A 1 351 ? -7.416 -39.920 -16.086 1.00 68.62 351 SER A O 1
ATOM 2825 N N . HIS A 1 352 ? -5.415 -39.016 -15.615 1.00 73.06 352 HIS A N 1
ATOM 2826 C CA . HIS A 1 352 ? -5.672 -38.751 -14.195 1.00 73.06 352 HIS A CA 1
ATOM 2827 C C . HIS A 1 352 ? -5.650 -37.259 -13.836 1.00 73.06 352 HIS A C 1
ATOM 2829 O O . HIS A 1 352 ? -5.668 -36.902 -12.657 1.00 73.06 352 HIS A O 1
ATOM 2835 N N . SER A 1 353 ? -5.654 -36.376 -14.838 1.00 67.94 353 SER A N 1
ATOM 2836 C CA . SER A 1 353 ? -5.625 -34.922 -14.637 1.00 67.94 353 SER A CA 1
ATOM 2837 C C . SER A 1 353 ? -6.821 -34.399 -13.827 1.00 67.94 353 SER A C 1
ATOM 2839 O O . SER A 1 353 ? -6.653 -33.482 -13.023 1.00 67.94 353 SER A O 1
ATOM 2841 N N . SER A 1 354 ? -7.998 -35.024 -13.947 1.00 72.06 354 SER A N 1
ATOM 2842 C CA . SER A 1 354 ? -9.189 -34.682 -13.154 1.00 72.06 354 SER A CA 1
ATOM 2843 C C . SER A 1 354 ? -8.955 -34.828 -11.649 1.00 72.06 354 SER A C 1
ATOM 2845 O O . SER A 1 354 ? -9.276 -33.920 -10.892 1.00 72.06 354 SER A O 1
ATOM 2847 N N . VAL A 1 355 ? -8.291 -35.904 -11.215 1.00 77.31 355 VAL A N 1
ATOM 2848 C CA . VAL A 1 355 ? -7.995 -36.164 -9.794 1.00 77.31 355 VAL A CA 1
ATOM 2849 C C . VAL A 1 355 ? -7.083 -35.081 -9.210 1.00 77.31 355 VAL A C 1
ATOM 2851 O O . VAL A 1 355 ? -7.259 -34.658 -8.065 1.00 77.31 355 VAL A O 1
ATOM 2854 N N . VAL A 1 356 ? -6.119 -34.594 -9.996 1.00 73.31 356 VAL A N 1
ATOM 2855 C CA . VAL A 1 356 ? -5.211 -33.510 -9.589 1.00 73.31 356 VAL A CA 1
ATOM 2856 C C . VAL A 1 356 ? -5.978 -32.200 -9.415 1.00 73.31 356 VAL A C 1
ATOM 2858 O O . VAL A 1 356 ? -5.811 -31.516 -8.403 1.00 73.31 356 VAL A O 1
ATOM 2861 N N . VAL A 1 357 ? -6.834 -31.868 -10.382 1.00 75.50 357 VAL A N 1
ATOM 2862 C CA . VAL A 1 357 ? -7.639 -30.640 -10.382 1.00 75.50 357 VAL A CA 1
ATOM 2863 C C . VAL A 1 357 ? -8.656 -30.650 -9.238 1.00 75.50 357 VAL A C 1
ATOM 2865 O O . VAL A 1 357 ? -8.763 -29.665 -8.505 1.00 75.50 357 VAL A O 1
ATOM 2868 N N . ASP A 1 358 ? -9.324 -31.777 -9.005 1.00 78.62 358 ASP A N 1
ATOM 2869 C CA . ASP A 1 358 ? -10.279 -31.943 -7.907 1.00 78.62 358 ASP A CA 1
ATOM 2870 C C . ASP A 1 358 ? -9.593 -31.820 -6.543 1.00 78.62 358 ASP A C 1
ATOM 2872 O O . ASP A 1 358 ? -10.088 -31.128 -5.649 1.00 78.62 358 ASP A O 1
ATOM 2876 N N . THR A 1 359 ? -8.402 -32.411 -6.388 1.00 77.12 359 THR A N 1
ATOM 2877 C CA . THR A 1 359 ? -7.609 -32.287 -5.155 1.00 77.12 359 THR A CA 1
ATOM 2878 C C . THR A 1 359 ? -7.176 -30.837 -4.922 1.00 77.12 359 THR A C 1
ATOM 2880 O O . THR A 1 359 ? -7.225 -30.348 -3.790 1.00 77.12 359 THR A O 1
ATOM 2883 N N . TYR A 1 360 ? -6.798 -30.118 -5.983 1.00 77.06 360 TYR A N 1
ATOM 2884 C CA . TYR A 1 360 ? -6.442 -28.701 -5.909 1.00 77.06 360 TYR A CA 1
ATOM 2885 C C . TYR A 1 360 ? -7.636 -27.824 -5.499 1.00 77.06 360 TYR A C 1
ATOM 2887 O O . TYR A 1 360 ? -7.506 -26.991 -4.594 1.00 77.06 360 TYR A O 1
ATOM 2895 N N . PHE A 1 361 ? -8.814 -28.030 -6.096 1.00 76.50 361 PHE A N 1
ATOM 2896 C CA . PHE A 1 361 ? -10.030 -27.304 -5.718 1.00 76.50 361 PHE A CA 1
ATOM 2897 C C . PHE A 1 361 ? -10.490 -27.636 -4.299 1.00 76.50 361 PHE A C 1
ATOM 2899 O O . PHE A 1 361 ? -10.839 -26.725 -3.547 1.00 76.50 361 PHE A O 1
ATOM 2906 N N . MET A 1 362 ? -10.426 -28.907 -3.896 1.00 79.94 362 MET A N 1
ATOM 2907 C CA . MET A 1 362 ? -10.738 -29.333 -2.532 1.00 79.94 362 MET A CA 1
ATOM 2908 C C . MET A 1 362 ? -9.818 -28.643 -1.515 1.00 79.94 362 MET A C 1
ATOM 2910 O O . MET A 1 362 ? -10.295 -28.065 -0.538 1.00 79.94 362 MET A O 1
ATOM 2914 N N . MET A 1 363 ? -8.504 -28.637 -1.757 1.00 73.44 363 MET A N 1
ATOM 2915 C CA . MET A 1 363 ? -7.528 -27.983 -0.879 1.00 73.44 363 MET A CA 1
ATOM 2916 C C . MET A 1 363 ? -7.720 -26.463 -0.825 1.00 73.44 363 MET A C 1
ATOM 2918 O O . MET A 1 363 ? -7.661 -25.872 0.255 1.00 73.44 363 MET A O 1
ATOM 2922 N N . SER A 1 364 ? -8.011 -25.835 -1.965 1.00 71.12 364 SER A N 1
ATOM 2923 C CA . SER A 1 364 ? -8.308 -24.401 -2.043 1.00 71.12 364 SER A CA 1
ATOM 2924 C C . SER A 1 364 ? -9.593 -24.047 -1.286 1.00 71.12 364 SER A C 1
ATOM 2926 O O . SER A 1 364 ? -9.628 -23.057 -0.554 1.00 71.12 364 SER A O 1
ATOM 2928 N N . GLY A 1 365 ? -10.625 -24.891 -1.382 1.00 74.06 365 GLY A N 1
ATOM 2929 C CA . GLY A 1 365 ? -11.869 -24.763 -0.623 1.00 74.06 365 GLY A CA 1
ATOM 2930 C C . GLY A 1 365 ? -11.665 -24.914 0.886 1.00 74.06 365 GLY A C 1
ATOM 2931 O O . GLY A 1 365 ? -12.185 -24.109 1.657 1.00 74.06 365 GLY A O 1
ATOM 2932 N N . LEU A 1 366 ? -10.848 -25.878 1.320 1.00 73.69 366 LEU A N 1
ATOM 2933 C CA . LEU A 1 366 ? -10.509 -26.079 2.735 1.00 73.69 366 LEU A CA 1
ATOM 2934 C C . LEU A 1 366 ? -9.706 -24.907 3.318 1.00 73.69 366 LEU A C 1
ATOM 2936 O O . LEU A 1 366 ? -9.961 -24.482 4.446 1.00 73.69 366 LEU A O 1
ATOM 2940 N N . LEU A 1 367 ? -8.762 -24.349 2.556 1.00 67.06 367 LEU A N 1
ATOM 2941 C CA . LEU A 1 367 ? -8.019 -23.148 2.951 1.00 67.06 367 LEU A CA 1
ATOM 2942 C C . LEU A 1 367 ? -8.927 -21.918 3.030 1.00 67.06 367 LEU A C 1
ATOM 2944 O O . LEU A 1 367 ? -8.840 -21.146 3.987 1.00 67.06 367 LEU A O 1
ATOM 2948 N N . LEU A 1 368 ? -9.847 -21.772 2.076 1.00 69.62 368 LEU A N 1
ATOM 2949 C CA . LEU A 1 368 ? -10.854 -20.718 2.094 1.00 69.62 368 LEU A CA 1
ATOM 2950 C C . LEU A 1 368 ? -11.769 -20.850 3.324 1.00 69.62 368 LEU A C 1
ATOM 2952 O O . LEU A 1 368 ? -11.967 -19.873 4.044 1.00 69.62 368 LEU A O 1
ATOM 2956 N N . MET A 1 369 ? -12.248 -22.056 3.635 1.00 67.94 369 MET A N 1
ATOM 2957 C CA . MET A 1 369 ? -13.027 -22.332 4.849 1.00 67.94 369 MET A CA 1
ATOM 2958 C C . MET A 1 369 ? -12.240 -22.046 6.132 1.00 67.94 369 MET A C 1
ATOM 2960 O O . MET A 1 369 ? -12.791 -21.477 7.075 1.00 67.94 369 MET A O 1
ATOM 2964 N N . ARG A 1 370 ? -10.939 -22.367 6.172 1.00 62.19 370 ARG A N 1
ATOM 2965 C CA . ARG A 1 370 ? -10.061 -22.011 7.298 1.00 62.19 370 ARG A CA 1
ATOM 2966 C C . ARG A 1 370 ? -9.929 -20.497 7.459 1.00 62.19 370 ARG A C 1
ATOM 2968 O O . ARG A 1 370 ? -9.934 -20.025 8.592 1.00 62.19 370 ARG A O 1
ATOM 2975 N N . SER A 1 371 ? -9.865 -19.740 6.362 1.00 59.44 371 SER A N 1
ATOM 2976 C CA . SER A 1 371 ? -9.817 -18.269 6.408 1.00 59.44 371 SER A CA 1
ATOM 2977 C C . SER A 1 371 ? -11.079 -17.643 7.020 1.00 59.44 371 SER A C 1
ATOM 2979 O O . SER A 1 371 ? -11.028 -16.536 7.548 1.00 59.44 371 SER A O 1
ATOM 2981 N N . PHE A 1 372 ? -12.201 -18.371 7.004 1.00 60.22 372 PHE A N 1
ATOM 2982 C CA . PHE A 1 372 ? -13.460 -17.957 7.622 1.00 60.22 372 PHE A CA 1
ATOM 2983 C C . PHE A 1 372 ? -13.605 -18.371 9.087 1.00 60.22 372 PHE A C 1
ATOM 2985 O O . PHE A 1 372 ? -14.660 -18.130 9.672 1.00 60.22 372 PHE A O 1
ATOM 2992 N N . LYS A 1 373 ? -12.586 -18.983 9.700 1.00 49.16 373 LYS A N 1
ATOM 2993 C CA . LYS A 1 373 ? -12.614 -19.342 11.118 1.00 49.16 373 LYS A CA 1
ATOM 2994 C C . LYS A 1 373 ? -12.122 -18.146 11.952 1.00 49.16 373 LYS A C 1
ATOM 2996 O O . LYS A 1 373 ? -10.917 -17.913 11.989 1.00 49.16 373 LYS A O 1
ATOM 3001 N N . PRO A 1 374 ? -12.997 -17.370 12.623 1.00 49.56 374 PRO A N 1
ATOM 3002 C CA . PRO A 1 374 ? -12.537 -16.389 13.599 1.00 49.56 374 PRO A CA 1
ATOM 3003 C C . PRO A 1 374 ? -11.928 -17.112 14.809 1.00 49.56 374 PRO A C 1
ATOM 3005 O O . PRO A 1 374 ? -12.394 -18.189 15.192 1.00 49.56 374 PRO A O 1
ATOM 3008 N N . GLU A 1 375 ? -10.944 -16.487 15.459 1.00 48.06 375 GLU A N 1
ATOM 3009 C CA . GLU A 1 375 ? -10.283 -16.973 16.690 1.00 48.06 375 GLU A CA 1
ATOM 3010 C C . GLU A 1 375 ? -11.252 -17.240 17.864 1.00 48.06 375 GLU A C 1
ATOM 3012 O O . GLU A 1 375 ? -10.870 -17.804 18.881 1.00 48.06 375 GLU A O 1
ATOM 3017 N N . THR A 1 376 ? -12.534 -16.895 17.722 1.00 44.56 376 THR A N 1
ATOM 3018 C CA . THR A 1 376 ? -13.581 -16.979 18.752 1.00 44.56 376 THR A CA 1
ATOM 3019 C C . THR A 1 376 ? -14.655 -18.051 18.509 1.00 44.56 376 THR A C 1
ATOM 3021 O O . THR A 1 376 ? -15.677 -18.065 19.191 1.00 44.56 376 THR A O 1
ATOM 3024 N N . GLY A 1 377 ? -14.463 -18.988 17.573 1.00 42.91 377 GLY A N 1
ATOM 3025 C CA . GLY A 1 377 ? -15.263 -20.227 17.527 1.00 42.91 377 GLY A CA 1
ATOM 3026 C C . GLY A 1 377 ? -16.750 -20.092 17.148 1.00 42.91 377 GLY A C 1
ATOM 3027 O O . GLY A 1 377 ? -17.493 -21.064 17.271 1.00 42.91 377 GLY A O 1
ATOM 3028 N N . ARG A 1 378 ? -17.211 -18.937 16.646 1.00 40.19 378 ARG A N 1
ATOM 3029 C CA . ARG A 1 378 ? -18.562 -18.780 16.069 1.00 40.19 378 ARG A CA 1
ATOM 3030 C C . ARG A 1 378 ? -18.513 -18.727 14.542 1.00 40.19 378 ARG A C 1
ATOM 3032 O O . ARG A 1 378 ? -17.903 -17.830 13.971 1.00 40.19 378 ARG A O 1
ATOM 3039 N N . LEU A 1 379 ? -19.207 -19.666 13.895 1.00 41.28 379 LEU A N 1
ATOM 3040 C CA . LEU A 1 379 ? -19.464 -19.666 12.451 1.00 41.28 379 LEU A CA 1
ATOM 3041 C C . LEU A 1 379 ? -20.272 -18.417 12.060 1.00 41.28 379 LEU A C 1
ATOM 3043 O O . LEU A 1 379 ? -21.375 -18.191 12.563 1.00 41.28 379 LEU A O 1
ATOM 3047 N N . ILE A 1 380 ? -19.720 -17.600 11.164 1.00 46.62 380 ILE A N 1
ATOM 3048 C CA . ILE A 1 380 ? -20.391 -16.424 10.602 1.00 46.62 380 ILE A CA 1
ATOM 3049 C C . ILE A 1 380 ? -21.389 -16.907 9.536 1.00 46.62 380 ILE A C 1
ATOM 3051 O O . ILE A 1 380 ? -21.015 -17.640 8.626 1.00 46.62 380 ILE A O 1
ATOM 3055 N N . ARG A 1 381 ? -22.665 -16.498 9.636 1.00 41.03 381 ARG A N 1
ATOM 3056 C CA . ARG A 1 381 ? -23.711 -16.809 8.639 1.00 41.03 381 ARG A CA 1
ATOM 3057 C C . ARG A 1 381 ? -23.296 -16.323 7.241 1.00 41.03 381 ARG A C 1
ATOM 3059 O O . ARG A 1 381 ? -23.054 -15.137 7.026 1.00 41.03 381 ARG A O 1
ATOM 3066 N N . GLU A 1 382 ? -23.283 -17.255 6.292 1.00 47.22 382 GLU A N 1
ATOM 3067 C CA . GLU A 1 382 ? -22.571 -17.193 5.006 1.00 47.22 382 GLU A CA 1
ATOM 3068 C C . GLU A 1 382 ? -23.078 -16.181 3.958 1.00 47.22 382 GLU A C 1
ATOM 3070 O O . GLU A 1 382 ? -22.395 -15.920 2.969 1.00 47.22 382 GLU A O 1
ATOM 3075 N N . TRP A 1 383 ? -24.240 -15.552 4.131 1.00 37.38 383 TRP A N 1
ATOM 3076 C CA . TRP A 1 383 ? -24.865 -14.796 3.032 1.00 37.38 383 TRP A CA 1
ATOM 3077 C C . TRP A 1 383 ? -24.470 -13.315 2.940 1.00 37.38 383 TRP A C 1
ATOM 3079 O O . TRP A 1 383 ? -24.673 -12.685 1.900 1.00 37.38 383 TRP A O 1
ATOM 3089 N N . THR A 1 384 ? -23.856 -12.745 3.978 1.00 40.75 384 THR A N 1
ATOM 3090 C CA . THR A 1 384 ? -23.596 -11.293 4.034 1.00 40.75 384 THR A CA 1
ATOM 3091 C C . THR A 1 384 ? -22.225 -10.896 3.474 1.00 40.75 384 THR A C 1
ATOM 3093 O O . THR A 1 384 ? -22.043 -9.760 3.037 1.00 40.75 384 THR A O 1
ATOM 3096 N N . TYR A 1 385 ? -21.258 -11.822 3.420 1.00 38.03 385 TYR A N 1
ATOM 3097 C CA . TYR A 1 385 ? -19.888 -11.519 2.975 1.00 38.03 385 TYR A CA 1
ATOM 3098 C C . TYR A 1 385 ? -19.744 -11.491 1.441 1.00 38.03 385 TYR A C 1
ATOM 3100 O O . TYR A 1 385 ? -18.948 -10.721 0.899 1.00 38.03 385 TYR A O 1
ATOM 3108 N N . ARG A 1 386 ? -20.581 -12.251 0.714 1.00 34.78 386 ARG A N 1
ATOM 3109 C CA . ARG A 1 386 ? -20.525 -12.362 -0.758 1.00 34.78 386 ARG A CA 1
ATOM 3110 C C . ARG A 1 386 ? -20.832 -11.045 -1.482 1.00 34.78 386 ARG A C 1
ATOM 3112 O O . ARG A 1 386 ? -20.272 -10.797 -2.542 1.00 34.78 386 ARG A O 1
ATOM 3119 N N . LYS A 1 387 ? -21.652 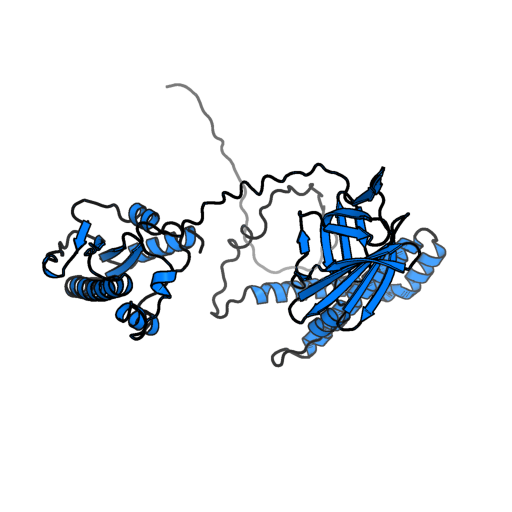-10.164 -0.894 1.00 34.03 387 LYS A N 1
ATOM 3120 C CA . LYS A 1 387 ? -21.976 -8.846 -1.478 1.00 34.03 387 LYS A CA 1
ATOM 3121 C C . LYS A 1 387 ? -20.891 -7.785 -1.284 1.00 34.03 387 LYS A C 1
ATOM 3123 O O . LYS A 1 387 ? -20.937 -6.762 -1.956 1.00 34.03 387 LYS A O 1
ATOM 3128 N N . ARG A 1 388 ? -19.941 -7.988 -0.365 1.00 37.12 388 ARG A N 1
ATOM 3129 C CA . ARG A 1 388 ? -19.017 -6.924 0.059 1.00 37.12 388 ARG A CA 1
ATOM 3130 C C . ARG A 1 388 ? -17.657 -6.966 -0.649 1.00 37.12 388 ARG A C 1
ATOM 3132 O O . ARG A 1 388 ? -16.992 -5.939 -0.695 1.00 37.12 388 ARG A O 1
ATOM 3139 N N . LYS A 1 389 ? -17.260 -8.113 -1.223 1.00 34.62 389 LYS A N 1
ATOM 3140 C CA . LYS A 1 389 ? -15.955 -8.285 -1.900 1.00 34.62 389 LYS A CA 1
ATOM 3141 C C . LYS A 1 389 ? -16.029 -8.334 -3.436 1.00 34.62 389 LYS A C 1
ATOM 3143 O O . LYS A 1 389 ? -15.016 -8.112 -4.084 1.00 34.62 389 LYS A O 1
ATOM 3148 N N . TYR A 1 390 ? -17.220 -8.534 -4.007 1.00 30.11 390 TYR A N 1
ATOM 3149 C CA . TYR A 1 390 ? -17.463 -8.466 -5.452 1.00 30.11 390 TYR A CA 1
ATOM 3150 C C . TYR A 1 390 ? -18.793 -7.747 -5.727 1.00 30.11 390 TYR A C 1
ATOM 3152 O O . TYR A 1 390 ? -19.851 -8.381 -5.666 1.00 30.11 390 TYR A O 1
ATOM 3160 N N . PRO A 1 391 ? -18.802 -6.433 -6.013 1.00 31.59 391 PRO A N 1
ATOM 3161 C CA . PRO A 1 391 ? -19.968 -5.821 -6.630 1.00 31.59 391 PRO A CA 1
ATOM 3162 C C . PRO A 1 391 ? -20.114 -6.421 -8.036 1.00 31.59 391 PRO A C 1
ATOM 3164 O O . PRO A 1 391 ? -19.323 -6.148 -8.934 1.00 31.59 391 PRO A O 1
ATOM 3167 N N . LEU A 1 392 ? -21.104 -7.297 -8.211 1.00 34.12 392 LEU A N 1
ATOM 3168 C CA . LEU A 1 392 ? -21.515 -7.828 -9.509 1.00 34.12 392 LEU A CA 1
ATOM 3169 C C . LEU A 1 392 ? -22.045 -6.681 -10.383 1.00 34.12 392 LEU A C 1
ATOM 3171 O O . LEU A 1 392 ? -23.239 -6.399 -10.408 1.00 34.12 392 LEU A O 1
ATOM 3175 N N . THR A 1 393 ? -21.150 -6.037 -11.121 1.00 34.56 393 THR A N 1
ATOM 3176 C CA . THR A 1 393 ? -21.466 -5.253 -12.322 1.00 34.56 393 THR A CA 1
ATOM 3177 C C . THR A 1 393 ? -20.716 -5.826 -13.514 1.00 34.56 393 THR A C 1
ATOM 3179 O O . THR A 1 393 ? -19.994 -5.120 -14.199 1.00 34.56 393 THR A O 1
ATOM 3182 N N . VAL A 1 394 ? -20.889 -7.123 -13.755 1.00 31.61 394 VAL A N 1
ATOM 3183 C CA . VAL A 1 394 ? -20.743 -7.737 -15.077 1.00 31.61 394 VAL A CA 1
ATOM 3184 C C . VAL A 1 394 ? -21.796 -8.839 -15.121 1.00 31.61 394 VAL A C 1
ATOM 3186 O O . VAL A 1 394 ? -21.727 -9.794 -14.349 1.00 31.61 394 VAL A O 1
ATOM 3189 N N . ARG A 1 395 ? -22.822 -8.687 -15.967 1.00 26.16 395 ARG A N 1
ATOM 3190 C CA . ARG A 1 395 ? -23.642 -9.839 -16.360 1.00 26.16 395 ARG A CA 1
ATOM 3191 C C . ARG A 1 395 ? -22.692 -10.803 -17.077 1.00 26.16 395 ARG A C 1
ATOM 3193 O O . ARG A 1 395 ? -22.089 -10.368 -18.057 1.00 26.16 395 ARG A O 1
ATOM 3200 N N . PRO A 1 396 ? -22.523 -12.057 -16.632 1.00 27.00 396 PRO A N 1
ATOM 3201 C CA . PRO A 1 396 ? -21.818 -13.023 -17.457 1.00 27.00 396 PRO A CA 1
ATOM 3202 C C . PRO A 1 396 ? -22.623 -13.220 -18.754 1.00 27.00 396 PRO A C 1
ATOM 3204 O O . PRO A 1 396 ? -23.860 -13.192 -18.701 1.00 27.00 396 PRO A O 1
ATOM 3207 N N . PRO A 1 397 ? -21.972 -13.399 -19.916 1.00 25.56 397 PRO A N 1
ATOM 3208 C CA . PRO A 1 397 ? -22.669 -13.934 -21.070 1.00 25.56 397 PRO A CA 1
ATOM 3209 C C . PRO A 1 397 ? -23.222 -15.302 -20.672 1.00 25.56 397 PRO A C 1
ATOM 3211 O O . PRO A 1 397 ? -22.533 -16.127 -20.070 1.00 25.56 397 PRO A O 1
ATOM 3214 N N . SER A 1 398 ? -24.501 -15.503 -20.955 1.00 26.16 398 SER A N 1
ATOM 3215 C CA . SER A 1 398 ? -25.189 -16.780 -20.858 1.00 26.16 398 SER A CA 1
ATOM 3216 C C . SER A 1 398 ? -24.473 -17.810 -21.731 1.00 26.16 398 SER A C 1
ATOM 3218 O O . SER A 1 398 ? -24.738 -17.906 -22.926 1.00 26.16 398 SER A O 1
ATOM 3220 N N . VAL A 1 399 ? -23.560 -18.569 -21.134 1.00 25.12 399 VAL A N 1
ATOM 3221 C CA . VAL A 1 399 ? -23.150 -19.868 -21.656 1.00 25.12 399 VAL A CA 1
ATOM 3222 C C . VAL A 1 399 ? -24.050 -20.884 -20.963 1.00 25.12 399 VAL A C 1
ATOM 3224 O O . VAL A 1 399 ? -23.855 -21.214 -19.794 1.00 25.12 399 VAL A O 1
ATOM 3227 N N . GLU A 1 400 ? -25.095 -21.317 -21.668 1.00 23.58 400 GLU A N 1
ATOM 3228 C CA . GLU A 1 400 ? -25.840 -22.529 -21.330 1.00 23.58 400 GLU A CA 1
ATOM 3229 C C . GLU A 1 400 ? -24.866 -23.716 -21.345 1.00 23.58 400 GLU A C 1
ATOM 3231 O O . GLU A 1 400 ? -24.605 -24.321 -22.382 1.00 23.58 400 GLU A O 1
ATOM 3236 N N . LEU A 1 401 ? -24.329 -24.079 -20.182 1.00 22.53 401 LEU A N 1
ATOM 3237 C CA . LEU A 1 401 ? -23.820 -25.427 -19.956 1.00 22.53 401 LEU A CA 1
ATOM 3238 C C . LEU A 1 401 ? -25.032 -26.344 -19.769 1.00 22.53 401 LEU A C 1
ATOM 3240 O O . LEU A 1 401 ? -25.507 -26.558 -18.653 1.00 22.53 401 LEU A O 1
ATOM 3244 N N . ARG A 1 402 ? -25.557 -26.874 -20.880 1.00 21.91 402 ARG A N 1
ATOM 3245 C CA . ARG A 1 402 ? -26.400 -28.074 -20.853 1.00 21.91 402 ARG A CA 1
ATOM 3246 C C . ARG A 1 402 ? -25.533 -29.243 -20.390 1.00 21.91 402 ARG A C 1
ATOM 3248 O O . ARG A 1 402 ? -24.815 -29.843 -21.182 1.00 21.91 402 ARG A O 1
ATOM 3255 N N . PHE A 1 403 ? -25.596 -29.560 -19.103 1.00 23.59 403 PHE A N 1
ATOM 3256 C CA . PHE A 1 403 ? -25.183 -30.869 -18.611 1.00 23.59 403 PHE A CA 1
ATOM 3257 C C . PHE A 1 403 ? -26.230 -31.894 -19.066 1.00 23.59 403 PHE A C 1
ATOM 3259 O O . PHE A 1 403 ? -27.345 -31.916 -18.548 1.00 23.59 403 PHE A O 1
ATOM 3266 N N . ASN A 1 404 ? -25.882 -32.710 -20.066 1.00 23.16 404 ASN A N 1
ATOM 3267 C CA . ASN A 1 404 ? -26.629 -33.920 -20.408 1.00 23.16 404 ASN A CA 1
ATOM 3268 C C . ASN A 1 404 ? -26.591 -34.875 -19.208 1.00 23.16 404 ASN A C 1
ATOM 3270 O O . ASN A 1 404 ? -25.524 -35.307 -18.774 1.00 23.16 404 ASN A O 1
ATOM 3274 N N . ALA A 1 405 ? -27.770 -35.186 -18.681 1.00 26.59 405 ALA A N 1
ATOM 3275 C CA . ALA A 1 405 ? -27.995 -35.994 -17.490 1.00 26.59 405 ALA A CA 1
ATOM 3276 C C . ALA A 1 405 ? -28.077 -37.509 -17.786 1.00 26.59 405 ALA A C 1
ATOM 3278 O O . ALA A 1 405 ? -28.829 -38.213 -17.122 1.00 26.59 405 ALA A O 1
ATOM 3279 N N . ASP A 1 406 ? -27.296 -38.021 -18.745 1.00 25.30 406 ASP A N 1
ATOM 3280 C CA . ASP A 1 406 ? -27.440 -39.403 -19.246 1.00 25.30 406 ASP A CA 1
ATOM 3281 C C . ASP A 1 406 ? -26.334 -40.390 -18.807 1.00 25.30 406 ASP A C 1
ATOM 3283 O O . ASP A 1 406 ? -26.310 -41.521 -19.279 1.00 25.30 406 ASP A O 1
ATOM 3287 N N . ILE A 1 407 ? -25.422 -40.031 -17.888 1.00 28.70 407 ILE A N 1
ATOM 3288 C CA . ILE A 1 407 ? -24.308 -40.933 -17.480 1.00 28.70 407 ILE A CA 1
ATOM 3289 C C . ILE A 1 407 ? -24.348 -41.373 -16.000 1.00 28.70 407 ILE A C 1
ATOM 3291 O O . ILE A 1 407 ? -23.513 -42.153 -15.559 1.00 28.70 407 ILE A O 1
ATOM 3295 N N . PHE A 1 408 ? -25.370 -40.998 -15.226 1.00 25.91 408 PHE A N 1
ATOM 3296 C CA . PHE A 1 408 ? -25.565 -41.539 -13.867 1.00 25.91 408 PHE A CA 1
ATOM 3297 C C . PHE A 1 408 ? -26.995 -42.039 -13.629 1.00 25.91 408 PHE A C 1
ATOM 3299 O O . PHE A 1 408 ? -27.614 -41.778 -12.603 1.00 25.91 408 PHE A O 1
ATOM 3306 N N . GLY A 1 409 ? -27.519 -42.804 -14.586 1.00 24.50 409 GLY A N 1
ATOM 3307 C CA . GLY A 1 409 ? -28.644 -43.709 -14.368 1.00 24.50 409 GLY A CA 1
ATOM 3308 C C . GLY A 1 409 ? -28.121 -45.091 -13.999 1.00 24.50 409 GLY A C 1
ATOM 3309 O O . GLY A 1 409 ? -27.993 -45.923 -14.885 1.00 24.50 409 GLY A O 1
ATOM 3310 N N . ASN A 1 410 ? -27.728 -45.285 -12.736 1.00 26.84 410 ASN A N 1
ATOM 3311 C CA . ASN A 1 410 ? -27.705 -46.565 -12.005 1.00 26.84 410 ASN A CA 1
ATOM 3312 C C . ASN A 1 410 ? -26.807 -46.432 -10.770 1.00 26.84 410 ASN A C 1
ATOM 3314 O O . ASN A 1 410 ? -25.642 -46.802 -10.804 1.00 26.84 410 ASN A O 1
ATOM 3318 N N . PHE A 1 411 ? -27.347 -45.906 -9.676 1.00 25.02 411 PHE A N 1
ATOM 3319 C CA . PHE A 1 411 ? -27.314 -46.610 -8.396 1.00 25.02 411 PHE A CA 1
ATOM 3320 C C . PHE A 1 411 ? -28.393 -46.000 -7.502 1.00 25.02 411 PHE A C 1
ATOM 3322 O O . PHE A 1 411 ? -28.472 -44.791 -7.293 1.00 25.02 411 PHE A O 1
ATOM 3329 N N . SER A 1 412 ? -29.295 -46.879 -7.101 1.00 25.09 412 SER A N 1
ATOM 3330 C CA . SER A 1 412 ? -30.569 -46.640 -6.451 1.00 25.09 412 SER A CA 1
ATOM 3331 C C . SER A 1 412 ? -30.430 -46.145 -5.011 1.00 25.09 412 SER A C 1
ATOM 3333 O O . SER A 1 412 ? -29.589 -46.627 -4.260 1.00 25.09 412 SER A O 1
ATOM 3335 N N . GLU A 1 413 ? -31.374 -45.274 -4.649 1.00 23.55 413 GLU A N 1
ATOM 3336 C CA . GLU A 1 413 ? -32.160 -45.323 -3.410 1.00 23.55 413 GLU A CA 1
ATOM 3337 C C . GLU A 1 413 ? -31.416 -45.245 -2.069 1.00 23.55 413 GLU A C 1
ATOM 3339 O O . GLU A 1 413 ? -30.903 -46.227 -1.541 1.00 23.55 413 GLU A O 1
ATOM 3344 N N . ASN A 1 414 ? -31.525 -44.086 -1.413 1.00 24.78 414 ASN A N 1
ATOM 3345 C CA . ASN A 1 414 ? -32.441 -43.949 -0.276 1.00 24.78 414 ASN A CA 1
ATOM 3346 C C . ASN A 1 414 ? -32.492 -42.495 0.233 1.00 24.78 414 ASN A C 1
ATOM 3348 O O . ASN A 1 414 ? -31.485 -41.964 0.680 1.00 24.78 414 ASN A O 1
ATOM 3352 N N . VAL A 1 415 ? -33.712 -41.927 0.220 1.00 23.75 415 VAL A N 1
ATOM 3353 C CA . VAL A 1 415 ? -34.301 -41.104 1.304 1.00 23.75 415 VAL A CA 1
ATOM 3354 C C . VAL A 1 415 ? -33.577 -39.761 1.595 1.00 23.75 415 VAL A C 1
ATOM 3356 O O . VAL A 1 415 ? -32.467 -39.733 2.095 1.00 23.75 415 VAL A O 1
ATOM 3359 N N . LEU A 1 416 ? -34.132 -38.560 1.384 1.00 24.22 416 LEU A N 1
ATOM 3360 C CA . LEU A 1 416 ? -35.462 -38.085 1.768 1.00 24.22 416 LEU A CA 1
ATOM 3361 C C . LEU A 1 416 ? -35.784 -36.765 1.031 1.00 24.22 416 LEU A C 1
ATOM 3363 O O . LEU A 1 416 ? -34.968 -35.850 0.947 1.00 24.22 416 LEU A O 1
ATOM 3367 N N . ASN A 1 417 ? -37.018 -36.696 0.538 1.00 20.86 417 ASN A N 1
ATOM 3368 C CA . ASN A 1 417 ? -37.703 -35.539 -0.031 1.00 20.86 417 ASN A CA 1
ATOM 3369 C C . ASN A 1 417 ? -37.584 -34.252 0.804 1.00 20.86 417 ASN A C 1
ATOM 3371 O O . ASN A 1 417 ? -37.840 -34.291 2.001 1.00 20.86 417 ASN A O 1
ATOM 3375 N N . PHE A 1 418 ? -37.464 -33.098 0.136 1.00 22.05 418 PHE A N 1
ATOM 3376 C CA . PHE A 1 418 ? -38.400 -31.992 0.380 1.00 22.05 418 PHE A CA 1
ATOM 3377 C C . PHE A 1 418 ? -38.723 -31.235 -0.918 1.00 22.05 418 PHE A C 1
ATOM 3379 O O . PHE A 1 418 ? -37.850 -30.725 -1.616 1.00 22.05 418 PHE A O 1
ATOM 3386 N N . ARG A 1 419 ? -40.025 -31.212 -1.226 1.00 21.67 419 ARG A N 1
ATOM 3387 C CA . ARG A 1 419 ? -40.685 -30.557 -2.362 1.00 21.67 419 ARG A CA 1
ATOM 3388 C C . ARG A 1 419 ? -40.415 -29.047 -2.388 1.00 21.67 419 ARG A C 1
ATOM 3390 O O . ARG A 1 419 ? -40.742 -28.356 -1.427 1.00 21.67 419 ARG A O 1
ATOM 3397 N N . LEU A 1 420 ? -39.985 -28.526 -3.537 1.00 20.30 420 LEU A N 1
ATOM 3398 C CA . LEU A 1 420 ? -40.300 -27.159 -3.959 1.00 20.30 420 LEU A CA 1
ATOM 3399 C C . LEU A 1 420 ? -41.667 -27.190 -4.655 1.00 20.30 420 LEU A C 1
ATOM 3401 O O . LEU A 1 420 ? -41.806 -27.742 -5.744 1.00 20.30 420 LEU A O 1
ATOM 3405 N N . GLY A 1 421 ? -42.689 -26.643 -3.995 1.00 21.27 421 GLY A N 1
ATOM 3406 C CA . GLY A 1 421 ? -43.973 -26.339 -4.623 1.00 21.27 421 GLY A CA 1
ATOM 3407 C C . GLY A 1 421 ? -43.845 -25.088 -5.491 1.00 21.27 421 GLY A C 1
ATOM 3408 O O . GLY A 1 421 ? -43.345 -24.063 -5.030 1.00 21.27 421 GLY A O 1
ATOM 3409 N N . PHE A 1 422 ? -44.275 -25.188 -6.746 1.00 20.16 422 PHE A N 1
ATOM 3410 C CA . PHE A 1 422 ? -44.306 -24.089 -7.705 1.00 20.16 422 PHE A CA 1
ATOM 3411 C C . PHE A 1 422 ? -45.626 -23.300 -7.658 1.00 20.16 422 PHE A C 1
ATOM 3413 O O . PHE A 1 422 ? -46.699 -23.889 -7.564 1.00 20.16 422 PHE A O 1
ATOM 3420 N N . CYS A 1 423 ? -45.464 -21.991 -7.907 1.00 21.09 423 CYS A N 1
ATOM 3421 C CA . CYS A 1 423 ? -46.377 -21.019 -8.539 1.00 21.09 423 CYS A CA 1
ATOM 3422 C C . CYS A 1 423 ? -47.595 -20.482 -7.750 1.00 21.09 423 CYS A C 1
ATOM 3424 O O . CYS A 1 423 ? -48.106 -21.176 -6.880 1.00 21.09 423 CYS A O 1
ATOM 3426 N N . PRO A 1 424 ? -48.139 -19.283 -8.095 1.00 26.19 424 PRO A N 1
ATOM 3427 C CA . PRO A 1 424 ? -47.734 -18.327 -9.139 1.00 26.19 424 PRO A CA 1
ATOM 3428 C C . PRO A 1 424 ? -47.647 -16.849 -8.684 1.00 26.19 424 PRO A C 1
ATOM 3430 O O . PRO A 1 424 ? -48.105 -16.433 -7.625 1.00 26.19 424 PRO A O 1
ATOM 3433 N N . ASN A 1 425 ? -47.075 -16.046 -9.577 1.00 26.12 425 ASN A N 1
ATOM 3434 C CA . ASN A 1 425 ? -47.165 -14.588 -9.631 1.00 26.12 425 ASN A CA 1
ATOM 3435 C C . ASN A 1 425 ? -48.637 -14.118 -9.715 1.00 26.12 425 ASN A C 1
ATOM 3437 O O . ASN A 1 425 ? -49.388 -14.685 -10.511 1.00 26.12 425 ASN A O 1
ATOM 3441 N N . PRO A 1 426 ? -49.016 -13.019 -9.040 1.00 26.23 426 PRO A N 1
ATOM 3442 C CA . PRO A 1 426 ? -50.047 -12.130 -9.563 1.00 26.23 426 PRO A CA 1
ATOM 3443 C C . PRO A 1 426 ? -49.563 -10.674 -9.625 1.00 26.23 426 PRO A C 1
ATOM 3445 O O . PRO A 1 426 ? -48.837 -10.175 -8.765 1.00 26.23 426 PRO A O 1
ATOM 3448 N N . GLY A 1 427 ? -49.948 -10.017 -10.715 1.00 26.09 427 GLY A N 1
ATOM 3449 C CA . GLY A 1 427 ? -49.403 -8.750 -11.175 1.00 26.09 427 GLY A CA 1
ATOM 3450 C C . GLY A 1 427 ? -49.805 -7.519 -10.364 1.00 26.09 427 GLY A C 1
ATOM 3451 O O . GLY A 1 427 ? -50.733 -7.518 -9.559 1.00 26.09 427 GLY A O 1
ATOM 3452 N N . LYS A 1 428 ? -49.099 -6.425 -10.659 1.00 28.64 428 LYS A N 1
ATOM 3453 C CA . LYS A 1 428 ? -49.527 -5.057 -10.375 1.00 28.64 428 LYS A CA 1
ATOM 3454 C C . LYS A 1 428 ? -49.999 -4.413 -11.673 1.00 28.64 428 LYS A C 1
ATOM 3456 O O . LYS A 1 428 ? -49.226 -4.363 -12.626 1.00 28.64 428 LYS A O 1
ATOM 3461 N N . ASN A 1 429 ? -51.232 -3.912 -11.661 1.00 27.09 429 ASN A N 1
ATOM 3462 C CA . ASN A 1 429 ? -51.648 -2.553 -12.043 1.00 27.09 429 ASN A CA 1
ATOM 3463 C C . ASN A 1 429 ? -53.139 -2.569 -12.423 1.00 27.09 429 ASN A C 1
ATOM 3465 O O . ASN A 1 429 ? -53.562 -3.386 -13.235 1.00 27.09 429 ASN A O 1
ATOM 3469 N N . GLY A 1 430 ? -53.923 -1.678 -11.803 1.00 26.09 430 GLY A N 1
ATOM 3470 C CA . GLY A 1 430 ? -55.309 -1.381 -12.199 1.00 26.09 430 GLY A CA 1
ATOM 3471 C C . GLY A 1 430 ? -55.385 -0.635 -13.547 1.00 26.09 430 GLY A C 1
ATOM 3472 O O . GLY A 1 430 ? -54.360 -0.564 -14.229 1.00 26.09 430 GLY A O 1
ATOM 3473 N N . PRO A 1 431 ? -56.528 -0.017 -13.929 1.00 29.33 431 PRO A N 1
ATOM 3474 C CA . PRO A 1 431 ? -57.706 0.324 -13.111 1.00 29.33 431 PRO A CA 1
ATOM 3475 C C . PRO A 1 431 ? -59.070 -0.120 -13.698 1.00 29.33 431 PRO A C 1
ATOM 3477 O O . PRO A 1 431 ? -59.198 -0.346 -14.898 1.00 29.33 431 PRO A O 1
ATOM 3480 N N . ALA A 1 432 ? -60.115 -0.142 -12.861 1.00 24.86 432 ALA A N 1
ATOM 3481 C CA . ALA A 1 432 ? -61.512 0.012 -13.283 1.00 24.86 432 ALA A CA 1
ATOM 3482 C C . ALA A 1 432 ? -62.375 0.540 -12.116 1.00 24.86 432 ALA A C 1
ATOM 3484 O O . ALA A 1 432 ? -62.532 -0.140 -11.113 1.00 24.86 432 ALA A O 1
ATOM 3485 N N . ILE A 1 433 ? -62.832 1.785 -12.280 1.00 23.97 433 ILE A N 1
ATOM 3486 C CA . ILE A 1 433 ? -64.182 2.338 -12.045 1.00 23.97 433 ILE A CA 1
ATOM 3487 C C . ILE A 1 433 ? -64.971 1.898 -10.787 1.00 23.97 433 ILE A C 1
ATOM 3489 O O . ILE A 1 433 ? -65.333 0.732 -10.651 1.00 23.97 433 ILE A O 1
ATOM 3493 N N . LEU A 1 434 ? -65.381 2.950 -10.049 1.00 27.47 434 LEU A N 1
ATOM 3494 C CA . LEU A 1 434 ? -66.245 3.089 -8.857 1.00 27.47 434 LEU A CA 1
ATOM 3495 C C . LEU A 1 434 ? -65.610 2.801 -7.491 1.00 27.47 434 LEU A C 1
ATOM 3497 O O . LEU A 1 434 ? -65.313 1.630 -7.177 1.00 27.47 434 LEU A O 1
#

InterPro domains:
  IPR052728 Oxygen and lipid transport regulator [PTHR11161] (280-373)

Foldseek 3Di:
DDLVVVLVVVVVVLVAAQAEEEEEEQEDEPCLQVDADPVGHLQPPLVVCVVVVNDDDDPDHDQVVVSCCVVQPDDVLQEEEDADPPPPPNDDVPDRYHYYYYDDDPPDDPSNSSNVVSVVQVVVQVVCVVPDPHHYYYHYYYNDYPPPPDPPPCPVVVPPCPDPLPWAWEDDPFKIKTFGFKWKDAPVDIGTDSDHWYFDDWDDDPFKIWTWTDDPFWIKIFIKGDDPFWIFGQKIFIGGPRDTQWIDGDRGIDGLVDKDWDQPWDWTARNPRRMIIITRIMIMHGDDPVVVVVCVLLPDDPPDDPVVSVLSVVLVVLVVVVVVLVVVLVVCVVPVVVNVVSCVVCVVSVVCVVVSVVSVVVVVVVVVVVVQDDPPGDRDDPDPVVCPPDPPPDDPPDPPPPPDPPPPPDDDDDDDDDDDDDDDDDDDDDDDDD